Protein 4YFV (pdb70)

B-factor: mean 22.92, std 10.14, range [8.62, 84.86]

Organism: NCBI:txid126385

Structure (mmCIF, N/CA/C/O backbone):
data_4YFV
#
_entry.id   4YFV
#
_cell.length_a   132.962
_cell.length_b   132.962
_cell.length_c   159.411
_cell.angle_alpha   90.00
_cell.angle_beta   90.00
_cell.angle_gamma   120.00
#
_symmetry.space_group_name_H-M   'H 3 2'
#
loop_
_entity.id
_entity.type
_entity.pdbx_description
1 polymer VioF
2 non-polymer 1,2-ETHANEDIOL
3 non-polymer 'CHLORIDE ION'
4 water water
#
loop_
_atom_site.group_PDB
_atom_site.id
_atom_site.type_symbol
_atom_site.label_atom_id
_atom_site.label_alt_id
_atom_site.label_comp_id
_atom_site.label_asym_id
_atom_site.label_entity_id
_atom_site.label_seq_id
_atom_site.pdbx_PDB_ins_code
_atom_site.Cartn_x
_atom_site.Cartn_y
_atom_site.Cartn_z
_atom_site.occupancy
_atom_site.B_iso_or_equiv
_atom_site.auth_seq_id
_atom_site.auth_comp_id
_atom_site.auth_asym_id
_atom_site.auth_atom_id
_atom_site.pdbx_PDB_model_num
ATOM 1 N N . MET A 1 1 ? 39.766 13.014 105.641 1.00 23.72 1 MET A N 1
ATOM 2 C CA . MET A 1 1 ? 39.207 13.926 104.623 1.00 24.64 1 MET A CA 1
ATOM 3 C C . MET A 1 1 ? 39.682 15.320 105.041 1.00 23.38 1 MET A C 1
ATOM 4 O O . MET A 1 1 ? 40.193 15.494 106.151 1.00 25.95 1 MET A O 1
ATOM 9 N N . LYS A 1 2 ? 39.508 16.300 104.162 1.00 22.93 2 LYS A N 1
ATOM 10 C CA . LYS A 1 2 ? 39.964 17.646 104.421 1.00 22.02 2 LYS A CA 1
ATOM 11 C C . LYS A 1 2 ? 38.881 18.619 104.023 1.00 21.22 2 LYS A C 1
ATOM 12 O O . LYS A 1 2 ? 38.177 18.404 103.027 1.00 19.83 2 LYS A O 1
ATOM 18 N N . LYS A 1 3 ? 38.801 19.726 104.741 1.00 20.21 3 LYS A N 1
ATOM 19 C CA . LYS A 1 3 ? 37.855 20.760 104.358 1.00 20.33 3 LYS A CA 1
ATOM 20 C C . LYS A 1 3 ? 38.649 21.883 103.708 1.00 19.47 3 LYS A C 1
ATOM 21 O O . LYS A 1 3 ? 39.665 22.252 104.272 1.00 19.26 3 LYS A O 1
ATOM 27 N N . ILE A 1 4 ? 38.171 22.367 102.559 1.00 18.79 4 ILE A N 1
ATOM 28 C CA . ILE A 1 4 ? 38.829 23.394 101.721 1.00 21.43 4 ILE A CA 1
ATOM 29 C C . ILE A 1 4 ? 37.882 24.580 101.502 1.00 17.49 4 ILE A C 1
ATOM 30 O O . ILE A 1 4 ? 36.641 24.400 101.345 1.00 14.84 4 ILE A O 1
ATOM 35 N N . LEU A 1 5 ? 38.478 25.771 101.534 1.00 14.15 5 LEU A N 1
ATOM 36 C CA . LEU A 1 5 ? 37.811 27.010 101.178 1.00 14.21 5 LEU A CA 1
ATOM 37 C C . LEU A 1 5 ? 38.353 27.583 99.885 1.00 12.72 5 LEU A C 1
ATOM 38 O O . LEU A 1 5 ? 39.552 27.772 99.760 1.00 13.13 5 LEU A O 1
ATOM 43 N N . VAL A 1 6 ? 37.482 27.765 98.907 1.00 12.05 6 VAL A N 1
ATOM 44 C CA . VAL A 1 6 ? 37.818 28.435 97.678 1.00 12.32 6 VAL A CA 1
ATOM 45 C C . VAL A 1 6 ? 37.195 29.805 97.701 1.00 13.45 6 VAL A C 1
ATOM 46 O O . VAL A 1 6 ? 35.968 29.956 97.803 1.00 14.22 6 VAL A O 1
ATOM 50 N N . ILE A 1 7 ? 38.038 30.835 97.604 1.00 12.64 7 ILE A N 1
ATOM 51 C CA . ILE A 1 7 ? 37.508 32.191 97.449 1.00 12.60 7 ILE A CA 1
ATOM 52 C C . ILE A 1 7 ? 37.827 32.699 96.044 1.00 14.32 7 ILE A C 1
ATOM 53 O O . ILE A 1 7 ? 38.991 32.685 95.614 1.00 12.75 7 ILE A O 1
ATOM 58 N N . SER A 1 8 ? 36.791 33.053 95.299 1.00 13.06 8 SER A N 1
ATOM 59 C CA . SER A 1 8 ? 37.023 33.415 93.951 1.00 13.94 8 SER A CA 1
ATOM 60 C C . SER A 1 8 ? 35.913 34.330 93.471 1.00 13.41 8 SER A C 1
ATOM 61 O O . SER A 1 8 ? 34.750 34.119 93.805 1.00 13.62 8 SER A O 1
ATOM 64 N N . ASP A 1 9 ? 36.279 35.253 92.608 1.00 14.65 9 ASP A N 1
ATOM 65 C CA . ASP A 1 9 ? 35.326 36.013 91.844 1.00 15.14 9 ASP A CA 1
ATOM 66 C C . ASP A 1 9 ? 35.341 35.693 90.342 1.00 17.51 9 ASP A C 1
ATOM 67 O O . ASP A 1 9 ? 34.787 36.445 89.527 1.00 17.85 9 ASP A O 1
ATOM 72 N N . ASN A 1 10 ? 35.900 34.546 89.984 1.00 14.00 10 ASN A N 1
ATOM 73 C CA . ASN A 1 10 ? 35.911 34.191 88.589 1.00 13.05 10 ASN A CA 1
ATOM 74 C C . ASN A 1 10 ? 35.084 32.926 88.378 1.00 13.53 10 ASN A C 1
ATOM 75 O O . ASN A 1 10 ? 35.433 31.815 88.846 1.00 11.22 10 ASN A O 1
ATOM 80 N N . TYR A 1 11 ? 34.005 33.135 87.629 1.00 12.28 11 TYR A N 1
ATOM 81 C CA . TYR A 1 11 ? 33.084 32.043 87.289 1.00 14.56 11 TYR A CA 1
ATOM 82 C C . TYR A 1 11 ? 33.767 30.854 86.661 1.00 14.32 11 TYR A C 1
ATOM 83 O O . TYR A 1 11 ? 33.514 29.717 87.101 1.00 14.13 11 TYR A O 1
ATOM 92 N N . GLN A 1 12 ? 34.613 31.100 85.658 1.00 13.58 12 GLN A N 1
ATOM 93 C CA . GLN A 1 12 ? 35.193 30.031 84.894 1.00 13.78 12 GLN A CA 1
ATOM 94 C C . GLN A 1 12 ? 36.050 29.159 85.786 1.00 13.11 12 GLN A C 1
ATOM 95 O O . GLN A 1 12 ? 35.906 27.959 85.707 1.00 12.55 12 GLN A O 1
ATOM 101 N N . LEU A 1 13 ? 36.863 29.754 86.658 1.00 12.53 13 LEU A N 1
ATOM 102 C CA . LEU A 1 13 ? 37.678 28.945 87.562 1.00 11.60 13 LEU A CA 1
ATOM 103 C C . LEU A 1 13 ? 36.873 28.177 88.614 1.00 12.62 13 LEU A C 1
ATOM 104 O O . LEU A 1 13 ? 37.136 26.993 88.824 1.00 13.83 13 LEU A O 1
ATOM 109 N N . VAL A 1 14 ? 35.884 28.805 89.226 1.00 13.24 14 VAL A N 1
ATOM 110 C CA . VAL A 1 14 ? 35.041 28.164 90.241 1.00 13.01 14 VAL A CA 1
ATOM 111 C C . VAL A 1 14 ? 34.255 27.039 89.569 1.00 13.49 14 VAL A C 1
ATOM 112 O O . VAL A 1 14 ? 34.182 25.952 90.124 1.00 13.57 14 VAL A O 1
ATOM 116 N N . SER A 1 15 ? 33.677 27.305 88.401 1.00 13.35 15 SER A N 1
ATOM 117 C CA . SER A 1 15 ? 32.882 26.273 87.692 1.00 14.54 15 SER A CA 1
ATOM 118 C C . SER A 1 15 ? 33.772 25.105 87.299 1.00 14.29 15 SER A C 1
ATOM 119 O O . SER A 1 15 ? 33.342 23.957 87.382 1.00 15.00 15 SER A O 1
ATOM 122 N N . TYR A 1 16 ? 35.037 25.365 86.960 1.00 12.21 16 TYR A N 1
ATOM 123 C CA . TYR A 1 16 ? 35.977 24.329 86.656 1.00 13.17 16 TYR A CA 1
ATOM 124 C C . TYR A 1 16 ? 36.289 23.451 87.831 1.00 12.01 16 TYR A C 1
ATOM 125 O O . TYR A 1 16 ? 36.270 22.212 87.762 1.00 13.04 16 TYR A O 1
ATOM 134 N N . ILE A 1 17 ? 36.574 24.065 88.957 1.00 11.20 17 ILE A N 1
ATOM 135 C CA . ILE A 1 17 ? 36.843 23.313 90.163 1.00 11.89 17 ILE A CA 1
ATOM 136 C C . ILE A 1 17 ? 35.645 22.449 90.604 1.00 12.97 17 ILE A C 1
ATOM 137 O O . ILE A 1 17 ? 35.813 21.258 90.893 1.00 12.24 17 ILE A O 1
ATOM 142 N N . LYS A 1 18 ? 34.452 22.996 90.448 1.00 12.34 18 LYS A N 1
ATOM 143 C CA . LYS A 1 18 ? 33.212 22.277 90.797 1.00 15.05 18 LYS A CA 1
ATOM 144 C C . LYS A 1 18 ? 33.081 21.069 89.911 1.00 14.18 18 LYS A C 1
ATOM 145 O O . LYS A 1 18 ? 32.729 19.996 90.375 1.00 16.36 18 LYS A O 1
ATOM 151 N N . ASN A 1 19 ? 33.382 21.238 88.635 1.00 14.40 19 ASN A N 1
ATOM 152 C CA . ASN A 1 19 ? 33.275 20.175 87.655 1.00 14.55 19 ASN A CA 1
ATOM 153 C C . ASN A 1 19 ? 34.282 19.073 87.796 1.00 14.42 19 ASN A C 1
ATOM 154 O O . ASN A 1 19 ? 33.948 17.900 87.573 1.00 17.44 19 ASN A O 1
ATOM 159 N N . LEU A 1 20 ? 35.503 19.405 88.197 1.00 14.94 20 LEU A N 1
ATOM 160 C CA . LEU A 1 20 ? 36.457 18.367 88.566 1.00 15.80 20 LEU A CA 1
ATOM 161 C C . LEU A 1 20 ? 36.043 17.584 89.793 1.00 17.18 20 LEU A C 1
ATOM 162 O O . LEU A 1 20 ? 36.172 16.359 89.838 1.00 19.35 20 LEU A O 1
ATOM 167 N N . TYR A 1 21 ? 35.559 18.289 90.809 1.00 16.98 21 TYR A N 1
ATOM 168 C CA . TYR A 1 21 ? 35.030 17.597 91.986 1.00 19.03 21 TYR A CA 1
ATOM 169 C C . TYR A 1 21 ? 33.932 16.608 91.599 1.00 18.51 21 TYR A C 1
ATOM 170 O O . TYR A 1 21 ? 33.844 15.488 92.116 1.00 19.30 21 TYR A O 1
ATOM 179 N N . LEU A 1 22 ? 33.000 17.080 90.783 1.00 19.99 22 LEU A N 1
ATOM 180 C CA . LEU A 1 22 ? 31.901 16.231 90.354 1.00 21.59 22 LEU A CA 1
ATOM 181 C C . LEU A 1 22 ? 32.335 15.048 89.500 1.00 20.83 22 LEU A C 1
ATOM 182 O O . LEU A 1 22 ? 31.596 14.075 89.381 1.00 23.91 22 LEU A O 1
ATOM 187 N N . SER A 1 23 ? 33.508 15.108 88.893 1.00 18.99 23 SER A N 1
ATOM 188 C CA . SER A 1 23 ? 33.882 14.142 87.859 1.00 21.42 23 SER A CA 1
ATOM 189 C C . SER A 1 23 ? 35.075 13.301 88.286 1.00 24.65 23 SER A C 1
ATOM 190 O O . SER A 1 23 ? 35.545 12.468 87.526 1.00 24.52 23 SER A O 1
ATOM 193 N N . ASN A 1 24 ? 35.620 13.529 89.476 1.00 20.81 24 ASN A N 1
ATOM 194 C CA . ASN A 1 24 ? 36.805 12.806 89.900 1.00 21.62 24 ASN A CA 1
ATOM 195 C C . ASN A 1 24 ? 36.541 12.258 91.286 1.00 22.62 24 ASN A C 1
ATOM 196 O O . ASN A 1 24 ? 36.472 13.002 92.248 1.00 21.65 24 ASN A O 1
ATOM 201 N N . GLU A 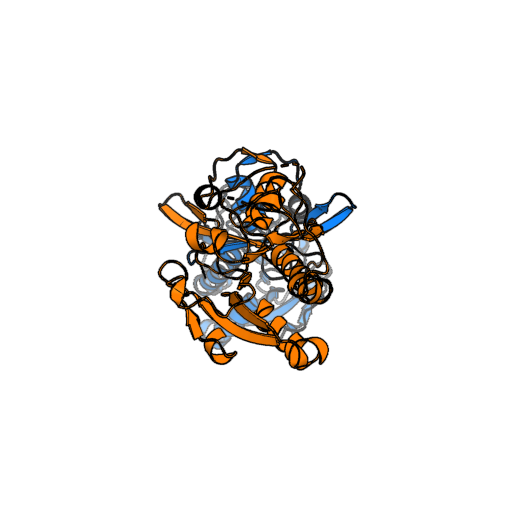1 25 ? 36.354 10.949 91.395 1.00 22.27 25 GLU A N 1
ATOM 202 C CA . GLU A 1 25 ? 36.117 10.345 92.702 1.00 30.31 25 GLU A CA 1
ATOM 203 C C . GLU A 1 25 ? 37.193 10.646 93.741 1.00 29.99 25 GLU A C 1
ATOM 204 O O . GLU A 1 25 ? 36.884 10.780 94.925 1.00 26.16 25 GLU A O 1
ATOM 210 N N . GLU A 1 26 ? 38.444 10.760 93.308 1.00 28.59 26 GLU A N 1
ATOM 211 C CA . GLU A 1 26 ? 39.518 11.158 94.198 1.00 31.97 26 GLU A CA 1
ATOM 212 C C . GLU A 1 26 ? 39.295 12.476 94.930 1.00 28.55 26 GLU A C 1
ATOM 213 O O . GLU A 1 26 ? 39.726 12.669 96.055 1.00 29.56 26 GLU A O 1
ATOM 219 N N . TRP A 1 27 ? 38.611 13.413 94.278 1.00 26.27 27 TRP A N 1
ATOM 220 C CA . TRP A 1 27 ? 38.265 14.681 94.913 1.00 21.11 27 TRP A CA 1
ATOM 221 C C . TRP A 1 27 ? 37.121 14.502 95.934 1.00 22.40 27 TRP A C 1
ATOM 222 O O . TRP A 1 27 ? 37.200 14.972 97.090 1.00 21.62 27 TRP A O 1
ATOM 233 N N . SER A 1 28 ? 36.031 13.890 95.471 1.00 20.70 28 SER A N 1
ATOM 234 C CA . SER A 1 28 ? 34.821 13.754 96.267 1.00 23.86 28 SER A CA 1
ATOM 235 C C . SER A 1 28 ? 35.014 12.818 97.474 1.00 25.11 28 SER A C 1
ATOM 236 O O . SER A 1 28 ? 34.399 13.009 98.526 1.00 26.76 28 SER A O 1
ATOM 239 N N . LYS A 1 29 ? 35.951 11.890 97.362 1.00 22.96 29 LYS A N 1
ATOM 240 C CA . LYS A 1 29 ? 36.198 11.030 98.487 1.00 27.72 29 LYS A CA 1
ATOM 241 C C . LYS A 1 29 ? 37.095 11.679 99.572 1.00 30.47 29 LYS A C 1
ATOM 242 O O . LYS A 1 29 ? 36.987 11.371 100.756 1.00 24.79 29 LYS A O 1
ATOM 248 N N . GLU A 1 30 ? 37.973 12.596 99.171 1.00 24.41 30 GLU A N 1
ATOM 249 C CA . GLU A 1 30 ? 38.895 13.249 100.098 1.00 24.38 30 GLU A CA 1
ATOM 250 C C . GLU A 1 30 ? 38.450 14.629 100.641 1.00 21.95 30 GLU A C 1
ATOM 251 O O . GLU A 1 30 ? 38.932 15.064 101.698 1.00 21.56 30 GLU A O 1
ATOM 257 N N . LEU A 1 31 ? 37.573 15.345 99.948 1.00 19.16 31 LEU A N 1
ATOM 258 C CA . LEU A 1 31 ? 37.412 16.773 100.201 1.00 19.38 31 LEU A CA 1
ATOM 259 C C . LEU A 1 31 ? 35.992 17.236 100.466 1.00 20.38 31 LEU A C 1
ATOM 260 O O . LEU A 1 31 ? 35.087 16.832 99.730 1.00 18.94 31 LEU A O 1
ATOM 265 N N . PHE A 1 32 ? 35.815 18.148 101.432 1.00 18.88 32 PHE A N 1
ATOM 266 C CA . PHE A 1 32 ? 34.613 18.984 101.497 1.00 19.00 32 PHE A CA 1
ATOM 267 C C . PHE A 1 32 ? 35.097 20.363 101.087 1.00 21.55 32 PHE A C 1
ATOM 268 O O . PHE A 1 32 ? 36.115 20.828 101.618 1.00 20.25 32 PHE A O 1
ATOM 276 N N . ILE A 1 33 ? 34.376 21.007 100.167 1.00 21.57 33 ILE A N 1
ATOM 277 C CA . ILE A 1 33 ? 34.830 22.237 99.544 1.00 20.39 33 ILE A CA 1
ATOM 278 C C . ILE A 1 33 ? 33.745 23.270 99.736 1.00 19.35 33 ILE A C 1
ATOM 279 O O . ILE A 1 33 ? 32.594 23.015 99.323 1.00 18.73 33 ILE A O 1
ATOM 284 N N . ASP A 1 34 ? 34.063 24.387 100.400 1.00 14.96 34 ASP A N 1
ATOM 285 C CA . ASP A 1 34 ? 33.206 25.546 100.499 1.00 16.66 34 ASP A CA 1
ATOM 286 C C . ASP A 1 34 ? 33.731 26.537 99.463 1.00 16.72 34 ASP A C 1
ATOM 287 O O . ASP A 1 34 ? 34.936 26.624 99.226 1.00 16.25 34 ASP A O 1
ATOM 292 N N . TYR A 1 35 ? 32.818 27.219 98.815 1.00 15.75 35 TYR A N 1
ATOM 293 C CA . TYR A 1 35 ? 33.094 28.248 97.815 1.00 15.31 35 TYR A CA 1
ATOM 294 C C . TYR A 1 35 ? 32.458 29.577 98.178 1.00 16.67 35 TYR A C 1
ATOM 295 O O . TYR A 1 35 ? 31.259 29.646 98.484 1.00 20.89 35 TYR A O 1
ATOM 304 N N . SER A 1 36 ? 33.234 30.662 98.156 1.00 14.37 36 SER A N 1
ATOM 305 C CA . SER A 1 36 ? 32.754 31.990 98.452 1.00 14.42 36 SER A CA 1
ATOM 306 C C . SER A 1 36 ? 33.253 33.013 97.435 1.00 13.45 36 SER A C 1
ATOM 307 O O . SER A 1 36 ? 34.394 32.920 96.996 1.00 14.25 36 SER A O 1
ATOM 310 N N . TYR A 1 37 ? 32.439 33.999 97.122 1.00 12.98 37 TYR A N 1
ATOM 311 C CA . TYR A 1 37 ? 32.885 35.189 96.412 1.00 14.84 37 TYR A CA 1
ATOM 312 C C . TYR A 1 37 ? 33.139 36.345 97.363 1.00 16.46 37 TYR A C 1
ATOM 313 O O . TYR A 1 37 ? 32.768 36.313 98.535 1.00 18.88 37 TYR A O 1
ATOM 322 N N . SER A 1 38 ? 33.792 37.377 96.863 1.00 18.29 38 SER A N 1
ATOM 323 C CA . SER A 1 38 ? 34.134 38.554 97.664 1.00 20.73 38 SER A CA 1
ATOM 324 C C . SER A 1 38 ? 32.975 39.504 97.933 1.00 22.11 38 SER A C 1
ATOM 325 O O . SER A 1 38 ? 32.185 39.784 97.049 1.00 18.79 38 SER A O 1
ATOM 328 N N . SER A 1 39 ? 32.892 40.036 99.146 1.00 25.85 39 SER A N 1
ATOM 329 C CA . SER A 1 39 ? 31.787 40.955 99.483 1.00 28.28 39 SER A CA 1
ATOM 330 C C . SER A 1 39 ? 31.753 42.208 98.618 1.00 32.37 39 SER A C 1
ATOM 331 O O . SER A 1 39 ? 30.694 42.778 98.384 1.00 39.89 39 SER A O 1
ATOM 334 N N . ILE A 1 40 ? 32.925 42.608 98.155 1.00 34.73 40 ILE A N 1
ATOM 335 C CA . ILE A 1 40 ? 33.222 43.721 97.258 1.00 34.25 40 ILE A CA 1
ATOM 336 C C . ILE A 1 40 ? 32.769 43.530 95.802 1.00 34.62 40 ILE A C 1
ATOM 337 O O . ILE A 1 40 ? 32.892 44.441 94.976 1.00 30.06 40 ILE A O 1
ATOM 342 N N . ASN A 1 41 ? 32.338 42.321 95.464 1.00 27.29 41 ASN A N 1
ATOM 343 C CA . ASN A 1 41 ? 31.962 41.995 94.104 1.00 27.03 41 ASN A CA 1
ATOM 344 C C . ASN A 1 41 ? 30.620 42.652 93.816 1.00 27.00 41 ASN A C 1
ATOM 345 O O . ASN A 1 41 ? 29.604 42.343 94.442 1.00 26.72 41 ASN A O 1
ATOM 350 N N . ARG A 1 42 ? 30.649 43.571 92.859 1.00 29.90 42 ARG A N 1
ATOM 351 C CA . ARG A 1 42 ? 29.484 44.432 92.581 1.00 37.12 42 ARG A CA 1
ATOM 352 C C . ARG A 1 42 ? 28.411 43.715 91.781 1.00 36.42 42 ARG A C 1
ATOM 353 O O . ARG A 1 42 ? 27.261 44.165 91.753 1.00 41.38 42 ARG A O 1
ATOM 361 N N . ASN A 1 43 ? 28.789 42.571 91.213 1.00 34.71 43 ASN A N 1
ATOM 362 C CA . ASN A 1 43 ? 27.919 41.779 90.369 1.00 36.33 43 ASN A CA 1
ATOM 363 C C . ASN A 1 43 ? 28.108 40.266 90.541 1.00 29.57 43 ASN A C 1
ATOM 364 O O . ASN A 1 43 ? 28.502 39.575 89.625 1.00 25.84 43 ASN A O 1
ATOM 369 N N . PRO A 1 44 ? 27.798 39.724 91.724 1.00 29.41 44 PRO A N 1
ATOM 370 C CA . PRO A 1 44 ? 28.042 38.322 92.023 1.00 23.19 44 PRO A CA 1
ATOM 371 C C . PRO A 1 44 ? 26.970 37.395 91.492 1.00 21.27 44 PRO A C 1
ATOM 372 O O . PRO A 1 44 ? 26.988 36.191 91.790 1.00 18.43 44 PRO A O 1
ATOM 376 N N . GLN A 1 45 ? 26.005 37.923 90.747 1.00 20.14 45 GLN A N 1
ATOM 377 C CA . GLN A 1 45 ? 24.821 37.126 90.466 1.00 24.51 45 GLN A CA 1
ATOM 378 C C . GLN A 1 45 ? 25.082 35.755 89.843 1.00 22.42 45 GLN A C 1
ATOM 379 O O . GLN A 1 45 ? 24.400 34.787 90.210 1.00 21.14 45 GLN A O 1
ATOM 385 N N . SER A 1 46 ? 25.990 35.671 88.874 1.00 19.19 46 SER A N 1
ATOM 386 C CA A SER A 1 46 ? 26.334 34.396 88.243 0.50 21.10 46 SER A CA 1
ATOM 387 C CA B SER A 1 46 ? 26.271 34.374 88.265 0.50 20.44 46 SER A CA 1
ATOM 388 C C . SER A 1 46 ? 27.020 33.450 89.205 1.00 18.65 46 SER A C 1
ATOM 389 O O . SER A 1 46 ? 26.903 32.234 89.119 1.00 20.01 46 SER A O 1
ATOM 394 N N . LEU A 1 47 ? 27.760 34.018 90.134 1.00 21.43 47 LEU A N 1
ATOM 395 C CA . LEU A 1 47 ? 28.426 33.239 91.169 1.00 18.09 47 LEU A CA 1
ATOM 396 C C . LEU A 1 47 ? 27.399 32.672 92.158 1.00 18.68 47 LEU A C 1
ATOM 397 O O . LEU A 1 47 ? 27.516 31.553 92.644 1.00 18.56 47 LEU A O 1
ATOM 402 N N . ILE A 1 48 ? 26.360 33.443 92.437 1.00 17.26 48 ILE A N 1
ATOM 403 C CA . ILE A 1 48 ? 25.324 32.997 93.355 1.00 19.35 48 ILE A CA 1
ATOM 404 C C . ILE A 1 48 ? 24.625 31.795 92.711 1.00 23.24 48 ILE A C 1
ATOM 405 O O . ILE A 1 48 ? 24.276 30.756 93.324 1.00 23.55 48 ILE A O 1
ATOM 410 N N . GLU A 1 49 ? 24.440 31.950 91.403 1.00 23.62 49 GLU A N 1
ATOM 411 C CA . GLU A 1 49 ? 23.749 30.947 90.605 1.00 23.27 49 GLU A CA 1
ATOM 412 C C . GLU A 1 49 ? 24.524 29.634 90.692 1.00 24.11 49 GLU A C 1
ATOM 413 O O . GLU A 1 49 ? 23.957 28.527 90.779 1.00 21.85 49 GLU A O 1
ATOM 419 N N . LEU A 1 50 ? 25.846 29.798 90.667 1.00 24.29 50 LEU A N 1
ATOM 420 C CA . LEU A 1 50 ? 26.809 28.699 90.727 1.00 30.73 50 LEU A CA 1
ATOM 421 C C . LEU A 1 50 ? 26.859 27.920 92.012 1.00 28.73 50 LEU A C 1
ATOM 422 O O . LEU A 1 50 ? 27.324 26.786 91.992 1.00 39.06 50 LEU A O 1
ATOM 427 N N . GLY A 1 51 ? 26.419 28.503 93.121 1.00 29.36 51 GLY A N 1
ATOM 428 C CA . GLY A 1 51 ? 26.466 27.844 94.419 1.00 26.36 51 GLY A CA 1
ATOM 429 C C . GLY A 1 51 ? 27.694 28.368 95.168 1.00 30.92 51 GLY A C 1
ATOM 430 O O . GLY A 1 51 ? 28.775 27.755 95.126 1.00 34.57 51 GLY A O 1
ATOM 431 N N . MET A 1 52 ? 27.535 29.531 95.801 1.00 25.44 52 MET A N 1
ATOM 432 C CA . MET A 1 52 ? 28.622 30.259 96.480 1.00 23.15 52 MET A CA 1
ATOM 433 C C . MET A 1 52 ? 28.005 31.242 97.486 1.00 22.71 52 MET A C 1
ATOM 434 O O . MET A 1 52 ? 26.965 31.823 97.227 1.00 23.75 52 MET A O 1
ATOM 439 N N . THR A 1 53 ? 28.681 31.468 98.608 1.00 20.59 53 THR A N 1
ATOM 440 C CA . THR A 1 53 ? 28.285 32.435 99.626 1.00 20.71 53 THR A CA 1
ATOM 441 C C . THR A 1 53 ? 29.271 33.585 99.622 1.00 24.77 53 THR A C 1
ATOM 442 O O . THR A 1 53 ? 30.423 33.399 99.191 1.00 23.89 53 THR A O 1
ATOM 446 N N . GLU A 1 54 ? 28.830 34.761 100.052 1.00 20.18 54 GLU A N 1
ATOM 447 C CA . GLU A 1 54 ? 29.695 35.916 100.235 1.00 24.94 54 GLU A CA 1
ATOM 448 C C . GLU A 1 54 ? 30.694 35.746 101.401 1.00 19.44 54 GLU A C 1
ATOM 449 O O . GLU A 1 54 ? 30.426 35.071 102.363 1.00 22.48 54 GLU A O 1
ATOM 455 N N . ILE A 1 55 ? 31.900 36.246 101.236 1.00 19.61 55 ILE A N 1
ATOM 456 C CA . ILE A 1 55 ? 32.916 36.256 102.290 1.00 19.24 55 ILE A CA 1
ATOM 457 C C . ILE A 1 55 ? 33.607 37.600 102.206 1.00 18.69 55 ILE A C 1
ATOM 458 O O . ILE A 1 55 ? 33.792 38.128 101.089 1.00 16.89 55 ILE A O 1
ATOM 463 N N . ASP A 1 56 ? 33.953 38.156 103.374 1.00 18.77 56 ASP A N 1
ATOM 464 C CA . ASP A 1 56 ? 34.802 39.338 103.440 1.00 19.76 56 ASP A CA 1
ATOM 465 C C . ASP A 1 56 ? 36.134 38.966 104.098 1.00 19.84 56 ASP A C 1
ATOM 466 O O . ASP A 1 56 ? 36.273 38.954 105.325 1.00 17.59 56 ASP A O 1
ATOM 471 N N . ILE A 1 57 ? 37.127 38.636 103.277 1.00 19.69 57 ILE A N 1
ATOM 472 C CA . ILE A 1 57 ? 38.328 38.017 103.800 1.00 19.02 57 ILE A CA 1
ATOM 473 C C . ILE A 1 57 ? 39.164 39.075 104.518 1.00 18.82 57 ILE A C 1
ATOM 474 O O . ILE A 1 57 ? 40.089 38.731 105.248 1.00 18.89 57 ILE A O 1
ATOM 479 N N . LYS A 1 58 ? 38.897 40.346 104.210 1.00 20.22 58 LYS A N 1
ATOM 480 C CA . LYS A 1 58 ? 39.566 41.460 104.844 1.00 23.01 58 LYS A CA 1
ATOM 481 C C . LYS A 1 58 ? 39.111 41.558 106.298 1.00 23.38 58 LYS A C 1
ATOM 482 O O . LYS A 1 58 ? 39.888 41.962 107.175 1.00 24.99 58 LYS A O 1
ATOM 488 N N . ASN A 1 59 ? 37.874 41.176 106.604 1.00 23.27 59 ASN A N 1
ATOM 489 C CA . ASN A 1 59 ? 37.450 41.277 108.009 1.00 22.88 59 ASN A CA 1
ATOM 490 C C . ASN A 1 59 ? 37.061 39.978 108.641 1.00 21.61 59 ASN A C 1
ATOM 491 O O . ASN A 1 59 ? 36.727 39.944 109.818 1.00 23.35 59 ASN A O 1
ATOM 496 N N . LYS A 1 60 ? 37.165 38.895 107.875 1.00 20.50 60 LYS A N 1
ATOM 497 C CA . LYS A 1 60 ? 36.948 37.594 108.396 1.00 20.54 60 LYS A CA 1
ATOM 498 C C . LYS A 1 60 ? 37.865 37.306 109.585 1.00 21.72 60 LYS A C 1
ATOM 499 O O . LYS A 1 60 ? 39.087 37.422 109.553 1.00 21.20 60 LYS A O 1
ATOM 505 N N . ASN A 1 61 ? 37.277 36.836 110.663 1.00 22.69 61 ASN A N 1
ATOM 506 C CA . ASN A 1 61 ? 38.106 36.475 111.788 1.00 24.94 61 ASN A CA 1
ATOM 507 C C . ASN A 1 61 ? 38.749 35.112 111.640 1.00 23.19 61 ASN A C 1
ATOM 508 O O . ASN A 1 61 ? 38.097 34.148 111.253 1.00 21.76 61 ASN A O 1
ATOM 513 N N . LEU A 1 62 ? 39.997 35.028 112.062 1.00 21.80 62 LEU A N 1
ATOM 514 C CA . LEU A 1 62 ? 40.782 33.834 111.909 1.00 21.96 62 LEU A CA 1
ATOM 515 C C . LEU A 1 62 ? 40.162 32.630 112.605 1.00 27.50 62 LEU A C 1
ATOM 516 O O . LEU A 1 62 ? 40.416 31.474 112.227 1.00 22.72 62 LEU A O 1
ATOM 521 N N . ASN A 1 63 ? 39.343 32.913 113.619 1.00 33.79 63 ASN A N 1
ATOM 522 C CA . ASN A 1 63 ? 38.796 31.828 114.411 1.00 36.05 63 ASN A CA 1
ATOM 523 C C . ASN A 1 63 ? 37.662 31.142 113.669 1.00 33.46 63 ASN A C 1
ATOM 524 O O . ASN A 1 63 ? 37.447 29.927 113.742 1.00 39.40 63 ASN A O 1
ATOM 529 N N . GLU A 1 64 ? 37.013 31.886 112.798 1.00 27.66 64 GLU A N 1
ATOM 530 C CA . GLU A 1 64 ? 36.035 31.217 111.964 1.00 25.98 64 GLU A CA 1
ATOM 531 C C . GLU A 1 64 ? 36.636 30.314 110.853 1.00 25.07 64 GLU A C 1
ATOM 532 O O . GLU A 1 64 ? 35.890 29.739 110.079 1.00 26.09 64 GLU A O 1
ATOM 538 N N . LEU A 1 65 ? 37.958 30.194 110.757 1.00 21.39 65 LEU A N 1
ATOM 539 C CA . LEU A 1 65 ? 38.586 29.495 109.614 1.00 22.30 65 LEU A CA 1
ATOM 540 C C . LEU A 1 65 ? 39.388 28.279 110.054 1.00 21.69 65 LEU A C 1
ATOM 541 O O . LEU A 1 65 ? 40.101 27.664 109.240 1.00 21.44 65 LEU A O 1
ATOM 546 N N . ASN A 1 66 ? 39.240 27.888 111.317 1.00 19.59 66 ASN A N 1
ATOM 547 C CA . ASN A 1 66 ? 40.057 26.781 111.823 1.00 23.00 66 ASN A CA 1
ATOM 548 C C . ASN A 1 66 ? 39.839 25.447 111.146 1.00 20.55 66 ASN A C 1
ATOM 549 O O . ASN A 1 66 ? 40.795 24.706 111.095 1.00 23.94 66 ASN A O 1
ATOM 554 N N . ASP A 1 67 ? 38.650 25.142 110.612 1.00 21.30 67 ASP A N 1
ATOM 555 C CA . ASP A 1 67 ? 38.333 23.858 109.995 1.00 22.61 67 ASP A CA 1
ATOM 556 C C . ASP A 1 67 ? 39.083 23.622 108.690 1.00 22.43 67 ASP A C 1
ATOM 557 O O . ASP A 1 67 ? 39.393 22.480 108.331 1.00 19.74 67 ASP A O 1
ATOM 562 N N . TYR A 1 68 ? 39.426 24.717 108.011 1.00 19.30 68 TYR A N 1
ATOM 563 C CA . TYR A 1 68 ? 40.056 24.607 106.700 1.00 18.75 68 TYR A CA 1
ATOM 564 C C . TYR A 1 68 ? 41.522 24.190 106.782 1.00 20.22 68 TYR A C 1
ATOM 565 O O . TYR A 1 68 ? 42.371 24.839 107.418 1.00 19.73 68 TYR A O 1
ATOM 574 N N . HIS A 1 69 ? 41.820 23.090 106.099 1.00 18.78 69 HIS A N 1
ATOM 575 C CA . HIS A 1 69 ? 43.174 22.701 105.847 1.00 19.15 69 HIS A CA 1
ATOM 576 C C . HIS A 1 69 ? 43.935 23.756 105.056 1.00 19.03 69 HIS A C 1
ATOM 577 O O . HIS A 1 69 ? 45.136 24.003 105.270 1.00 18.25 69 HIS A O 1
ATOM 584 N N . LEU A 1 70 ? 43.285 24.303 104.040 1.00 18.01 70 LEU A N 1
ATOM 585 C CA . LEU A 1 70 ? 43.902 25.378 103.264 1.00 15.42 70 LEU A CA 1
ATOM 586 C C . LEU A 1 70 ? 42.800 26.209 102.575 1.00 15.95 70 LEU A C 1
ATOM 587 O O . LEU A 1 70 ? 41.647 25.819 102.514 1.00 14.32 70 LEU A O 1
ATOM 592 N N . ILE A 1 71 ? 43.178 27.378 102.108 1.00 14.65 71 ILE A N 1
ATOM 593 C CA . ILE A 1 71 ? 42.304 28.290 101.419 1.00 13.39 71 ILE A CA 1
ATOM 594 C C . ILE A 1 71 ? 42.959 28.494 100.051 1.00 12.68 71 ILE A C 1
ATOM 595 O O . ILE A 1 71 ? 44.169 28.711 99.943 1.00 11.42 71 ILE A O 1
ATOM 600 N N . ILE A 1 72 ? 42.118 28.426 99.034 1.00 12.49 72 ILE A N 1
ATOM 601 C CA . ILE A 1 72 ? 42.506 28.723 97.654 1.00 14.25 72 ILE A CA 1
ATOM 602 C C . ILE A 1 72 ? 41.892 30.044 97.223 1.00 12.95 72 ILE A C 1
ATOM 603 O O . ILE A 1 72 ? 40.701 30.250 97.336 1.00 13.33 72 ILE A O 1
ATOM 608 N N . SER A 1 73 ? 42.710 30.915 96.652 1.00 13.04 73 SER A N 1
ATOM 609 C CA . SER A 1 73 ? 42.342 32.188 96.084 1.00 14.23 73 SER A CA 1
ATOM 610 C C . SER A 1 73 ? 42.382 32.002 94.590 1.00 16.72 73 SER A C 1
ATOM 611 O O . SER A 1 73 ? 43.416 31.610 94.021 1.00 17.75 73 SER A O 1
ATOM 614 N N . ALA A 1 74 ? 41.286 32.321 93.917 1.00 15.59 74 ALA A N 1
ATOM 615 C CA . ALA A 1 74 ? 41.283 32.191 92.467 1.00 17.34 74 ALA A CA 1
ATOM 616 C C . ALA A 1 74 ? 40.715 33.477 91.915 1.00 16.99 74 ALA A C 1
ATOM 617 O O . ALA A 1 74 ? 39.512 33.513 91.716 1.00 22.94 74 ALA A O 1
ATOM 619 N N . HIS A 1 75 ? 41.540 34.508 91.737 1.00 18.73 75 HIS A N 1
ATOM 620 C CA . HIS A 1 75 ? 41.112 35.790 91.168 1.00 19.95 75 HIS A CA 1
ATOM 621 C C . HIS A 1 75 ? 40.061 36.383 92.119 1.00 26.81 75 HIS A C 1
ATOM 622 O O . HIS A 1 75 ? 38.912 36.685 91.761 1.00 21.43 75 HIS A O 1
ATOM 629 N N . CYS A 1 76 ? 40.463 36.412 93.390 1.00 26.07 76 CYS A N 1
ATOM 630 C CA . CYS A 1 76 ? 39.642 36.997 94.441 1.00 27.17 76 CYS A CA 1
ATOM 631 C C . CYS A 1 76 ? 39.908 38.489 94.283 1.00 27.45 76 CYS A C 1
ATOM 632 O O . CYS A 1 76 ? 41.061 38.934 94.221 1.00 32.98 76 CYS A O 1
ATOM 635 N N . LYS A 1 77 ? 38.862 39.293 94.192 1.00 28.09 77 LYS A N 1
ATOM 636 C CA . LYS A 1 77 ? 39.015 40.745 93.997 1.00 29.62 77 LYS A CA 1
ATOM 637 C C . LYS A 1 77 ? 39.568 41.494 95.217 1.00 31.10 77 LYS A C 1
ATOM 638 O O . LYS A 1 77 ? 40.096 42.578 95.052 1.00 27.93 77 LYS A O 1
ATOM 644 N N . GLN A 1 78 ? 39.311 40.986 96.415 1.00 29.05 78 GLN A N 1
ATOM 645 C CA . GLN A 1 78 ? 39.919 41.464 97.672 1.00 28.43 78 GLN A CA 1
ATOM 646 C C . GLN A 1 78 ? 41.280 40.838 97.855 1.00 29.55 78 GLN A C 1
ATOM 647 O O . GLN A 1 78 ? 41.479 39.655 97.571 1.00 28.31 78 GLN A O 1
ATOM 653 N N . ILE A 1 79 ? 42.200 41.645 98.365 1.00 30.28 79 ILE A N 1
ATOM 654 C CA . ILE A 1 79 ? 43.518 41.184 98.767 1.00 30.18 79 ILE A CA 1
ATOM 655 C C . ILE A 1 79 ? 43.387 40.521 100.148 1.00 28.67 79 ILE A C 1
ATOM 656 O O . ILE A 1 79 ? 42.753 41.061 101.057 1.00 25.03 79 ILE A O 1
ATOM 661 N N . PHE A 1 80 ? 44.026 39.365 100.307 1.00 25.66 80 PHE A N 1
ATOM 662 C CA . PHE A 1 80 ? 44.083 38.695 101.599 1.00 19.41 80 PHE A CA 1
ATOM 663 C C . PHE A 1 80 ? 44.965 39.482 102.546 1.00 21.08 80 PHE A C 1
ATOM 664 O O . PHE A 1 80 ? 46.137 39.735 102.224 1.00 22.19 80 PHE A O 1
ATOM 672 N N . PRO A 1 81 ? 44.483 39.795 103.751 1.00 17.48 81 PRO A N 1
ATOM 673 C CA . PRO A 1 81 ? 45.376 40.434 104.720 1.00 20.16 81 PRO A CA 1
ATOM 674 C C . PRO A 1 81 ? 46.571 39.558 105.095 1.00 17.96 81 PRO A C 1
ATOM 675 O O . PRO A 1 81 ? 46.473 38.339 105.098 1.00 18.57 81 PRO A O 1
ATOM 679 N N . ALA A 1 82 ? 47.696 40.148 105.437 1.00 18.40 82 ALA A N 1
ATOM 680 C CA . ALA A 1 82 ? 48.851 39.373 105.936 1.00 20.48 82 ALA A CA 1
ATOM 681 C C . ALA A 1 82 ? 48.540 38.346 107.028 1.00 18.49 82 ALA A C 1
ATOM 682 O O . ALA A 1 82 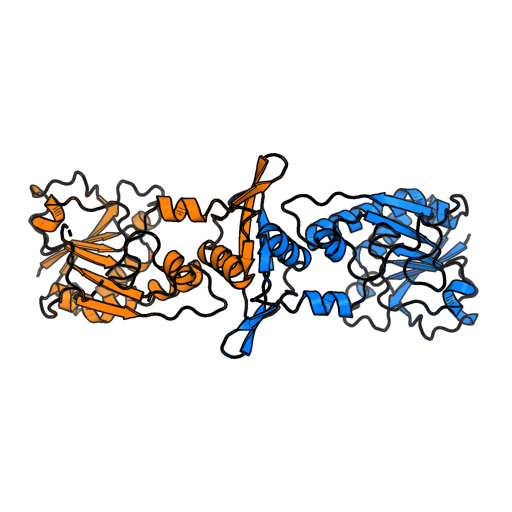? 49.153 37.274 107.086 1.00 17.42 82 ALA A O 1
ATOM 684 N N . HIS A 1 83 ? 47.643 38.665 107.953 1.00 17.17 83 HIS A N 1
ATOM 685 C CA . HIS A 1 83 ? 47.423 37.747 109.073 1.00 19.07 83 HIS A CA 1
ATOM 686 C C . HIS A 1 83 ? 46.783 36.458 108.615 1.00 16.70 83 HIS A C 1
ATOM 687 O O . HIS A 1 83 ? 46.959 35.434 109.261 1.00 15.93 83 HIS A O 1
ATOM 694 N N . ILE A 1 84 ? 45.990 36.538 107.556 1.00 15.86 84 ILE A N 1
ATOM 695 C CA . ILE A 1 84 ? 45.329 35.372 107.011 1.00 16.04 84 ILE A CA 1
ATOM 696 C C . ILE A 1 84 ? 46.405 34.494 106.347 1.00 13.96 84 ILE A C 1
ATOM 697 O O . ILE A 1 84 ? 46.420 33.297 106.574 1.00 18.79 84 ILE A O 1
ATOM 702 N N . VAL A 1 85 ? 47.264 35.068 105.509 1.00 15.22 85 VAL A N 1
ATOM 703 C CA . VAL A 1 85 ? 48.209 34.262 104.747 1.00 17.16 85 VAL A CA 1
ATOM 704 C C . VAL A 1 85 ? 49.315 33.691 105.637 1.00 18.22 85 VAL A C 1
ATOM 705 O O . VAL A 1 85 ? 49.849 32.623 105.366 1.00 14.98 85 VAL A O 1
ATOM 709 N N . ASN A 1 86 ? 49.643 34.420 106.692 1.00 19.83 86 ASN A N 1
ATOM 710 C CA . ASN A 1 86 ? 50.673 33.990 107.599 1.00 24.77 86 ASN A CA 1
ATOM 711 C C . ASN A 1 86 ? 50.172 32.972 108.611 1.00 23.96 86 ASN A C 1
ATOM 712 O O . ASN A 1 86 ? 50.981 32.290 109.200 1.00 20.03 86 ASN A O 1
ATOM 717 N N . ASN A 1 87 ? 48.868 32.839 108.785 1.00 21.92 87 ASN A N 1
ATOM 718 C CA . ASN A 1 87 ? 48.337 31.868 109.726 1.00 25.69 87 ASN A CA 1
ATOM 719 C C . ASN A 1 87 ? 47.478 30.740 109.155 1.00 24.46 87 ASN A C 1
ATOM 720 O O . ASN A 1 87 ? 47.078 29.827 109.844 1.00 23.82 87 ASN A O 1
ATOM 725 N N . LYS A 1 88 ? 47.207 30.788 107.863 1.00 21.92 88 LYS A N 1
ATOM 726 C CA . LYS A 1 88 ? 46.507 29.724 107.163 1.00 19.80 88 LYS A CA 1
ATOM 727 C C . LYS A 1 88 ? 47.322 29.476 105.888 1.00 15.65 88 LYS A C 1
ATOM 728 O O . LYS A 1 88 ? 47.819 30.412 105.274 1.00 13.48 88 LYS A O 1
ATOM 734 N N . LEU A 1 89 ? 47.461 28.220 105.520 1.00 13.22 89 LEU A N 1
ATOM 735 C CA . LEU A 1 89 ? 47.980 27.885 104.171 1.00 13.97 89 LEU A CA 1
ATOM 736 C C . LEU A 1 89 ? 46.986 28.338 103.085 1.00 13.27 89 LEU A C 1
ATOM 737 O O . LEU A 1 89 ? 45.843 27.827 102.950 1.00 13.93 89 LEU A O 1
ATOM 742 N N . CYS A 1 90 ? 47.433 29.338 102.338 1.00 13.17 90 CYS A N 1
ATOM 743 C CA . CYS A 1 90 ? 46.700 29.963 101.263 1.00 13.46 90 CYS A CA 1
ATOM 744 C C . CYS A 1 90 ? 47.486 29.824 99.983 1.00 14.54 90 CYS A C 1
ATOM 745 O O . CYS A 1 90 ? 48.686 30.097 99.942 1.00 14.01 90 CYS A O 1
ATOM 748 N N . ILE A 1 91 ? 46.743 29.431 98.958 1.00 13.41 91 ILE A N 1
ATOM 749 C CA . ILE A 1 91 ? 47.276 29.073 97.675 1.00 14.24 91 ILE A CA 1
ATOM 750 C C . ILE A 1 91 ? 46.552 29.935 96.649 1.00 13.38 91 ILE A C 1
ATOM 751 O O . ILE A 1 91 ? 45.316 30.006 96.639 1.00 13.06 91 ILE A O 1
ATOM 756 N N . ASN A 1 92 ? 47.342 30.631 95.832 1.00 11.49 92 ASN A N 1
ATOM 757 C CA . ASN A 1 92 ? 46.833 31.516 94.796 1.00 12.45 92 ASN A CA 1
ATOM 758 C C . ASN A 1 92 ? 46.964 30.983 93.385 1.00 11.61 92 ASN A C 1
ATOM 759 O O . ASN A 1 92 ? 48.009 30.488 92.982 1.00 12.72 92 ASN A O 1
ATOM 764 N N . ILE A 1 93 ? 45.854 31.065 92.664 1.00 10.40 93 ILE A N 1
ATOM 765 C CA . ILE A 1 93 ? 45.833 30.684 91.258 1.00 11.16 93 ILE A CA 1
ATOM 766 C C . ILE A 1 93 ? 45.892 31.979 90.504 1.00 10.66 93 ILE A C 1
ATOM 767 O O . ILE A 1 93 ? 44.913 32.725 90.492 1.00 11.33 93 ILE A O 1
ATOM 772 N N . HIS A 1 94 ? 47.065 32.259 89.925 1.00 10.61 94 HIS A N 1
ATOM 773 C CA . HIS A 1 94 ? 47.414 33.565 89.400 1.00 10.17 94 HIS A CA 1
ATOM 774 C C . HIS A 1 94 ? 47.553 33.578 87.886 1.00 10.59 94 HIS A C 1
ATOM 775 O O . HIS A 1 94 ? 48.356 32.830 87.322 1.00 10.65 94 HIS A O 1
ATOM 782 N N . PRO A 1 95 ? 46.903 34.524 87.208 1.00 10.60 95 PRO A N 1
ATOM 783 C CA . PRO A 1 95 ? 46.973 34.605 85.778 1.00 11.56 95 PRO A CA 1
ATOM 784 C C . PRO A 1 95 ? 48.138 35.464 85.271 1.00 11.97 95 PRO A C 1
ATOM 785 O O . PRO A 1 95 ? 47.944 36.371 84.454 1.00 12.09 95 PRO A O 1
ATOM 789 N N . GLY A 1 96 ? 49.342 35.119 85.708 1.00 11.44 96 GLY A N 1
ATOM 790 C CA . GLY A 1 96 ? 50.612 35.705 85.301 1.00 10.48 96 GLY A CA 1
ATOM 791 C C . GLY A 1 96 ? 51.677 34.603 85.528 1.00 10.31 96 GLY A C 1
ATOM 792 O O . GLY A 1 96 ? 51.435 33.604 86.218 1.00 10.35 96 GLY A O 1
ATOM 793 N N . LEU A 1 97 ? 52.802 34.731 84.869 1.00 10.39 97 LEU A N 1
ATOM 794 C CA . LEU A 1 97 ? 54.021 33.963 85.125 1.00 10.20 97 LEU A CA 1
ATOM 795 C C . LEU A 1 97 ? 54.892 34.646 86.151 1.00 9.29 97 LEU A C 1
ATOM 796 O O . LEU A 1 97 ? 55.715 35.489 85.828 1.00 10.75 97 LEU A O 1
ATOM 801 N N . ASN A 1 98 ? 54.750 34.287 87.422 1.00 11.71 98 ASN A N 1
ATOM 802 C CA . ASN A 1 98 ? 55.507 34.904 88.483 1.00 10.53 98 ASN A CA 1
ATOM 803 C C . ASN A 1 98 ? 56.955 34.549 88.255 1.00 12.31 98 ASN A C 1
ATOM 804 O O . ASN A 1 98 ? 57.268 33.448 87.794 1.00 10.79 98 ASN A O 1
ATOM 809 N N . PRO A 1 99 ? 57.850 35.483 88.573 1.00 11.40 99 PRO A N 1
ATOM 810 C CA . PRO A 1 99 ? 57.687 36.804 89.212 1.00 10.67 99 PRO A CA 1
ATOM 811 C C . PRO A 1 99 ? 57.495 38.002 88.299 1.00 9.56 99 PRO A C 1
ATOM 812 O O . PRO A 1 99 ? 57.730 39.151 88.719 1.00 11.01 99 PRO A O 1
ATOM 816 N N . TYR A 1 100 ? 57.199 37.741 87.038 1.00 9.74 100 TYR A N 1
ATOM 817 C CA . TYR A 1 100 ? 57.097 38.741 85.989 1.00 10.99 100 TYR A CA 1
ATOM 818 C C . TYR A 1 100 ? 55.705 39.364 85.939 1.00 11.08 100 TYR A C 1
ATOM 819 O O . TYR A 1 100 ? 54.693 38.666 85.947 1.00 10.02 100 TYR A O 1
ATOM 828 N N . ASN A 1 101 ? 55.633 40.684 85.962 1.00 12.50 101 ASN A N 1
ATOM 829 C CA . ASN A 1 101 ? 54.327 41.356 85.957 1.00 11.11 101 ASN A CA 1
ATOM 830 C C . ASN A 1 101 ? 53.359 40.835 86.980 1.00 11.17 101 ASN A C 1
ATOM 831 O O . ASN A 1 101 ? 52.216 40.515 86.733 1.00 12.97 101 ASN A O 1
ATOM 836 N N . ARG A 1 102 ? 53.854 40.663 88.195 1.00 12.28 102 ARG A N 1
ATOM 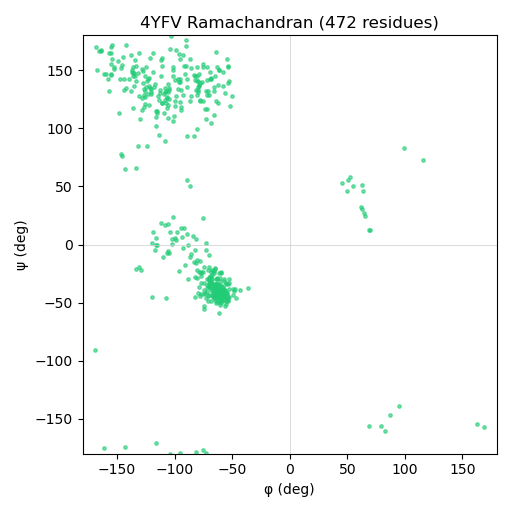837 C CA . ARG A 1 102 ? 53.026 40.428 89.352 1.00 12.77 102 ARG A CA 1
ATOM 838 C C . ARG A 1 102 ? 51.987 41.550 89.476 1.00 12.21 102 ARG A C 1
ATOM 839 O O . ARG A 1 102 ? 52.143 42.614 88.879 1.00 12.93 102 ARG A O 1
ATOM 847 N N . GLY A 1 103 ? 50.918 41.282 90.210 1.00 14.08 103 GLY A N 1
ATOM 848 C CA . GLY A 1 103 ? 49.871 42.284 90.380 1.00 15.42 103 GLY A CA 1
ATOM 849 C C . GLY A 1 103 ? 48.847 42.228 89.258 1.00 15.25 103 GLY A C 1
ATOM 850 O O . GLY A 1 103 ? 48.512 41.188 88.763 1.00 15.41 103 GLY A O 1
ATOM 851 N N . TRP A 1 104 ? 48.316 43.375 88.916 1.00 16.41 104 TRP A N 1
ATOM 852 C CA . TRP A 1 104 ? 47.142 43.517 88.088 1.00 20.42 104 TRP A CA 1
ATOM 853 C C . TRP A 1 104 ? 47.422 43.342 86.570 1.00 14.58 104 TRP A C 1
ATOM 854 O O . TRP A 1 104 ? 48.383 43.879 86.009 1.00 12.00 104 TRP A O 1
ATOM 865 N N . PHE A 1 105 ? 46.524 42.603 85.962 1.00 12.30 105 PHE A N 1
ATOM 866 C CA . PHE A 1 105 ? 46.443 42.436 84.497 1.00 13.99 105 PHE A CA 1
ATOM 867 C C . PHE A 1 105 ? 47.800 42.042 83.862 1.00 11.75 105 PHE A C 1
ATOM 868 O O . PHE A 1 105 ? 48.242 42.669 82.910 1.00 12.26 105 PHE A O 1
ATOM 876 N N . PRO A 1 106 ? 48.418 40.953 84.328 1.00 11.25 106 PRO A N 1
ATOM 877 C CA . PRO A 1 106 ? 49.728 40.601 83.844 1.00 10.91 106 PRO A CA 1
ATOM 878 C C . PRO A 1 106 ? 49.856 40.625 82.317 1.00 10.73 106 PRO A C 1
ATOM 879 O O . PRO A 1 106 ? 50.848 41.143 81.838 1.00 9.44 106 PRO A O 1
ATOM 883 N N . GLN A 1 107 ? 48.834 40.155 81.579 1.00 11.16 107 GLN A N 1
ATOM 884 C CA . GLN A 1 107 ? 48.972 40.072 80.136 1.00 11.64 107 GLN A CA 1
ATOM 885 C C . GLN A 1 107 ? 49.023 41.471 79.492 1.00 11.51 107 GLN A C 1
ATOM 886 O O . GLN A 1 107 ? 49.691 41.683 78.479 1.00 10.45 107 GLN A O 1
ATOM 892 N N . VAL A 1 108 ? 48.323 42.452 80.054 1.00 10.87 108 VAL A N 1
ATOM 893 C CA . VAL A 1 108 ? 48.474 43.819 79.520 1.00 11.53 108 VAL A CA 1
ATOM 894 C C . VAL A 1 108 ? 49.937 44.239 79.529 1.00 12.26 108 VAL A C 1
ATOM 895 O O . VAL A 1 108 ? 50.488 44.739 78.518 1.00 11.42 108 VAL A O 1
ATOM 899 N N . PHE A 1 109 ? 50.539 44.069 80.711 1.00 10.82 109 PHE A N 1
ATOM 900 C CA . PHE A 1 109 ? 51.889 44.549 80.892 1.00 11.95 109 PHE A CA 1
ATOM 901 C C . PHE A 1 109 ? 52.870 43.761 80.047 1.00 11.61 109 PHE A C 1
ATOM 902 O O . PHE A 1 109 ? 53.840 44.323 79.506 1.00 13.00 109 PHE A O 1
ATOM 910 N N . SER A 1 110 ? 52.592 42.476 79.890 1.00 10.94 110 SER A N 1
ATOM 911 C CA . SER A 1 110 ? 53.493 41.642 79.087 1.00 9.50 110 SER A CA 1
ATOM 912 C C . SER A 1 110 ? 53.427 42.004 77.624 1.00 10.29 110 SER A C 1
ATOM 913 O O . SER A 1 110 ? 54.423 42.034 76.931 1.00 9.18 110 SER A O 1
ATOM 916 N N . ILE A 1 111 ? 52.259 42.392 77.115 1.00 11.31 111 ILE A N 1
ATOM 917 C CA . ILE A 1 111 ? 52.194 42.839 75.716 1.00 11.22 111 ILE A CA 1
ATOM 918 C C . ILE A 1 111 ? 53.092 44.080 75.546 1.00 11.88 111 ILE A C 1
ATOM 919 O O . ILE A 1 111 ? 53.652 44.289 74.490 1.00 12.21 111 ILE A O 1
ATOM 924 N N . LEU A 1 112 ? 53.153 44.932 76.558 1.00 14.74 112 LEU A N 1
ATOM 925 C CA . LEU A 1 112 ? 53.924 46.191 76.480 1.00 16.18 112 LEU A CA 1
ATOM 926 C C . LEU A 1 112 ? 55.410 45.996 76.755 1.00 15.73 112 LEU A C 1
ATOM 927 O O . LEU A 1 112 ? 56.225 46.443 75.985 1.00 18.14 112 LEU A O 1
ATOM 932 N N . ASN A 1 113 ? 55.773 45.240 77.776 1.00 15.21 113 ASN A N 1
ATOM 933 C CA . ASN A 1 113 ? 57.164 45.173 78.203 1.00 14.67 113 ASN A CA 1
ATOM 934 C C . ASN A 1 113 ? 57.854 43.863 77.807 1.00 13.99 113 ASN A C 1
ATOM 935 O O . ASN A 1 113 ? 59.020 43.709 78.101 1.00 14.29 113 ASN A O 1
ATOM 940 N N . LYS A 1 114 ? 57.110 42.932 77.241 1.00 14.10 114 LYS A N 1
ATOM 941 C CA . LYS A 1 114 ? 57.663 41.703 76.644 1.00 14.78 114 LYS A CA 1
ATOM 942 C C . LYS A 1 114 ? 58.220 40.735 77.687 1.00 14.85 114 LYS A C 1
ATOM 943 O O . LYS A 1 114 ? 58.864 39.773 77.335 1.00 14.26 114 LYS A O 1
ATOM 949 N N . LYS A 1 115 ? 57.947 40.928 78.976 1.00 15.21 115 LYS A N 1
ATOM 950 C CA . LYS A 1 115 ? 58.261 39.916 79.981 1.00 14.42 115 LYS A CA 1
ATOM 951 C C . LYS A 1 115 ? 57.324 38.712 79.890 1.00 12.39 115 LYS A C 1
ATOM 952 O O . LYS A 1 115 ? 56.231 38.825 79.372 1.00 12.41 115 LYS A O 1
ATOM 958 N N . PRO A 1 116 ? 57.772 37.527 80.306 1.00 13.56 116 PRO A N 1
ATOM 959 C CA . PRO A 1 116 ? 56.957 36.318 80.127 1.00 13.91 116 PRO A CA 1
ATOM 960 C C . PRO A 1 116 ? 55.558 36.463 80.708 1.00 12.83 116 PRO A C 1
ATOM 961 O O . PRO A 1 116 ? 55.368 37.187 81.692 1.00 12.20 116 PRO A O 1
ATOM 965 N N . ILE A 1 117 ? 54.631 35.707 80.138 1.00 12.88 117 ILE A N 1
ATOM 966 C CA . ILE A 1 117 ? 53.220 35.702 80.522 1.00 10.42 117 ILE A CA 1
ATOM 967 C C . ILE A 1 117 ? 52.854 34.234 80.611 1.00 11.93 117 ILE A C 1
ATOM 968 O O . ILE A 1 117 ? 53.547 33.376 80.036 1.00 9.69 117 ILE A O 1
ATOM 973 N N . GLY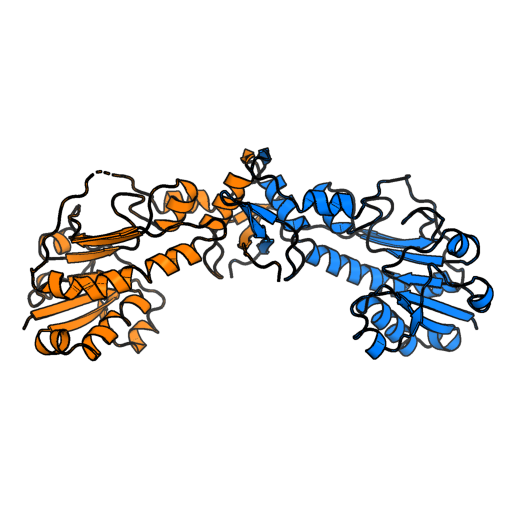 A 1 118 ? 51.846 33.924 81.425 1.00 11.86 118 GLY A N 1
ATOM 974 C CA . GLY A 1 118 ? 51.520 32.517 81.709 1.00 10.48 118 GLY A CA 1
ATOM 975 C C . GLY A 1 118 ? 50.668 32.459 82.930 1.00 9.95 118 GLY A C 1
ATOM 976 O O . GLY A 1 118 ? 49.949 33.438 83.211 1.00 9.12 118 GLY A O 1
ATOM 977 N N . ALA A 1 119 ? 50.711 31.318 83.613 1.00 9.29 119 ALA A N 1
ATOM 978 C CA . ALA A 1 119 ? 49.920 31.091 84.807 1.00 9.87 119 ALA A CA 1
ATOM 979 C C . ALA A 1 119 ? 50.767 30.416 85.857 1.00 9.88 119 ALA A C 1
ATOM 980 O O . ALA A 1 119 ? 51.669 29.643 85.520 1.00 9.94 119 ALA A O 1
ATOM 982 N N . THR A 1 120 ? 50.439 30.691 87.120 1.00 9.34 120 THR A N 1
ATOM 983 C CA . THR A 1 120 ? 51.168 30.259 88.268 1.00 9.36 120 THR A CA 1
ATOM 984 C C . THR A 1 120 ? 50.265 29.865 89.454 1.00 9.79 120 THR A C 1
ATOM 985 O O . THR A 1 120 ? 49.307 30.518 89.767 1.00 10.48 120 THR A O 1
ATOM 989 N N . ILE A 1 121 ? 50.552 28.744 90.096 1.00 10.04 121 ILE A N 1
ATOM 990 C CA . ILE A 1 121 ? 49.912 28.412 91.347 1.00 11.80 121 ILE A CA 1
ATOM 991 C C . ILE A 1 121 ? 51.047 28.462 92.347 1.00 11.86 121 ILE A C 1
ATOM 992 O O . ILE A 1 121 ? 52.079 27.773 92.189 1.00 12.98 121 ILE A O 1
ATOM 997 N N . HIS A 1 122 ? 50.830 29.278 93.372 1.00 11.27 122 HIS A N 1
ATOM 998 C CA . HIS A 1 122 ? 51.887 29.624 94.332 1.00 10.88 122 HIS A CA 1
ATOM 999 C C . HIS A 1 122 ? 51.268 29.800 95.726 1.00 11.37 122 HIS A C 1
ATOM 1000 O O . HIS A 1 122 ? 50.068 30.072 95.874 1.00 11.62 122 HIS A O 1
ATOM 1007 N N . LYS A 1 123 ? 52.110 29.593 96.725 1.00 11.09 123 LYS A N 1
ATOM 1008 C CA . LYS A 1 123 ? 51.795 29.860 98.117 1.00 13.26 123 LYS A CA 1
ATOM 1009 C C . LYS A 1 123 ? 51.672 31.375 98.288 1.00 12.28 123 LYS A C 1
ATOM 1010 O O . LYS A 1 123 ? 52.428 32.137 97.720 1.00 12.24 123 LYS A O 1
ATOM 1016 N N . MET A 1 124 ? 50.759 31.837 99.112 1.00 12.59 124 MET A N 1
ATOM 1017 C CA . MET A 1 124 ? 50.663 33.304 99.295 1.00 13.23 124 MET A CA 1
ATOM 1018 C C . MET A 1 124 ? 51.492 33.679 100.504 1.00 13.91 124 MET A C 1
ATOM 1019 O O . MET A 1 124 ? 51.382 33.028 101.554 1.00 14.08 124 MET A O 1
ATOM 1024 N N . ASP A 1 125 ? 52.309 34.707 100.359 1.00 15.80 125 ASP A N 1
ATOM 1025 C CA . ASP A 1 125 ? 53.017 35.216 101.537 1.00 16.90 125 ASP A CA 1
ATOM 1026 C C . ASP A 1 125 ? 52.456 36.628 101.678 1.00 19.86 125 ASP A C 1
ATOM 1027 O O . ASP A 1 125 ? 51.488 37.009 101.023 1.00 22.87 125 ASP A O 1
ATOM 1032 N N . SER A 1 126 ? 53.019 37.437 102.551 1.00 26.06 126 SER A N 1
ATOM 1033 C CA . SER A 1 126 ? 52.421 38.759 102.775 1.00 26.89 126 SER A CA 1
ATOM 1034 C C . SER A 1 126 ? 52.655 39.740 101.612 1.00 26.52 126 SER A C 1
ATOM 1035 O O . SER A 1 126 ? 52.087 40.837 101.600 1.00 28.80 126 SER A O 1
ATOM 1038 N N . GLU A 1 127 ? 53.423 39.359 100.599 1.00 21.50 127 GLU A N 1
ATOM 1039 C CA . GLU A 1 127 ? 53.589 40.254 99.450 1.00 27.68 127 GLU A CA 1
ATOM 1040 C C . GLU A 1 127 ? 52.680 39.759 98.310 1.00 23.87 127 GLU A C 1
ATOM 1041 O O . GLU A 1 127 ? 52.380 38.590 98.227 1.00 21.76 127 GLU A O 1
ATOM 1047 N N . VAL A 1 128 ? 52.194 40.655 97.456 1.00 23.57 128 VAL A N 1
ATOM 1048 C CA . VAL A 1 128 ? 51.391 40.244 96.314 1.00 21.84 128 VAL A CA 1
ATOM 1049 C C . VAL A 1 128 ? 52.094 39.337 95.284 1.00 18.11 128 VAL A C 1
ATOM 1050 O O . VAL A 1 128 ? 53.095 39.723 94.702 1.00 16.46 128 VAL A O 1
ATOM 1054 N N . ASP A 1 129 ? 51.558 38.145 95.043 1.00 13.76 129 ASP A N 1
ATOM 1055 C CA . ASP A 1 129 ? 52.015 37.296 93.939 1.00 14.61 129 ASP A CA 1
ATOM 1056 C C . ASP A 1 129 ? 53.513 37.064 94.050 1.00 14.18 129 ASP A C 1
ATOM 1057 O O . ASP A 1 129 ? 54.260 37.243 93.090 1.00 12.27 129 ASP A O 1
ATOM 1062 N N . HIS A 1 130 ? 53.878 36.664 95.257 1.00 15.47 130 HIS A N 1
ATOM 1063 C CA . HIS A 1 130 ? 55.267 36.612 95.640 1.00 16.05 130 HIS A CA 1
ATOM 1064 C C . HIS A 1 130 ? 55.736 35.299 96.296 1.00 16.36 130 HIS A C 1
ATOM 1065 O O . HIS A 1 130 ? 56.940 35.040 96.254 1.00 14.46 130 HIS A O 1
ATOM 1072 N N . GLY A 1 131 ? 54.857 34.459 96.831 1.00 13.72 131 GLY A N 1
ATOM 1073 C CA . GLY A 1 131 ? 55.285 33.231 97.516 1.00 15.11 131 GLY A CA 1
ATOM 1074 C C . GLY A 1 131 ? 55.812 32.098 96.609 1.00 16.33 131 GLY A C 1
ATOM 1075 O O . GLY A 1 131 ? 55.863 32.201 95.370 1.00 16.35 131 GLY A O 1
ATOM 1076 N N . GLU A 1 132 ? 56.176 31.010 97.262 1.00 13.46 132 GLU A N 1
ATOM 1077 C CA . GLU A 1 132 ? 56.797 29.851 96.626 1.00 15.02 132 GLU A CA 1
ATOM 1078 C C . GLU A 1 132 ? 55.874 29.208 95.598 1.00 13.46 132 GLU A C 1
ATOM 1079 O O . GLU A 1 132 ? 54.695 29.090 95.853 1.00 12.79 132 GLU A O 1
ATOM 1085 N N . ILE A 1 133 ? 56.416 28.827 94.447 1.00 12.63 133 ILE A N 1
ATOM 1086 C CA . ILE A 1 133 ? 55.646 28.421 93.257 1.00 14.34 133 ILE A CA 1
ATOM 1087 C C . ILE A 1 133 ? 55.503 26.884 93.228 1.00 14.43 133 ILE A C 1
ATOM 1088 O O . ILE A 1 133 ? 56.479 26.176 93.307 1.00 12.97 133 ILE A O 1
ATOM 1093 N N . TYR A 1 134 ? 54.277 26.368 93.198 1.00 14.38 134 TYR A N 1
ATOM 1094 C CA . TYR A 1 134 ? 54.084 24.907 93.012 1.00 13.20 134 TYR A CA 1
ATOM 1095 C C . TYR A 1 134 ? 54.290 24.470 91.540 1.00 13.90 134 TYR A C 1
ATOM 1096 O O . TYR A 1 134 ? 54.920 23.424 91.192 1.00 11.96 134 TYR A O 1
ATOM 1105 N N . CYS A 1 135 ? 53.739 25.287 90.640 1.00 11.52 135 CYS A N 1
ATOM 1106 C CA . CYS A 1 135 ? 53.724 24.950 89.228 1.00 12.52 135 CYS A CA 1
ATOM 1107 C C . CYS A 1 135 ? 53.333 26.156 88.408 1.00 14.47 135 CYS A C 1
ATOM 1108 O O . CYS A 1 135 ? 52.639 27.055 88.898 1.00 14.47 135 CYS A O 1
ATOM 1111 N N . GLN A 1 136 ? 53.823 26.238 87.179 1.00 13.29 136 GLN A N 1
ATOM 1112 C CA . GLN A 1 136 ? 53.463 27.402 86.356 1.00 11.30 136 GLN A CA 1
ATOM 1113 C C . GLN A 1 136 ? 53.864 26.993 84.955 1.00 14.82 136 GLN A C 1
ATOM 1114 O O . GLN A 1 136 ? 54.652 26.045 84.772 1.00 10.02 136 GLN A O 1
ATOM 1120 N N . GLU A 1 137 ? 53.382 27.774 83.995 1.00 15.49 137 GLU A N 1
ATOM 1121 C CA . GLU A 1 137 ? 53.614 27.472 82.606 1.00 15.96 137 GLU A CA 1
ATOM 1122 C C . GLU A 1 137 ? 53.449 28.784 81.826 1.00 16.86 137 GLU A C 1
ATOM 1123 O O . GLU A 1 137 ? 52.638 29.628 82.189 1.00 12.21 137 GLU A O 1
ATOM 1129 N N . GLU A 1 138 ? 54.307 28.934 80.820 1.00 15.88 138 GLU A N 1
ATOM 1130 C CA . GLU A 1 138 ? 54.307 30.062 79.926 1.00 17.59 138 GLU A CA 1
ATOM 1131 C C . GLU A 1 138 ? 53.288 29.938 78.809 1.00 19.94 138 GLU A C 1
ATOM 1132 O O . GLU A 1 138 ? 53.051 28.815 78.370 1.00 15.83 138 GLU A O 1
ATOM 1138 N N . VAL A 1 139 ? 52.674 31.042 78.375 1.00 15.08 139 VAL A N 1
ATOM 1139 C CA . VAL A 1 139 ? 51.972 31.029 77.091 1.00 16.73 139 VAL A CA 1
ATOM 1140 C C . VAL A 1 139 ? 52.653 32.069 76.179 1.00 16.26 139 VAL A C 1
ATOM 1141 O O . VAL A 1 139 ? 53.378 32.953 76.648 1.00 15.34 139 VAL A O 1
ATOM 1145 N N . SER A 1 140 ? 52.384 32.020 74.878 1.00 19.30 140 SER A N 1
ATOM 1146 C CA . SER A 1 140 ? 52.992 32.922 73.909 1.00 18.46 140 SER A CA 1
ATOM 1147 C C . SER A 1 140 ? 52.037 34.092 73.677 1.00 15.37 140 SER A C 1
ATOM 1148 O O . SER A 1 140 ? 50.848 33.982 73.905 1.00 17.19 140 SER A O 1
ATOM 1151 N N . ILE A 1 141 ? 52.574 35.200 73.177 1.00 16.23 141 ILE A N 1
ATOM 1152 C CA . ILE A 1 141 ? 51.789 36.331 72.642 1.00 14.26 141 ILE A CA 1
ATOM 1153 C C . ILE A 1 141 ? 52.104 36.433 71.137 1.00 14.56 141 ILE A C 1
ATOM 1154 O O . ILE A 1 141 ? 53.247 36.764 70.786 1.00 12.94 141 ILE A O 1
ATOM 1159 N N . LEU A 1 142 ? 51.101 36.197 70.309 1.00 13.30 142 LEU A N 1
ATOM 1160 C CA . LEU A 1 142 ? 51.219 36.231 68.851 1.00 16.22 142 LEU A CA 1
ATOM 1161 C C . LEU A 1 142 ? 50.846 37.634 68.390 1.00 15.17 142 LEU A C 1
ATOM 1162 O O . LEU A 1 142 ? 50.218 38.428 69.116 1.00 13.20 142 LEU A O 1
ATOM 1167 N N . SER A 1 143 ? 51.253 37.901 67.162 1.00 14.48 143 SER A N 1
ATOM 1168 C CA . SER A 1 143 ? 51.219 39.265 66.636 1.00 16.22 143 SER A CA 1
ATOM 1169 C C . SER A 1 143 ? 49.818 39.868 66.480 1.00 16.12 143 SER A C 1
ATOM 1170 O O . SER A 1 143 ? 49.710 41.076 66.424 1.00 17.11 143 SER A O 1
ATOM 1173 N N . HIS A 1 144 ? 48.770 39.060 66.408 1.00 17.11 144 HIS A N 1
ATOM 1174 C CA . HIS A 1 144 ? 47.394 39.497 66.172 1.00 16.47 144 HIS A CA 1
ATOM 1175 C C . HIS A 1 144 ? 46.530 39.516 67.448 1.00 15.55 144 HIS A C 1
ATOM 1176 O O . HIS A 1 144 ? 45.320 39.843 67.423 1.00 18.16 144 HIS A O 1
ATOM 1183 N N . GLU A 1 145 ? 47.158 39.243 68.587 1.00 14.63 145 GLU A N 1
ATOM 1184 C CA . GLU A 1 145 ? 46.467 39.006 69.849 1.00 13.81 145 GLU A CA 1
ATOM 1185 C C . GLU A 1 145 ? 46.361 40.251 70.710 1.00 13.33 145 GLU A C 1
ATOM 1186 O O . GLU A 1 145 ? 47.318 41.055 70.823 1.00 12.81 145 GLU A O 1
ATOM 1192 N N . THR A 1 146 ? 45.195 40.390 71.325 1.00 12.91 146 THR A N 1
ATOM 1193 C CA . THR A 1 146 ? 44.921 41.460 72.295 1.00 12.34 146 THR A CA 1
ATOM 1194 C C . THR A 1 146 ? 44.976 40.888 73.705 1.00 10.76 146 THR A C 1
ATOM 1195 O O . THR A 1 146 ? 45.147 39.681 73.894 1.00 10.93 146 THR A O 1
ATOM 1199 N N . SER A 1 147 ? 44.750 41.755 74.682 1.00 11.34 147 SER A N 1
ATOM 1200 C CA . SER A 1 147 ? 44.671 41.420 76.085 1.00 10.18 147 SER A CA 1
ATOM 1201 C C . SER A 1 147 ? 43.683 40.311 76.318 1.00 10.84 147 SER A C 1
ATOM 1202 O O . SER A 1 147 ? 44.028 39.334 76.957 1.00 9.24 147 SER A O 1
ATOM 1205 N N . ILE A 1 148 ? 42.514 40.386 75.701 1.00 11.76 148 ILE A N 1
ATOM 1206 C CA . ILE A 1 148 ? 41.535 39.358 75.928 1.00 12.62 148 ILE A CA 1
ATOM 1207 C C . ILE A 1 148 ? 41.984 38.035 75.319 1.00 12.38 148 ILE A C 1
ATOM 1208 O O . ILE A 1 148 ? 41.772 37.004 75.937 1.00 11.86 148 ILE A O 1
ATOM 1213 N N . ASP A 1 149 ? 42.609 37.998 74.152 1.00 11.96 149 ASP A N 1
ATOM 1214 C CA . ASP A 1 149 ? 43.109 36.720 73.630 1.00 13.31 149 ASP A CA 1
ATOM 1215 C C . ASP A 1 149 ? 44.111 36.021 74.595 1.00 13.57 149 ASP A C 1
ATOM 1216 O O . ASP A 1 149 ? 44.144 34.792 74.779 1.00 12.15 149 ASP A O 1
ATOM 1221 N N . ILE A 1 150 ? 45.015 36.794 75.164 1.00 12.71 150 ILE A N 1
ATOM 1222 C CA . ILE A 1 150 ? 46.105 36.230 75.976 1.00 12.17 150 ILE A CA 1
ATOM 1223 C C . ILE A 1 150 ? 45.506 35.792 77.324 1.00 11.98 150 ILE A C 1
ATOM 1224 O O . ILE A 1 150 ? 45.810 34.699 77.789 1.00 14.17 150 ILE A O 1
ATOM 1229 N N . TYR A 1 151 ? 44.582 36.588 77.840 1.00 11.80 151 TYR A N 1
ATOM 1230 C CA . TYR A 1 151 ? 43.794 36.297 79.065 1.00 12.18 151 TYR A CA 1
ATOM 1231 C C . TYR A 1 151 ? 43.064 34.952 78.932 1.00 12.71 151 TYR A C 1
ATOM 1232 O O . TYR A 1 151 ? 43.203 34.092 79.775 1.00 12.21 151 TYR A O 1
ATOM 1241 N N . ASN A 1 152 ? 42.308 34.763 77.866 1.00 12.94 152 ASN A N 1
ATOM 1242 C CA . ASN A 1 152 ? 41.689 33.464 77.596 1.00 15.18 152 ASN A CA 1
ATOM 1243 C C . ASN A 1 152 ? 42.693 32.306 77.519 1.00 12.97 152 ASN A C 1
ATOM 1244 O O . ASN A 1 152 ? 42.415 31.201 77.961 1.00 14.54 152 ASN A O 1
ATOM 1249 N N . LYS A 1 153 ? 43.852 32.495 76.900 1.00 14.43 153 LYS A N 1
ATOM 1250 C CA . LYS A 1 153 ? 44.858 31.433 76.894 1.00 12.68 153 LYS A CA 1
ATOM 1251 C C . LYS A 1 153 ? 45.344 31.175 78.341 1.00 12.56 153 LYS A C 1
ATOM 1252 O O . LYS A 1 153 ? 45.560 30.033 78.742 1.00 13.94 153 LYS A O 1
ATOM 1258 N N . VAL A 1 154 ? 45.490 32.234 79.128 1.00 12.68 154 VAL A N 1
ATOM 1259 C CA . VAL A 1 154 ? 45.937 32.134 80.517 1.00 11.52 154 VAL A CA 1
ATOM 1260 C C . VAL A 1 154 ? 44.902 31.371 81.322 1.00 11.77 154 VAL A C 1
ATOM 1261 O O . VAL A 1 154 ? 45.243 30.464 82.110 1.00 12.69 154 VAL A O 1
ATOM 1265 N N . ILE A 1 155 ? 43.623 31.675 81.114 1.00 11.13 155 ILE A N 1
ATOM 1266 C CA . ILE A 1 155 ? 42.588 31.003 81.871 1.00 12.04 155 ILE A CA 1
ATOM 1267 C C . ILE A 1 155 ? 42.621 29.507 81.534 1.00 12.20 155 ILE A C 1
ATOM 1268 O O . ILE A 1 155 ? 42.454 28.663 82.437 1.00 13.16 155 ILE A O 1
ATOM 1273 N N . GLU A 1 156 ? 42.758 29.189 80.249 1.00 12.18 156 GLU A N 1
ATOM 1274 C CA . GLU A 1 156 ? 42.839 27.793 79.786 1.00 15.05 156 GLU A CA 1
ATOM 1275 C C . GLU A 1 156 ? 44.004 27.061 80.505 1.00 14.77 156 GLU A C 1
ATOM 1276 O O . GLU A 1 156 ? 43.941 25.906 80.929 1.00 14.22 156 GLU A O 1
ATOM 1282 N N . LEU A 1 157 ? 45.116 27.757 80.643 1.00 12.76 157 LEU A N 1
ATOM 1283 C CA . LEU A 1 157 ? 46.265 27.183 81.275 1.00 13.40 157 LEU A CA 1
ATOM 1284 C C . LEU A 1 157 ? 46.103 27.019 82.808 1.00 12.03 157 LEU A C 1
ATOM 1285 O O . LEU A 1 157 ? 46.551 26.018 83.419 1.00 10.89 157 LEU A O 1
ATOM 1290 N N . GLU A 1 158 ? 45.404 27.964 83.428 1.00 11.00 158 GLU A N 1
ATOM 1291 C CA . GLU A 1 158 ? 45.069 27.807 84.859 1.00 10.90 158 GLU A CA 1
ATOM 1292 C C . GLU A 1 158 ? 44.237 26.544 85.097 1.00 12.84 158 GLU A C 1
ATOM 1293 O O . GLU A 1 158 ? 44.429 25.770 86.056 1.00 11.82 158 GLU A O 1
ATOM 1299 N N . LYS A 1 159 ? 43.239 26.361 84.236 1.00 12.67 159 LYS A N 1
ATOM 1300 C CA . LYS A 1 159 ? 42.482 25.104 84.269 1.00 13.35 159 LYS A CA 1
ATOM 1301 C C . LYS A 1 159 ? 43.344 23.819 84.172 1.00 11.87 159 LYS A C 1
ATOM 1302 O O . LYS A 1 159 ? 43.242 22.874 84.980 1.00 11.59 159 LYS A O 1
ATOM 1308 N N . LYS A 1 160 ? 44.294 23.831 83.250 1.00 13.02 160 LYS A N 1
ATOM 1309 C CA . LYS A 1 160 ? 45.166 22.682 83.110 1.00 13.66 160 LYS A CA 1
ATOM 1310 C C . LYS A 1 160 ? 46.068 22.517 84.324 1.00 13.25 160 LYS A C 1
ATOM 1311 O O . LYS A 1 160 ? 46.361 21.403 84.785 1.00 12.91 160 LYS A O 1
ATOM 1317 N N . LEU A 1 161 ? 46.543 23.614 84.903 1.00 12.21 161 LEU A N 1
ATOM 1318 C CA . LEU A 1 161 ? 47.358 23.502 86.108 1.00 12.21 161 LEU A CA 1
ATOM 1319 C C . LEU A 1 161 ? 46.576 22.978 87.302 1.00 11.86 161 LEU A C 1
ATOM 1320 O O . LEU A 1 161 ? 47.037 22.103 88.036 1.00 13.94 161 LEU A O 1
ATOM 1325 N N . ILE A 1 162 ? 45.356 23.449 87.486 1.00 12.62 162 ILE A N 1
ATOM 1326 C CA . ILE A 1 162 ? 44.523 22.947 88.554 1.00 13.70 162 ILE A CA 1
ATOM 1327 C C . ILE A 1 162 ? 44.295 21.444 88.289 1.00 12.76 162 ILE A C 1
ATOM 1328 O O . ILE A 1 162 ? 44.427 20.599 89.180 1.00 13.90 162 ILE A O 1
ATOM 1333 N N . LYS A 1 163 ? 43.909 21.127 87.068 1.00 13.00 163 LYS A N 1
ATOM 1334 C CA . LYS A 1 163 ? 43.547 19.752 86.729 1.00 15.30 163 LYS A CA 1
ATOM 1335 C C . LYS A 1 163 ? 44.689 18.790 86.996 1.00 16.57 163 LYS A C 1
ATOM 1336 O O . LYS A 1 163 ? 44.511 17.687 87.515 1.00 12.21 163 LYS A O 1
ATOM 1342 N N . ASN A 1 164 ? 45.872 19.208 86.596 1.00 15.95 164 ASN A N 1
ATOM 1343 C CA . ASN A 1 164 ? 47.088 18.404 86.860 1.00 15.96 164 ASN A CA 1
ATOM 1344 C C . ASN A 1 164 ? 47.801 18.501 88.196 1.00 18.65 164 ASN A C 1
ATOM 1345 O O . ASN A 1 164 ? 48.642 17.633 88.481 1.00 20.61 164 ASN A O 1
ATOM 1350 N N . ASN A 1 165 ? 47.517 19.514 89.008 1.00 14.77 165 ASN A N 1
ATOM 1351 C CA . ASN A 1 165 ? 48.303 19.715 90.217 1.00 16.16 165 ASN A CA 1
ATOM 1352 C C . ASN A 1 165 ? 47.550 19.986 91.499 1.00 16.44 165 ASN A C 1
ATOM 1353 O O . ASN A 1 165 ? 48.111 19.827 92.570 1.00 15.36 165 ASN A O 1
ATOM 1358 N N . LEU A 1 166 ? 46.303 20.447 91.421 1.00 16.91 166 LEU A N 1
ATOM 1359 C CA . LEU A 1 166 ? 45.720 21.057 92.606 1.00 16.75 166 LEU A CA 1
ATOM 1360 C C . LEU A 1 166 ? 45.483 20.022 93.688 1.00 18.30 166 LEU A C 1
ATOM 1361 O O . LEU A 1 166 ? 45.722 20.348 94.823 1.00 16.36 166 LEU A O 1
ATOM 1366 N N . LEU A 1 167 ? 45.073 18.804 93.338 1.00 16.89 167 LEU A N 1
ATOM 1367 C CA . LEU A 1 167 ? 44.896 17.781 94.349 1.00 20.45 167 LEU A CA 1
ATOM 1368 C C . LEU A 1 167 ? 46.253 17.466 94.965 1.00 21.10 167 LEU A C 1
ATOM 1369 O O . LEU A 1 167 ? 46.396 17.375 96.207 1.00 18.09 167 LEU A O 1
ATOM 1374 N N . LYS A 1 168 ? 47.291 17.387 94.129 1.00 17.26 168 LYS A N 1
ATOM 1375 C CA . LYS A 1 168 ? 48.590 17.100 94.699 1.00 17.78 168 LYS A CA 1
ATOM 1376 C C . LYS A 1 168 ? 49.074 18.124 95.674 1.00 15.36 168 LYS A C 1
ATOM 1377 O O . LYS A 1 168 ? 49.707 17.832 96.689 1.00 15.02 168 LYS A O 1
ATOM 1383 N N . ILE A 1 169 ? 48.810 19.374 95.347 1.00 18.34 169 ILE A N 1
ATOM 1384 C CA . ILE A 1 169 ? 49.119 20.477 96.243 1.00 12.86 169 ILE A CA 1
ATOM 1385 C C . ILE A 1 169 ? 48.355 20.283 97.521 1.00 15.33 169 ILE A C 1
ATOM 1386 O O . ILE A 1 169 ? 48.965 20.286 98.594 1.00 17.09 169 ILE A O 1
ATOM 1391 N N . ILE A 1 170 ? 47.041 20.066 97.452 1.00 15.55 170 ILE A N 1
ATOM 1392 C CA . ILE A 1 170 ? 46.211 19.902 98.650 1.00 17.98 170 ILE A CA 1
ATOM 1393 C C . ILE A 1 170 ? 46.738 18.731 99.485 1.00 22.15 170 ILE A C 1
ATOM 1394 O O . ILE A 1 170 ? 46.812 18.832 100.721 1.00 19.26 170 ILE A O 1
ATOM 1399 N N . ASN A 1 171 ? 47.204 17.687 98.796 1.00 19.40 171 ASN A N 1
ATOM 1400 C CA . ASN A 1 171 ? 47.607 16.452 99.462 1.00 21.69 171 ASN A CA 1
ATOM 1401 C C . ASN A 1 171 ? 49.085 16.498 99.874 1.00 24.12 171 ASN A C 1
ATOM 1402 O O . ASN A 1 171 ? 49.671 15.487 100.221 1.00 21.22 171 ASN A O 1
ATOM 1407 N N . ASN A 1 172 ? 49.736 17.658 99.753 1.00 26.63 172 ASN A N 1
ATOM 1408 C CA . ASN A 1 172 ? 51.146 17.842 100.153 1.00 24.75 172 ASN A CA 1
ATOM 1409 C C . ASN A 1 172 ? 52.089 16.959 99.359 1.00 29.10 172 ASN A C 1
ATOM 1410 O O . ASN A 1 172 ? 53.121 16.562 99.898 1.00 29.26 172 ASN A O 1
ATOM 1415 N N . GLU A 1 173 ? 51.748 16.697 98.098 1.00 22.30 173 GLU A N 1
ATOM 1416 C CA . GLU A 1 173 ? 52.573 15.894 97.223 1.00 25.96 173 GLU A CA 1
ATOM 1417 C C . GLU A 1 173 ? 53.395 16.694 96.223 1.00 22.69 173 GLU A C 1
ATOM 1418 O O . GLU A 1 173 ? 54.143 16.116 95.438 1.00 25.34 173 GLU A O 1
ATOM 1424 N N . LEU A 1 174 ? 53.296 18.011 96.240 1.00 18.52 174 LEU A N 1
ATOM 1425 C CA . LEU A 1 174 ? 54.038 18.862 95.308 1.00 17.01 174 LEU A CA 1
ATOM 1426 C C . LEU A 1 174 ? 54.571 19.979 96.182 1.00 20.51 174 LEU A C 1
ATOM 1427 O O . LEU A 1 174 ? 53.771 20.611 96.892 1.00 19.69 174 LEU A O 1
ATOM 1432 N N . GLN A 1 175 ? 55.901 20.082 96.264 1.00 20.04 175 GLN A N 1
ATOM 1433 C CA . GLN A 1 175 ? 56.574 21.121 97.053 1.00 19.35 175 GLN A CA 1
ATOM 1434 C C . GLN A 1 175 ? 56.991 22.338 96.203 1.00 18.57 175 GLN A C 1
ATOM 1435 O O . GLN A 1 175 ? 57.510 22.169 95.088 1.00 18.30 175 GLN A O 1
ATOM 1441 N N . PRO A 1 176 ? 56.825 23.550 96.734 1.00 14.83 176 PRO A N 1
ATOM 1442 C CA . PRO A 1 176 ? 57.039 24.702 95.839 1.00 15.28 176 PRO A CA 1
ATOM 1443 C C . PRO A 1 176 ? 58.465 25.149 95.882 1.00 17.87 176 PRO A C 1
ATOM 1444 O O . PRO A 1 176 ? 59.219 24.665 96.726 1.00 18.59 176 PRO A O 1
ATOM 1448 N N . LYS A 1 177 ? 58.833 26.051 94.976 1.00 18.03 177 LYS A N 1
ATOM 1449 C CA . LYS A 1 177 ? 60.201 26.569 94.843 1.00 17.04 177 LYS A CA 1
ATOM 1450 C C . LYS A 1 177 ? 60.177 28.085 94.870 1.00 16.96 177 LYS A C 1
ATOM 1451 O O . LYS A 1 177 ? 59.185 28.698 94.464 1.00 13.07 177 LYS A O 1
ATOM 1457 N N . LEU A 1 178 ? 61.232 28.701 95.382 1.00 13.80 178 LEU A N 1
ATOM 1458 C CA . LEU A 1 178 ? 61.283 30.166 95.361 1.00 13.75 178 LEU A CA 1
ATOM 1459 C C . LEU A 1 178 ? 61.170 30.721 93.970 1.00 13.66 178 LEU A C 1
ATOM 1460 O O . LEU A 1 178 ? 61.644 30.077 93.041 1.00 11.94 178 LEU A O 1
ATOM 1465 N N . PRO A 1 179 ? 60.567 31.923 93.827 1.00 12.77 179 PRO A N 1
ATOM 1466 C CA . PRO A 1 179 ? 60.599 32.568 92.537 1.00 12.95 179 PRO A CA 1
ATOM 1467 C C . PRO A 1 179 ? 62.067 32.876 92.188 1.00 11.95 179 PRO A C 1
ATOM 1468 O O . PRO A 1 179 ? 62.907 33.009 93.082 1.00 10.13 179 PRO A O 1
ATOM 1472 N N . SER A 1 180 ? 62.357 32.926 90.902 1.00 10.82 180 SER A N 1
ATOM 1473 C CA . SER A 1 180 ? 63.722 33.202 90.439 1.00 12.55 180 SER A CA 1
ATOM 1474 C C . SER A 1 180 ? 64.307 34.596 90.747 1.00 12.97 180 SER A C 1
ATOM 1475 O O . SER A 1 180 ? 65.543 34.808 90.747 1.00 13.14 180 SER A O 1
ATOM 1478 N N . GLN A 1 181 ? 63.417 35.564 90.924 1.00 13.10 181 GLN A N 1
ATOM 1479 C CA . GLN A 1 181 ? 63.792 36.927 91.316 1.00 13.54 181 GLN A CA 1
ATOM 1480 C C . GLN A 1 181 ? 62.606 37.619 92.022 1.00 14.64 181 GLN A C 1
ATOM 1481 O O . GLN A 1 181 ? 61.469 37.109 92.064 1.00 11.69 181 GLN A O 1
ATOM 1487 N N . GLU A 1 182 ? 62.883 38.777 92.605 1.00 11.93 182 GLU A N 1
ATOM 1488 C CA . GLU A 1 182 ? 61.840 39.600 93.205 1.00 13.41 182 GLU A CA 1
ATOM 1489 C C . GLU A 1 182 ? 60.765 39.948 92.156 1.00 13.75 182 GLU A C 1
ATOM 1490 O O . GLU A 1 182 ? 59.568 39.874 92.455 1.00 16.96 182 GLU A O 1
ATOM 1496 N N . GLY A 1 183 ? 61.214 40.221 90.925 1.00 14.35 183 GLY A N 1
ATOM 1497 C CA . GLY A 1 183 ? 60.342 40.576 89.819 1.00 13.99 183 GLY A CA 1
ATOM 1498 C C . GLY A 1 183 ? 59.705 41.936 90.016 1.00 14.58 183 GLY A C 1
ATOM 1499 O O . GLY A 1 183 ? 60.199 42.736 90.790 1.00 16.69 183 GLY A O 1
ATOM 1500 N N . ASN A 1 184 ? 58.555 42.183 89.386 1.00 14.77 184 ASN A N 1
ATOM 1501 C CA . ASN A 1 184 ? 58.004 43.541 89.241 1.00 13.02 184 ASN A CA 1
ATOM 1502 C C . ASN A 1 184 ? 56.479 43.429 89.359 1.00 13.64 184 ASN A C 1
ATOM 1503 O O . ASN A 1 184 ? 55.866 42.406 88.951 1.00 12.28 184 ASN A O 1
ATOM 1508 N N . TYR A 1 185 ? 55.889 44.427 90.009 1.00 13.00 185 TYR A N 1
ATOM 1509 C CA . TYR A 1 185 ? 54.473 44.429 90.347 1.00 15.66 185 TYR A CA 1
ATOM 1510 C C . TYR A 1 185 ? 53.846 45.614 89.607 1.00 14.93 185 TYR A C 1
ATOM 1511 O O . TYR A 1 185 ? 54.413 46.726 89.655 1.00 12.34 185 TYR A O 1
ATOM 1520 N N . ASN A 1 186 ? 52.661 45.415 89.024 1.00 13.87 186 ASN A N 1
ATOM 1521 C CA . ASN A 1 186 ? 51.934 46.561 88.435 1.00 13.85 186 ASN A CA 1
ATOM 1522 C C . ASN A 1 186 ? 50.677 46.867 89.203 1.00 13.66 186 ASN A C 1
ATOM 1523 O O . ASN A 1 186 ? 49.943 45.970 89.594 1.00 14.28 186 ASN A O 1
ATOM 1528 N N . SER A 1 187 ? 50.457 48.139 89.504 1.00 19.48 187 SER A N 1
ATOM 1529 C CA . SER A 1 187 ? 49.213 48.473 90.208 1.00 22.50 187 SER A CA 1
ATOM 1530 C C . SER A 1 187 ? 48.032 48.805 89.294 1.00 23.44 187 SER A C 1
ATOM 1531 O O . SER A 1 187 ? 48.156 48.967 88.080 1.00 19.48 187 SER A O 1
ATOM 1534 N N . ILE A 1 188 ? 46.885 49.019 89.925 1.00 22.17 188 ILE A N 1
ATOM 1535 C CA . ILE A 1 188 ? 45.744 49.530 89.170 1.00 26.15 188 ILE A CA 1
ATOM 1536 C C . ILE A 1 188 ? 46.017 50.931 88.652 1.00 24.45 188 ILE A C 1
ATOM 1537 O O . ILE A 1 188 ? 45.592 51.290 87.551 1.00 23.57 188 ILE A O 1
ATOM 1542 N N . GLN A 1 189 ? 46.744 51.735 89.419 1.00 27.27 189 GLN A N 1
ATOM 1543 C CA . GLN A 1 189 ? 47.109 53.077 88.965 1.00 29.37 189 GLN A CA 1
ATOM 1544 C C . GLN A 1 189 ? 48.054 53.075 87.765 1.00 28.10 189 GLN A C 1
ATOM 1545 O O . GLN A 1 189 ? 47.944 53.901 86.842 1.00 20.47 189 GLN A O 1
ATOM 1551 N N . ASP A 1 190 ? 48.987 52.118 87.742 1.00 22.95 190 ASP A N 1
ATOM 1552 C CA . ASP A 1 190 ? 49.823 51.930 86.547 1.00 19.32 190 ASP A CA 1
ATOM 1553 C C . ASP A 1 190 ? 48.950 51.664 85.301 1.00 16.68 190 ASP A C 1
ATOM 1554 O O . ASP A 1 190 ? 49.284 52.119 84.200 1.00 19.42 190 ASP A O 1
ATOM 1559 N N . PHE A 1 191 ? 47.883 50.879 85.458 1.00 18.41 191 PHE A N 1
ATOM 1560 C CA . PHE A 1 191 ? 47.028 50.478 84.338 1.00 17.28 191 PHE A CA 1
ATOM 1561 C C . PHE A 1 191 ? 46.254 51.730 83.906 1.00 18.13 191 PHE A C 1
ATOM 1562 O O . PHE A 1 191 ? 46.168 52.093 82.719 1.00 14.99 191 PHE A O 1
ATOM 1570 N N . ASN A 1 192 ? 45.749 52.454 84.898 1.00 17.30 192 ASN A N 1
ATOM 1571 C CA . ASN A 1 192 ? 44.973 53.663 84.540 1.00 20.72 192 ASN A CA 1
ATOM 1572 C C . ASN A 1 192 ? 45.795 54.756 83.900 1.00 18.77 192 ASN A C 1
ATOM 1573 O O . ASN A 1 192 ? 45.322 55.369 82.970 1.00 20.80 192 ASN A O 1
ATOM 1578 N N . LYS A 1 193 ? 47.061 54.933 84.273 1.00 21.76 193 LYS A N 1
ATOM 1579 C CA . LYS A 1 193 ? 47.949 55.773 83.482 1.00 20.83 193 LYS A CA 1
ATOM 1580 C C . LYS A 1 193 ? 48.094 55.357 82.030 1.00 21.11 193 LYS A C 1
ATOM 1581 O O . LYS A 1 193 ? 48.240 56.220 81.163 1.00 18.37 193 LYS A O 1
ATOM 1587 N N . LEU A 1 194 ? 48.139 54.042 81.774 1.00 17.92 194 LEU A N 1
ATOM 1588 C CA . LEU A 1 194 ? 48.311 53.575 80.428 1.00 16.86 194 LEU A CA 1
ATOM 1589 C C . LEU A 1 194 ? 47.090 53.940 79.591 1.00 15.79 194 LEU A C 1
ATOM 1590 O O . LEU A 1 194 ? 47.228 54.204 78.425 1.00 17.14 194 LEU A O 1
ATOM 1595 N N . CYS A 1 195 ? 45.913 53.889 80.202 1.00 15.73 195 CYS A N 1
ATOM 1596 C CA . CYS A 1 195 ? 44.639 54.077 79.573 1.00 14.93 195 CYS A CA 1
ATOM 1597 C C . CYS A 1 195 ? 44.536 55.499 79.057 1.00 14.94 195 CYS A C 1
ATOM 1598 O O . CYS A 1 195 ? 43.925 55.764 78.043 1.00 16.27 195 CYS A O 1
ATOM 1601 N N . LYS A 1 196 ? 45.137 56.431 79.757 1.00 15.67 196 LYS A N 1
ATOM 1602 C CA . LYS A 1 196 ? 45.089 57.827 79.341 1.00 16.41 196 LYS A CA 1
ATOM 1603 C C . LYS A 1 196 ? 46.116 58.028 78.252 1.00 15.91 196 LYS A C 1
ATOM 1604 O O . LYS A 1 196 ? 47.304 58.223 78.526 1.00 16.43 196 LYS A O 1
ATOM 1610 N N . LEU A 1 197 ? 45.656 58.015 77.009 1.00 15.04 197 LEU A N 1
ATOM 1611 C CA . LEU A 1 197 ? 46.548 58.089 75.850 1.00 16.16 197 LEU A CA 1
ATOM 1612 C C . LEU A 1 197 ? 47.123 59.475 75.716 1.00 16.25 197 LEU A C 1
ATOM 1613 O O . LEU A 1 197 ? 46.457 60.457 75.963 1.00 16.39 197 LEU A O 1
ATOM 1618 N N . ASN A 1 198 ? 48.380 59.559 75.342 1.00 16.48 198 ASN A N 1
ATOM 1619 C CA . ASN A 1 198 ? 48.914 60.853 74.991 1.00 20.17 198 ASN A CA 1
ATOM 1620 C C . ASN A 1 198 ? 49.059 60.912 73.458 1.00 18.42 198 ASN A C 1
ATOM 1621 O O . ASN A 1 198 ? 49.916 60.238 72.870 1.00 16.13 198 ASN A O 1
ATOM 1626 N N . LEU A 1 199 ? 48.206 61.699 72.837 1.00 17.68 199 LEU A N 1
ATOM 1627 C CA . LEU A 1 199 ? 48.197 61.816 71.389 1.00 18.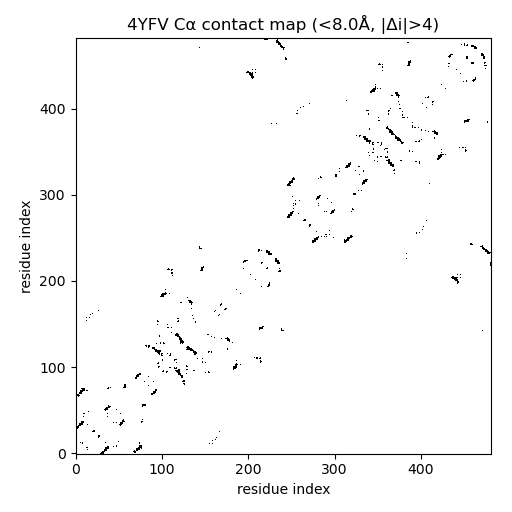75 199 LEU A CA 1
ATOM 1628 C C . LEU A 1 199 ? 49.526 62.356 70.806 1.00 20.05 199 LEU A C 1
ATOM 1629 O O . LEU A 1 199 ? 49.804 62.116 69.632 1.00 15.83 199 LEU A O 1
ATOM 1634 N N . GLU A 1 200 ? 50.296 63.098 71.598 1.00 17.32 200 GLU A N 1
ATOM 1635 C CA . GLU A 1 200 ? 51.600 63.625 71.150 1.00 21.66 200 GLU A CA 1
ATOM 1636 C C . GLU A 1 200 ? 52.723 62.620 71.424 1.00 22.22 200 GLU A C 1
ATOM 1637 O O . GLU A 1 200 ? 53.905 62.872 71.184 1.00 26.36 200 GLU A O 1
ATOM 1643 N N . ASP A 1 201 ? 52.412 61.480 72.002 1.00 19.13 201 ASP A N 1
ATOM 1644 C CA . ASP A 1 201 ? 53.480 60.538 72.266 1.00 20.42 201 ASP A CA 1
ATOM 1645 C C . ASP A 1 201 ? 54.146 60.219 70.928 1.00 20.82 201 ASP A C 1
ATOM 1646 O O . ASP A 1 201 ? 53.454 60.022 69.948 1.00 22.61 201 ASP A O 1
ATOM 1651 N N . ASN A 1 202 ? 55.475 60.178 70.913 1.00 19.80 202 ASN A N 1
ATOM 1652 C CA . ASN A 1 202 ? 56.279 59.890 69.750 1.00 20.58 202 ASN A CA 1
ATOM 1653 C C . ASN A 1 202 ? 56.854 58.481 69.918 1.00 20.05 202 ASN A C 1
ATOM 1654 O O . ASN A 1 202 ? 57.451 58.150 70.942 1.00 20.32 202 ASN A O 1
ATOM 1659 N N . GLY A 1 203 ? 56.629 57.649 68.911 1.00 18.53 203 GLY A N 1
ATOM 1660 C CA . GLY A 1 203 ? 56.884 56.229 68.979 1.00 16.01 203 GLY A CA 1
ATOM 1661 C C . GLY A 1 203 ? 56.810 55.565 67.613 1.00 14.55 203 GLY A C 1
ATOM 1662 O O . GLY A 1 203 ? 56.294 56.120 66.639 1.00 14.46 203 GLY A O 1
ATOM 1663 N N . SER A 1 204 ? 57.239 54.321 67.571 1.00 13.41 204 SER A N 1
ATOM 1664 C CA . SER A 1 204 ? 56.983 53.500 66.393 1.00 14.20 204 SER A CA 1
ATOM 1665 C C . SER A 1 204 ? 55.549 53.012 66.315 1.00 16.25 204 SER A C 1
ATOM 1666 O O . SER A 1 204 ? 54.850 52.844 67.300 1.00 15.18 204 SER A O 1
ATOM 1669 N N . LEU A 1 205 ? 55.086 52.768 65.106 1.00 15.65 205 LEU A N 1
ATOM 1670 C CA . LEU A 1 205 ? 53.741 52.261 64.937 1.00 15.87 205 LEU A CA 1
ATOM 1671 C C . LEU A 1 205 ? 53.580 50.960 65.709 1.00 15.54 205 LEU A C 1
ATOM 1672 O O . LEU A 1 205 ? 52.538 50.713 66.306 1.00 16.71 205 LEU A O 1
ATOM 1677 N N . ARG A 1 206 ? 54.656 50.182 65.825 1.00 14.91 206 ARG A N 1
ATOM 1678 C CA . ARG A 1 206 ? 54.632 48.954 66.617 1.00 15.29 206 ARG A CA 1
ATOM 1679 C C . ARG A 1 206 ? 54.280 49.216 68.083 1.00 14.64 206 ARG A C 1
ATOM 1680 O O . ARG A 1 206 ? 53.411 48.552 68.628 1.00 12.74 206 ARG A O 1
ATOM 1688 N N . GLU A 1 207 ? 54.940 50.202 68.688 1.00 13.29 207 GLU A N 1
ATOM 1689 C CA . GLU A 1 207 ? 54.699 50.605 70.085 1.00 14.18 207 GLU A CA 1
ATOM 1690 C C . GLU A 1 207 ? 53.256 51.040 70.262 1.00 11.94 207 GLU A C 1
ATOM 1691 O O . GLU A 1 207 ? 52.630 50.675 71.278 1.00 11.92 207 GLU A O 1
ATOM 1697 N N . HIS A 1 208 ? 52.763 51.779 69.277 1.00 12.01 208 HIS A N 1
ATOM 1698 C CA . HIS A 1 208 ? 51.394 52.323 69.364 1.00 11.12 208 HIS A CA 1
ATOM 1699 C C . HIS A 1 208 ? 50.359 51.206 69.242 1.00 11.82 208 HIS A C 1
ATOM 1700 O O . HIS A 1 208 ? 49.343 51.168 69.938 1.00 11.85 208 HIS A O 1
ATOM 1707 N N . ILE A 1 209 ? 50.608 50.306 68.291 1.00 12.67 209 ILE A N 1
ATOM 1708 C CA . ILE A 1 209 ? 49.753 49.133 68.155 1.00 12.92 209 ILE A CA 1
ATOM 1709 C C . ILE A 1 209 ? 49.791 48.234 69.352 1.00 13.01 209 ILE A C 1
ATOM 1710 O O . ILE A 1 209 ? 48.751 47.700 69.761 1.00 12.69 209 ILE A O 1
ATOM 1715 N N . ASP A 1 210 ? 50.987 48.001 69.885 1.00 12.85 210 ASP A N 1
ATOM 1716 C CA . ASP A 1 210 ? 51.089 47.236 71.129 1.00 12.47 210 ASP A CA 1
ATOM 1717 C C . ASP A 1 210 ? 50.328 47.869 72.273 1.00 10.53 210 ASP A C 1
ATOM 1718 O O . ASP A 1 210 ? 49.608 47.175 73.007 1.00 11.79 210 ASP A O 1
ATOM 1723 N N . LEU A 1 211 ? 50.380 49.189 72.395 1.00 10.93 211 LEU A N 1
ATOM 1724 C CA . LEU A 1 211 ? 49.683 49.854 73.470 1.00 10.20 211 LEU A CA 1
ATOM 1725 C C . LEU A 1 211 ? 48.188 49.649 73.253 1.00 10.21 211 LEU A C 1
ATOM 1726 O O . LEU A 1 211 ? 47.515 49.286 74.201 1.00 10.39 211 LEU A O 1
ATOM 1731 N N . LEU A 1 212 ? 47.715 49.736 72.016 1.00 10.22 212 LEU A N 1
ATOM 1732 C CA . LEU A 1 212 ? 46.274 49.651 71.786 1.00 10.93 212 LEU A CA 1
ATOM 1733 C C . LEU A 1 212 ? 45.816 48.214 71.979 1.00 10.41 212 LEU A C 1
ATOM 1734 O O . LEU A 1 212 ? 44.767 48.010 72.574 1.00 10.69 212 LEU A O 1
ATOM 1739 N N . ARG A 1 213 ? 46.581 47.242 71.496 1.00 11.08 213 ARG A N 1
ATOM 1740 C CA . ARG A 1 213 ? 46.176 45.885 71.723 1.00 11.34 213 ARG A CA 1
ATOM 1741 C C . ARG A 1 213 ? 46.256 45.418 73.197 1.00 11.64 213 ARG A C 1
ATOM 1742 O O . ARG A 1 213 ? 45.365 44.678 73.622 1.00 10.49 213 ARG A O 1
ATOM 1750 N N . ALA A 1 214 ? 47.192 45.948 73.991 1.00 9.66 214 ALA A N 1
ATOM 1751 C CA . ALA A 1 214 ? 47.284 45.676 75.429 1.00 10.57 214 ALA A CA 1
ATOM 1752 C C . ALA A 1 214 ? 46.045 46.177 76.144 1.00 11.88 214 ALA A C 1
ATOM 1753 O O . ALA A 1 214 ? 45.640 45.581 77.132 1.00 12.26 214 ALA A O 1
ATOM 1755 N N . LEU A 1 215 ? 45.486 47.283 75.644 1.00 11.03 215 LEU A N 1
ATOM 1756 C CA . LEU A 1 215 ? 44.330 47.929 76.231 1.00 12.48 215 LEU A CA 1
ATOM 1757 C C . LEU A 1 215 ? 42.982 47.485 75.668 1.00 12.29 215 LEU A C 1
ATOM 1758 O O . LEU A 1 215 ? 41.933 47.994 76.079 1.00 12.45 215 LEU A O 1
ATOM 1763 N N . THR A 1 216 ? 43.007 46.604 74.673 1.00 14.07 216 THR A N 1
ATOM 1764 C CA . THR A 1 216 ? 41.781 46.100 74.081 1.00 13.76 216 THR A CA 1
ATOM 1765 C C . THR A 1 216 ? 41.383 44.771 74.758 1.00 14.15 216 THR A C 1
ATOM 1766 O O . THR A 1 216 ? 42.073 43.756 74.646 1.00 11.09 216 THR A O 1
ATOM 1770 N N . HIS A 1 217 ? 40.244 44.781 75.444 1.00 15.07 217 HIS A N 1
ATOM 1771 C CA . HIS A 1 217 ? 39.750 43.594 76.139 1.00 16.31 217 HIS A CA 1
ATOM 1772 C C . HIS A 1 217 ? 38.230 43.489 76.135 1.00 17.07 217 HIS A C 1
ATOM 1773 O O . HIS A 1 217 ? 37.586 43.813 77.130 1.00 18.63 217 HIS A O 1
ATOM 1780 N N . GLY A 1 218 ? 37.659 43.103 75.006 1.00 22.10 218 GLY A N 1
ATOM 1781 C CA . GLY A 1 218 ? 36.227 42.895 74.877 1.00 25.16 218 GLY A CA 1
ATOM 1782 C C . GLY A 1 218 ? 35.485 44.188 74.629 1.00 31.23 218 GLY A C 1
ATOM 1783 O O . GLY A 1 218 ? 36.079 45.163 74.158 1.00 27.95 218 GLY A O 1
ATOM 1784 N N . ASP A 1 219 ? 34.180 44.197 74.895 1.00 35.11 219 ASP A N 1
ATOM 1785 C CA . ASP A 1 219 ? 33.399 45.386 74.501 1.00 41.51 219 ASP A CA 1
ATOM 1786 C C . ASP A 1 219 ? 33.638 46.568 75.442 1.00 37.54 219 ASP A C 1
ATOM 1787 O O . ASP A 1 219 ? 33.422 47.690 74.968 1.00 33.68 219 ASP A O 1
ATOM 1792 N N . PHE A 1 220 ? 34.062 46.340 76.698 1.00 32.44 220 PHE A N 1
ATOM 1793 C CA . PHE A 1 220 ? 34.438 47.454 77.578 1.00 31.58 220 PHE A CA 1
ATOM 1794 C C . PHE A 1 220 ? 35.771 48.155 77.244 1.00 29.39 220 PHE A C 1
ATOM 1795 O O . PHE A 1 220 ? 36.832 47.630 77.504 1.00 23.40 220 PHE A O 1
ATOM 1803 N N . LYS A 1 221 ? 35.753 49.368 76.716 1.00 28.76 221 LYS A N 1
ATOM 1804 C CA A LYS A 1 221 ? 36.975 50.022 76.249 0.50 27.40 221 LYS A CA 1
ATOM 1805 C CA B LYS A 1 221 ? 36.972 50.018 76.235 0.50 27.98 221 LYS A CA 1
ATOM 1806 C C . LYS A 1 221 ? 37.688 50.734 77.392 1.00 25.82 221 LYS A C 1
ATOM 1807 O O . LYS A 1 221 ? 37.017 51.332 78.244 1.00 25.02 221 LYS A O 1
ATOM 1818 N N . ASN A 1 222 ? 39.018 50.658 77.388 1.00 21.20 222 ASN A N 1
ATOM 1819 C CA . ASN A 1 222 ? 39.932 51.164 78.420 1.00 19.37 222 ASN A CA 1
ATOM 1820 C C . ASN A 1 222 ? 40.708 52.427 77.992 1.00 16.70 222 ASN A C 1
ATOM 1821 O O . ASN A 1 222 ? 40.746 53.451 78.715 1.00 14.87 222 ASN A O 1
ATOM 1826 N N . ALA A 1 223 ? 41.256 52.385 76.775 1.00 15.55 223 ALA A N 1
ATOM 1827 C CA . ALA A 1 223 ? 42.098 53.451 76.264 1.00 12.96 223 ALA A CA 1
ATOM 1828 C C . ALA A 1 223 ? 41.221 54.597 75.788 1.00 13.02 223 ALA A C 1
ATOM 1829 O O . ALA A 1 223 ? 40.172 54.415 75.179 1.00 15.35 223 ALA A O 1
ATOM 1831 N N . TYR A 1 224 ? 41.658 55.790 76.133 1.00 12.17 224 TYR A N 1
ATOM 1832 C CA . TYR A 1 224 ? 40.949 56.983 75.700 1.00 13.93 224 TYR A CA 1
ATOM 1833 C C . TYR A 1 224 ? 41.879 58.167 75.520 1.00 13.71 224 TYR A C 1
ATOM 1834 O O . TYR A 1 224 ? 42.959 58.292 76.115 1.00 12.08 224 TYR A O 1
ATOM 1843 N N . PHE A 1 225 ? 41.392 59.100 74.706 1.00 14.38 225 PHE A N 1
ATOM 1844 C CA . PHE A 1 225 ? 42.031 60.391 74.591 1.00 12.92 225 PHE A CA 1
ATOM 1845 C C . PHE A 1 225 ? 40.957 61.453 74.731 1.00 13.20 225 PHE A C 1
ATOM 1846 O O . PHE A 1 225 ? 39.753 61.208 74.634 1.00 14.47 225 PHE A O 1
ATOM 1854 N N . TYR A 1 226 ? 41.419 62.665 74.966 1.00 16.66 226 TYR A N 1
ATOM 1855 C CA . TYR A 1 226 ? 40.539 63.814 74.826 1.00 15.34 226 TYR A CA 1
ATOM 1856 C C . TYR A 1 226 ? 40.840 64.616 73.573 1.00 14.67 226 TYR A C 1
ATOM 1857 O O . TYR A 1 226 ? 41.994 64.882 73.285 1.00 16.62 226 TYR A O 1
ATOM 1866 N N . ASP A 1 227 ? 39.825 65.069 72.867 1.00 13.34 227 ASP A N 1
ATOM 1867 C CA . ASP A 1 227 ? 40.003 65.682 71.572 1.00 18.55 227 ASP A CA 1
ATOM 1868 C C . ASP A 1 227 ? 40.059 67.209 71.785 1.00 19.49 227 ASP A C 1
ATOM 1869 O O . ASP A 1 227 ? 40.051 67.632 72.946 1.00 18.47 227 ASP A O 1
ATOM 1874 N N . GLU A 1 228 ? 40.205 67.972 70.706 1.00 24.48 228 GLU A N 1
ATOM 1875 C CA . GLU A 1 228 ? 40.107 69.450 70.681 1.00 29.32 228 GLU A CA 1
ATOM 1876 C C . GLU A 1 228 ? 39.085 70.125 71.576 1.00 29.61 228 GLU A C 1
ATOM 1877 O O . GLU A 1 228 ? 39.286 71.247 72.023 1.00 29.51 228 GLU A O 1
ATOM 1883 N N . ASN A 1 229 ? 37.920 69.513 71.727 1.00 24.44 229 ASN A N 1
ATOM 1884 C CA . ASN A 1 229 ? 36.844 70.113 72.481 1.00 24.10 229 ASN A CA 1
ATOM 1885 C C . ASN A 1 229 ? 36.678 69.432 73.811 1.00 23.42 229 ASN A C 1
ATOM 1886 O O . ASN A 1 229 ? 35.609 69.522 74.385 1.00 23.44 229 ASN A O 1
ATOM 1891 N N . ASN A 1 230 ? 37.698 68.698 74.242 1.00 20.67 230 ASN A N 1
ATOM 1892 C CA . ASN A 1 230 ? 37.681 67.956 75.504 1.00 21.57 230 ASN A CA 1
ATOM 1893 C C . ASN A 1 230 ? 36.632 66.850 75.607 1.00 20.71 230 ASN A C 1
ATOM 1894 O O . ASN A 1 230 ? 36.251 66.379 76.667 1.00 22.95 230 ASN A O 1
ATOM 1899 N N . THR A 1 231 ? 36.319 66.265 74.463 1.00 20.01 231 THR A N 1
ATOM 1900 C CA . THR A 1 231 ? 35.415 65.150 74.449 1.00 18.25 231 THR A CA 1
ATOM 1901 C C . THR A 1 231 ? 36.277 63.912 74.613 1.00 16.49 231 THR A C 1
ATOM 1902 O O . THR A 1 231 ? 37.388 63.820 74.034 1.00 13.77 231 THR A O 1
ATOM 1906 N N . LYS A 1 232 ? 35.744 62.961 75.362 1.00 14.61 232 LYS A N 1
ATOM 1907 C CA . LYS A 1 232 ? 36.496 61.734 75.661 1.00 14.85 232 LYS A CA 1
ATOM 1908 C C . LYS A 1 232 ? 36.145 60.698 74.623 1.00 14.07 232 LYS A C 1
ATOM 1909 O O . LYS A 1 232 ? 34.979 60.355 74.463 1.00 16.53 232 LYS A O 1
ATOM 1915 N N . VAL A 1 233 ? 37.158 60.109 74.018 1.00 12.99 233 VAL A N 1
ATOM 1916 C CA . VAL A 1 233 ? 36.995 59.164 72.929 1.00 11.25 233 VAL A CA 1
ATOM 1917 C C . VAL A 1 233 ? 37.753 57.913 73.316 1.00 12.91 233 VAL A C 1
ATOM 1918 O O . VAL A 1 233 ? 38.953 57.967 73.553 1.00 11.56 233 VAL A O 1
ATOM 1922 N N . PHE A 1 234 ? 37.019 56.820 73.428 1.00 10.65 234 PHE A N 1
ATOM 1923 C CA . PHE A 1 234 ? 37.614 55.530 73.669 1.00 12.24 234 PHE A CA 1
ATOM 1924 C C . PHE A 1 234 ? 38.032 54.858 72.386 1.00 11.60 234 PHE A C 1
ATOM 1925 O O . PHE A 1 234 ? 37.412 55.063 71.341 1.00 11.13 234 PHE A O 1
ATOM 1933 N N . VAL A 1 235 ? 39.064 54.018 72.537 1.00 11.47 235 VAL A N 1
ATOM 1934 C CA . VAL A 1 235 ? 39.797 53.471 71.429 1.00 12.47 235 VAL A CA 1
ATOM 1935 C C . VAL A 1 235 ? 40.048 52.015 71.725 1.00 13.19 235 VAL A C 1
ATOM 1936 O O . VAL A 1 235 ? 40.426 51.670 72.864 1.00 16.11 235 VAL A O 1
ATOM 1940 N N . LYS A 1 236 ? 39.762 51.206 70.708 1.00 12.82 236 LYS A N 1
ATOM 1941 C CA . LYS A 1 236 ? 40.188 49.813 70.698 1.00 14.81 236 LYS A CA 1
ATOM 1942 C C . LYS A 1 236 ? 40.690 49.452 69.305 1.00 14.83 236 LYS A C 1
ATOM 1943 O O . LYS A 1 236 ? 40.305 50.086 68.319 1.00 15.60 236 LYS A O 1
ATOM 1949 N N . ILE A 1 237 ? 41.424 48.364 69.220 1.00 12.69 237 ILE A N 1
ATOM 1950 C CA . ILE A 1 237 ? 41.958 47.886 67.959 1.00 11.38 237 ILE A CA 1
ATOM 1951 C C . ILE A 1 237 ? 41.532 46.449 67.714 1.00 11.54 237 ILE A C 1
ATOM 1952 O O . ILE A 1 237 ? 41.303 45.670 68.649 1.00 12.45 237 ILE A O 1
ATOM 1957 N N . GLU A 1 238 ? 41.451 46.095 66.442 1.00 12.94 238 GLU A N 1
ATOM 1958 C CA . GLU A 1 238 ? 41.157 44.721 66.033 1.00 16.90 238 GLU A CA 1
ATOM 1959 C C . GLU A 1 238 ? 42.257 44.286 65.075 1.00 16.40 238 GLU A C 1
ATOM 1960 O O . GLU A 1 238 ? 42.608 45.035 64.160 1.00 15.13 238 GLU A O 1
ATOM 1966 N N . LEU A 1 239 ? 42.850 43.135 65.351 1.00 15.76 239 LEU A N 1
ATOM 1967 C CA . LEU A 1 239 ? 43.896 42.558 64.526 1.00 15.77 239 LEU A CA 1
ATOM 1968 C C . LEU A 1 239 ? 43.410 41.167 64.093 1.00 15.38 239 LEU A C 1
ATOM 1969 O O . LEU A 1 239 ? 42.835 40.455 64.906 1.00 14.65 239 LEU A O 1
ATOM 1974 N N . SER A 1 240 ? 43.598 40.812 62.820 1.00 14.04 240 SER A N 1
ATOM 1975 C CA . SER A 1 240 ? 43.182 39.496 62.389 1.00 16.73 240 SER A CA 1
ATOM 1976 C C . SER A 1 240 ? 43.945 38.929 61.218 1.00 18.52 240 SER A C 1
ATOM 1977 O O . SER A 1 240 ? 44.529 39.616 60.374 1.00 14.26 240 SER A O 1
ATOM 1980 N N . LEU A 1 241 ? 43.998 37.600 61.227 1.00 16.95 241 LEU A N 1
ATOM 1981 C CA . LEU A 1 241 ? 44.725 36.888 60.196 1.00 17.64 241 LEU A CA 1
ATOM 1982 C C . LEU A 1 241 ? 43.903 36.752 58.911 1.00 20.90 241 LEU A C 1
ATOM 1983 O O . LEU A 1 241 ? 44.449 36.360 57.877 1.00 20.26 241 LEU A O 1
ATOM 1988 N N . SER A 1 242 ? 42.604 37.038 59.002 1.00 23.07 242 SER A N 1
ATOM 1989 C CA . SER A 1 242 ? 41.706 37.157 57.846 1.00 30.69 242 SER A CA 1
ATOM 1990 C C . SER A 1 242 ? 41.208 38.586 57.616 1.00 34.75 242 SER A C 1
ATOM 1991 O O . SER A 1 242 ? 40.906 39.304 58.582 1.00 33.39 242 SER A O 1
ATOM 1994 N N . GLN A 1 243 ? 41.043 38.962 56.344 1.00 36.94 243 GLN A N 1
ATOM 1995 C CA . GLN A 1 243 ? 40.472 40.260 55.923 1.00 39.46 243 GLN A CA 1
ATOM 1996 C C . GLN A 1 243 ? 39.075 40.564 56.444 1.00 40.70 243 GLN A C 1
ATOM 1997 O O . GLN A 1 243 ? 38.773 41.711 56.820 1.00 31.06 243 GLN A O 1
ATOM 2003 N N . GLU A 1 244 ? 38.225 39.542 56.380 1.00 37.46 244 GLU A N 1
ATOM 2004 C CA . GLU A 1 244 ? 36.803 39.691 56.712 1.00 46.84 244 GLU A CA 1
ATOM 2005 C C . GLU A 1 244 ? 36.282 38.479 57.489 1.00 47.04 244 GLU A C 1
ATOM 2006 O O . GLU A 1 244 ? 36.880 38.084 58.494 1.00 53.56 244 GLU A O 1
ATOM 2008 N N . MET B 1 1 ? 9.099 66.627 27.505 1.00 33.42 1 MET B N 1
ATOM 2009 C CA . MET B 1 1 ? 9.601 65.410 28.210 1.00 34.20 1 MET B CA 1
ATOM 2010 C C . MET B 1 1 ? 11.028 65.116 27.736 1.00 32.76 1 MET B C 1
ATOM 2011 O O . MET B 1 1 ? 11.357 65.264 26.559 1.00 31.04 1 MET B O 1
ATOM 2016 N N . LYS B 1 2 ? 11.865 64.680 28.671 1.00 33.78 2 LYS B N 1
ATOM 2017 C CA . LYS B 1 2 ? 13.264 64.325 28.419 1.00 34.30 2 LYS B CA 1
ATOM 2018 C C . LYS B 1 2 ? 13.500 62.844 28.754 1.00 34.68 2 LYS B C 1
ATOM 2019 O O . LYS B 1 2 ? 12.865 62.279 29.656 1.00 33.35 2 LYS B O 1
ATOM 2025 N N . LYS B 1 3 ? 14.415 62.208 28.032 1.00 28.47 3 LYS B N 1
ATOM 2026 C CA . LYS B 1 3 ? 14.861 60.903 28.452 1.00 28.56 3 LYS B CA 1
ATOM 2027 C C . LYS B 1 3 ? 16.242 61.063 29.064 1.00 30.90 3 LYS B C 1
ATOM 2028 O O . LYS B 1 3 ? 17.072 61.794 28.533 1.00 32.00 3 LYS B O 1
ATOM 2034 N N . ILE B 1 4 ? 16.420 60.412 30.211 1.00 27.60 4 ILE B N 1
ATOM 2035 C CA . ILE B 1 4 ? 17.586 60.504 31.066 1.00 27.76 4 ILE B CA 1
ATOM 2036 C C . ILE B 1 4 ? 18.184 59.111 31.257 1.00 23.14 4 ILE B C 1
ATOM 2037 O O . ILE B 1 4 ? 17.439 58.159 31.403 1.00 24.68 4 ILE B O 1
ATOM 2042 N N . LEU B 1 5 ? 19.509 59.009 31.310 1.00 20.96 5 LEU B N 1
ATOM 2043 C CA . LEU B 1 5 ? 20.198 57.798 31.782 1.00 18.63 5 LEU B CA 1
ATOM 2044 C C . LEU B 1 5 ? 20.994 58.032 33.084 1.00 15.29 5 LEU B C 1
ATOM 2045 O O . LEU B 1 5 ? 21.880 58.863 33.139 1.00 17.88 5 LEU B O 1
ATOM 2050 N N . VAL B 1 6 ? 20.778 57.210 34.096 1.00 16.35 6 VAL B N 1
ATOM 2051 C CA . VAL B 1 6 ? 21.592 57.158 35.288 1.00 14.85 6 VAL B CA 1
ATOM 2052 C C . VAL B 1 6 ? 22.445 55.872 35.260 1.00 13.96 6 VAL B C 1
ATOM 2053 O O . VAL B 1 6 ? 21.943 54.759 35.102 1.00 14.51 6 VAL B O 1
ATOM 2057 N N . ILE B 1 7 ? 23.745 56.061 35.311 1.00 14.55 7 ILE B N 1
ATOM 2058 C CA . ILE B 1 7 ? 24.693 54.977 35.386 1.00 14.80 7 ILE B CA 1
ATOM 2059 C C . ILE B 1 7 ? 25.249 55.061 36.797 1.00 15.01 7 ILE B C 1
ATOM 2060 O O . ILE B 1 7 ? 25.912 56.033 37.169 1.00 14.89 7 ILE B O 1
ATOM 2065 N N . SER B 1 8 ? 24.925 54.041 37.579 1.00 13.85 8 SER B N 1
ATOM 2066 C CA . SER B 1 8 ? 25.370 53.929 38.980 1.00 13.05 8 SER B CA 1
ATOM 2067 C C . SER B 1 8 ? 25.592 52.492 39.452 1.00 10.81 8 SER B C 1
ATOM 2068 O O . SER B 1 8 ? 24.808 51.582 39.146 1.00 10.97 8 SER B O 1
ATOM 2071 N N . ASP B 1 9 ? 26.611 52.307 40.266 1.00 12.78 9 ASP B N 1
ATOM 2072 C CA . ASP B 1 9 ? 26.838 51.045 40.959 1.00 14.07 9 ASP B CA 1
ATOM 2073 C C . ASP B 1 9 ? 26.535 51.189 42.447 1.00 18.08 9 ASP B C 1
ATOM 2074 O O . ASP B 1 9 ? 26.999 50.363 43.232 1.00 20.69 9 ASP B O 1
ATOM 2079 N N . ASN B 1 10 ? 25.812 52.246 42.837 1.00 14.90 10 ASN B N 1
ATOM 2080 C CA . ASN B 1 10 ? 25.546 52.510 44.269 1.00 14.88 10 ASN B CA 1
ATOM 2081 C C . ASN B 1 10 ? 24.046 52.390 44.585 1.00 16.14 10 ASN B C 1
ATOM 2082 O O . ASN B 1 10 ? 23.230 53.176 44.092 1.00 15.75 10 ASN B O 1
ATOM 2087 N N . TYR B 1 11 ? 23.729 51.373 45.382 1.00 14.49 11 TYR B N 1
ATOM 2088 C CA . TYR B 1 11 ? 22.352 50.984 45.686 1.00 16.31 11 TYR B CA 1
ATOM 2089 C C . TYR B 1 11 ? 21.683 52.193 46.293 1.00 17.72 11 TYR B C 1
ATOM 2090 O O . TYR B 1 11 ? 20.592 52.557 45.876 1.00 15.04 11 TYR B O 1
ATOM 2099 N N . GLN B 1 12 ? 22.327 52.837 47.260 1.00 17.73 12 GLN B N 1
ATOM 2100 C CA . GLN B 1 12 ? 21.616 53.894 47.979 1.00 18.74 12 GLN B CA 1
ATOM 2101 C C . GLN B 1 12 ? 21.211 55.058 47.070 1.00 16.29 12 GLN B C 1
ATOM 2102 O O . GLN B 1 12 ? 20.104 55.575 47.161 1.00 15.21 12 GLN B O 1
ATOM 2108 N N . LEU B 1 13 ? 22.123 55.531 46.235 1.00 14.41 13 LEU B N 1
ATOM 2109 C CA . LEU B 1 13 ? 21.854 56.701 45.442 1.00 14.93 13 LEU B CA 1
ATOM 2110 C C . LEU B 1 13 ? 20.822 56.333 44.339 1.00 16.60 13 LEU B C 1
ATOM 2111 O O . LEU B 1 13 ? 19.873 57.066 44.058 1.00 16.10 13 LEU B O 1
ATOM 2116 N N . VAL B 1 14 ? 20.922 55.139 43.779 1.00 17.05 14 VAL B N 1
ATOM 2117 C CA . VAL B 1 14 ? 19.922 54.723 42.795 1.00 16.98 14 VAL B CA 1
ATOM 2118 C C . VAL B 1 14 ? 18.552 54.573 43.396 1.00 15.49 14 VAL B C 1
ATOM 2119 O O . VAL B 1 14 ? 17.594 55.061 42.805 1.00 16.59 14 VAL B O 1
ATOM 2123 N N . SER B 1 15 ? 18.471 53.933 44.564 1.00 13.48 15 SER B N 1
ATOM 2124 C CA A SER B 1 15 ? 17.186 53.827 45.250 0.50 13.11 15 SER B CA 1
ATOM 2125 C CA B SER B 1 15 ? 17.190 53.829 45.244 0.50 13.84 15 SER B CA 1
ATOM 2126 C C . SER B 1 15 ? 16.590 55.190 45.518 1.00 14.73 15 SER B C 1
ATOM 2127 O O . SER B 1 15 ? 15.349 55.378 45.452 1.00 13.98 15 SER B O 1
ATOM 2132 N N . TYR B 1 16 ? 17.473 56.109 45.886 1.00 13.07 16 TYR B N 1
ATOM 2133 C CA . TYR B 1 16 ? 17.010 57.436 46.266 1.00 16.03 16 TYR B CA 1
ATOM 2134 C C . TYR B 1 16 ? 16.429 58.177 45.086 1.00 16.66 16 TYR B C 1
ATOM 2135 O O . TYR B 1 16 ? 15.339 58.729 45.154 1.00 13.05 16 TYR B O 1
ATOM 2144 N N . ILE B 1 17 ? 17.130 58.106 43.961 1.00 13.58 17 ILE B N 1
ATOM 2145 C CA . ILE B 1 17 ? 16.585 58.751 42.775 1.00 16.36 17 ILE B CA 1
ATOM 2146 C C . ILE B 1 17 ? 15.254 58.162 42.348 1.00 14.21 17 ILE B C 1
ATOM 2147 O O . ILE B 1 17 ? 14.291 58.861 42.032 1.00 17.17 17 ILE B O 1
ATOM 2152 N N . LYS B 1 18 ? 15.161 56.848 42.411 1.00 14.02 18 LYS B N 1
ATOM 2153 C CA . LYS B 1 18 ? 13.983 56.121 42.067 1.00 14.65 18 LYS B CA 1
ATOM 2154 C C . LYS B 1 18 ? 12.858 56.510 42.997 1.00 16.50 18 LYS B C 1
ATOM 2155 O O . LYS B 1 18 ? 11.741 56.697 42.522 1.00 17.64 18 LYS B O 1
ATOM 2161 N N . ASN B 1 19 ? 13.141 56.664 44.279 1.00 16.84 19 ASN B N 1
ATOM 2162 C CA . ASN B 1 19 ? 12.105 57.081 45.231 1.00 18.31 19 ASN B CA 1
ATOM 2163 C C . ASN B 1 19 ? 11.668 58.529 45.060 1.00 21.14 19 ASN B C 1
ATOM 2164 O O . ASN B 1 19 ? 10.472 58.799 45.276 1.00 19.48 19 ASN B O 1
ATOM 2169 N N . LEU B 1 20 ? 12.582 59.414 44.651 1.00 17.95 20 LEU B N 1
ATOM 2170 C CA . LEU B 1 20 ? 12.177 60.760 44.269 1.00 23.38 20 LEU B CA 1
ATOM 2171 C C . LEU B 1 20 ? 11.275 60.844 43.066 1.00 23.40 20 LEU B C 1
ATOM 2172 O O . LEU B 1 20 ? 10.237 61.550 43.112 1.00 20.51 20 LEU B O 1
ATOM 2177 N N . TYR B 1 21 ? 11.638 60.102 42.012 1.00 21.05 21 TYR B N 1
ATOM 2178 C CA . TYR B 1 21 ? 10.777 59.972 40.851 1.00 22.04 21 TYR B CA 1
ATOM 2179 C C . TYR B 1 21 ? 9.356 59.483 41.228 1.00 23.09 21 TYR B C 1
ATOM 2180 O O . TYR B 1 21 ? 8.336 60.045 40.798 1.00 23.04 21 TYR B O 1
ATOM 2189 N N . LEU B 1 22 ? 9.287 58.466 42.066 1.00 19.73 22 LEU B N 1
ATOM 2190 C CA . LEU B 1 22 ? 8.002 57.929 42.471 1.00 25.08 22 LEU B CA 1
ATOM 2191 C C . LEU B 1 22 ? 7.187 58.848 43.392 1.00 24.16 22 LEU B C 1
ATOM 2192 O O . LEU B 1 22 ? 5.989 58.676 43.569 1.00 23.86 22 LEU B O 1
ATOM 2197 N N . SER B 1 23 ? 7.824 59.805 44.032 1.00 23.69 23 SER B N 1
ATOM 2198 C CA . SER B 1 23 ? 7.091 60.540 45.062 1.00 27.37 23 SER B CA 1
ATOM 2199 C C . SER B 1 23 ? 6.958 61.995 44.621 1.00 30.56 23 SER B C 1
ATOM 2200 O O . SER B 1 23 ? 6.391 62.841 45.329 1.00 26.05 23 SER B O 1
ATOM 2203 N N . ASN B 1 24 ? 7.507 62.292 43.447 1.00 29.76 24 ASN B N 1
ATOM 2204 C CA . ASN B 1 24 ? 7.452 63.657 42.975 1.00 35.09 24 ASN B CA 1
ATOM 2205 C C . ASN B 1 24 ? 6.885 63.704 41.555 1.00 41.42 24 ASN B C 1
ATOM 2206 O O . ASN B 1 24 ? 7.451 63.146 40.593 1.00 33.44 24 ASN B O 1
ATOM 2211 N N . GLU B 1 25 ? 5.725 64.345 41.458 1.00 39.82 25 GLU B N 1
ATOM 2212 C CA . GLU B 1 25 ? 4.969 64.336 40.218 1.00 36.46 25 GLU B CA 1
ATOM 2213 C C . GLU B 1 25 ? 5.715 65.127 39.151 1.00 34.55 25 GLU B C 1
ATOM 2214 O O . GLU B 1 25 ? 5.612 64.829 37.969 1.00 41.73 25 GLU B O 1
ATOM 2220 N N . GLU B 1 26 ? 6.431 66.159 39.577 1.00 32.31 26 GLU B N 1
ATOM 2221 C CA . GLU B 1 26 ? 7.309 66.923 38.708 1.00 37.93 26 GLU B CA 1
ATOM 2222 C C . GLU B 1 26 ? 8.349 66.108 37.921 1.00 38.67 26 GLU B C 1
ATOM 2223 O O . GLU B 1 26 ? 8.711 66.462 36.802 1.00 37.11 26 GLU B O 1
ATOM 2229 N N . TRP B 1 27 ? 8.841 65.033 38.531 1.00 35.00 27 TRP B N 1
ATOM 2230 C CA . TRP B 1 27 ? 9.777 64.094 37.900 1.00 32.71 27 TRP B CA 1
ATOM 2231 C C . TRP B 1 27 ? 9.002 63.236 36.902 1.00 29.96 27 TRP B C 1
ATOM 2232 O O . TRP B 1 27 ? 9.322 63.224 35.723 1.00 28.04 27 TRP B O 1
ATOM 2243 N N . SER B 1 28 ? 7.948 62.586 37.386 1.00 26.97 28 SER B N 1
ATOM 2244 C CA . SER B 1 28 ? 7.155 61.610 36.643 1.00 29.48 28 SER B CA 1
ATOM 2245 C C . SER B 1 28 ? 6.491 62.193 35.389 1.00 30.71 28 SER B C 1
ATOM 2246 O O . SER B 1 28 ? 6.330 61.482 34.407 1.00 28.12 28 SER B O 1
ATOM 2249 N N . LYS B 1 29 ? 6.139 63.469 35.419 1.00 32.16 29 LYS B N 1
ATOM 2250 C CA . LYS B 1 29 ? 5.551 64.125 34.249 1.00 42.97 29 LYS B CA 1
ATOM 2251 C C . LYS B 1 29 ? 6.592 64.510 33.204 1.00 38.30 29 LYS B C 1
ATOM 2252 O O . LYS B 1 29 ? 6.321 64.465 31.998 1.00 35.47 29 LYS B O 1
ATOM 2258 N N . GLU B 1 30 ? 7.765 64.922 33.670 1.00 32.99 30 GLU B N 1
ATOM 2259 C CA . GLU B 1 30 ? 8.779 65.394 32.767 1.00 32.72 30 GLU B CA 1
ATOM 2260 C C . GLU B 1 30 ? 9.704 64.265 32.230 1.00 31.84 30 GLU B C 1
ATOM 2261 O O . GLU B 1 30 ? 10.212 64.403 31.110 1.00 29.37 30 GLU B O 1
ATOM 2267 N N . LEU B 1 31 ? 9.940 63.180 32.983 1.00 28.44 31 LEU B N 1
ATOM 2268 C CA . LEU B 1 31 ? 11.075 62.302 32.675 1.00 27.89 31 LEU B CA 1
ATOM 2269 C C . LEU B 1 31 ? 10.739 60.841 32.476 1.00 28.25 31 LEU B C 1
ATOM 2270 O O . LEU B 1 31 ? 9.886 60.303 33.176 1.00 29.07 31 LEU B O 1
ATOM 2275 N N . PHE B 1 32 ? 11.488 60.230 31.549 1.00 26.45 32 PHE B N 1
ATOM 2276 C CA . PHE B 1 32 ? 11.679 58.782 31.407 1.00 26.42 32 PHE B CA 1
ATOM 2277 C C . PHE B 1 32 ? 13.130 58.539 31.846 1.00 25.90 32 PHE B C 1
ATOM 2278 O O . PHE B 1 32 ? 14.033 59.252 31.414 1.00 30.96 32 PHE B O 1
ATOM 2286 N N . ILE B 1 33 ? 13.375 57.596 32.745 1.00 24.98 33 ILE B N 1
ATOM 2287 C CA . ILE B 1 33 ? 14.716 57.472 33.305 1.00 22.05 33 ILE B CA 1
ATOM 2288 C C . ILE B 1 33 ? 15.020 56.023 33.105 1.00 23.83 33 ILE B C 1
ATOM 2289 O O . ILE B 1 33 ? 14.230 55.188 33.544 1.00 24.55 33 ILE B O 1
ATOM 2294 N N . ASP B 1 34 ? 16.156 55.746 32.457 1.00 22.49 34 ASP B N 1
ATOM 2295 C CA . ASP B 1 34 ? 16.682 54.413 32.388 1.00 21.01 34 ASP B CA 1
ATOM 2296 C C . ASP B 1 34 ? 17.799 54.364 33.414 1.00 19.95 34 ASP B C 1
ATOM 2297 O O . ASP B 1 34 ? 18.450 55.354 33.634 1.00 20.00 34 ASP B O 1
ATOM 2302 N N . TYR B 1 35 ? 17.985 53.221 34.068 1.00 19.56 35 TYR B N 1
ATOM 2303 C CA . TYR B 1 35 ? 19.022 53.059 35.062 1.00 18.82 35 TYR B CA 1
ATOM 2304 C C . TYR B 1 35 ? 19.827 51.833 34.655 1.00 18.31 35 TYR B C 1
ATOM 2305 O O . TYR B 1 35 ? 19.222 50.827 34.341 1.00 19.47 35 TYR B O 1
ATOM 2314 N N . SER B 1 36 ? 21.157 51.936 34.677 1.00 15.71 36 SER B N 1
ATOM 2315 C CA . SER B 1 36 ? 22.084 50.848 34.425 1.00 16.73 36 SER B CA 1
ATOM 2316 C C . SER B 1 36 ? 23.224 50.859 35.410 1.00 16.54 36 SER B C 1
ATOM 2317 O O . SER B 1 36 ? 23.677 51.908 35.839 1.00 19.02 36 SER B O 1
ATOM 2320 N N . TYR B 1 37 ? 23.725 49.677 35.715 1.00 17.37 37 TYR B N 1
ATOM 2321 C CA . TYR B 1 37 ? 24.908 49.455 36.526 1.00 18.29 37 TYR B CA 1
ATOM 2322 C C . TYR B 1 37 ? 26.013 49.071 35.543 1.00 19.42 37 TYR B C 1
ATOM 2323 O O . TYR B 1 37 ? 25.728 48.771 34.393 1.00 19.14 37 TYR B O 1
ATOM 2332 N N . SER B 1 38 ? 27.244 49.057 36.020 1.00 21.18 38 SER B N 1
ATOM 2333 C CA . SER B 1 38 ? 28.412 48.840 35.169 1.00 22.17 38 SER B CA 1
ATOM 2334 C C . SER B 1 38 ? 28.668 47.378 34.924 1.00 22.03 38 SER B C 1
ATOM 2335 O O . SER B 1 38 ? 28.526 46.557 35.843 1.00 16.78 38 SER B O 1
ATOM 2338 N N . SER B 1 39 ? 29.169 47.086 33.724 1.00 23.55 39 SER B N 1
ATOM 2339 C CA . SER B 1 39 ? 29.447 45.692 33.326 1.00 24.67 39 SER B CA 1
ATOM 2340 C C . SER B 1 39 ? 30.597 45.160 34.188 1.00 24.99 39 SER B C 1
ATOM 2341 O O . SER B 1 39 ? 30.710 43.980 34.428 1.00 25.45 39 SER B O 1
ATOM 2344 N N . ILE B 1 40 ? 31.403 46.035 34.760 1.00 28.37 40 ILE B N 1
ATOM 2345 C CA . ILE B 1 40 ? 32.468 45.609 35.649 1.00 31.31 40 ILE B CA 1
ATOM 2346 C C . ILE B 1 40 ? 32.018 45.344 37.092 1.00 31.94 40 ILE B C 1
ATOM 2347 O O . ILE B 1 40 ? 32.796 44.901 37.920 1.00 31.48 40 ILE B O 1
ATOM 2352 N N . ASN B 1 41 ? 30.763 45.612 37.424 1.00 27.07 41 ASN B N 1
ATOM 2353 C CA . ASN B 1 41 ? 30.294 45.352 38.775 1.00 23.96 41 ASN B CA 1
ATOM 2354 C C . ASN B 1 41 ? 30.372 43.844 39.018 1.00 27.86 41 ASN B C 1
ATOM 2355 O O . ASN B 1 41 ? 29.815 43.054 38.244 1.00 27.16 41 ASN B O 1
ATOM 2360 N N . ARG B 1 42 ? 31.093 43.436 40.058 1.00 27.40 42 ARG B N 1
ATOM 2361 C CA . ARG B 1 42 ? 31.185 41.998 40.371 1.00 38.74 42 ARG B CA 1
ATOM 2362 C C . ARG B 1 42 ? 29.955 41.456 41.105 1.00 37.87 42 ARG B C 1
ATOM 2363 O O . ARG B 1 42 ? 29.676 40.257 41.036 1.00 28.96 42 ARG B O 1
ATOM 2371 N N . ASN B 1 43 ? 29.225 42.337 41.786 1.00 34.50 43 ASN B N 1
ATOM 2372 C CA . ASN B 1 43 ? 28.099 41.933 42.601 1.00 36.89 43 ASN B CA 1
ATOM 2373 C C . ASN B 1 43 ? 26.882 42.818 42.349 1.00 26.82 43 ASN B C 1
ATOM 2374 O O . ASN B 1 43 ? 26.507 43.509 43.231 1.00 25.46 43 ASN B O 1
ATOM 2379 N N . PRO B 1 44 ? 26.261 42.807 41.165 1.00 24.58 44 PRO B N 1
ATOM 2380 C CA . PRO B 1 44 ? 25.123 43.647 40.838 1.00 22.09 44 PRO B CA 1
ATOM 2381 C C . PRO B 1 44 ? 23.745 43.125 41.272 1.00 21.77 44 P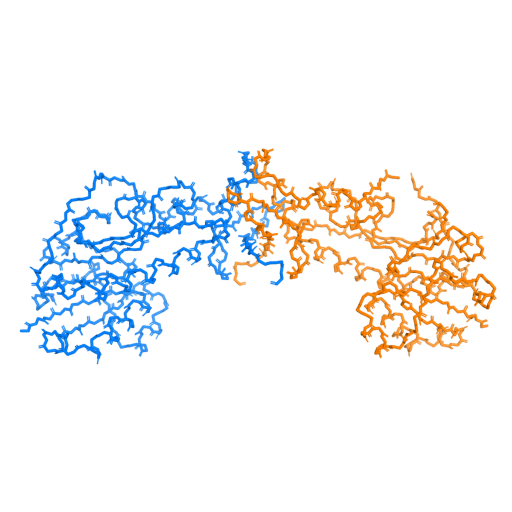RO B C 1
ATOM 2382 O O . PRO B 1 44 ? 22.710 43.698 40.936 1.00 21.55 44 PRO B O 1
ATOM 2386 N N . GLN B 1 45 ? 23.696 42.046 42.025 1.00 24.75 45 GLN B N 1
ATOM 2387 C CA A GLN B 1 45 ? 22.435 41.348 42.238 0.50 26.89 45 GLN B CA 1
ATOM 2388 C CA B GLN B 1 45 ? 22.432 41.338 42.245 0.50 27.11 45 GLN B CA 1
ATOM 2389 C C . GLN B 1 45 ? 21.423 42.311 42.828 1.00 23.30 45 GLN B C 1
ATOM 2390 O O . GLN B 1 45 ? 20.242 42.271 42.476 1.00 25.55 45 GLN B O 1
ATOM 2401 N N . SER B 1 46 ? 21.869 43.172 43.744 1.00 24.39 46 SER B N 1
ATOM 2402 C CA . SER B 1 46 ? 20.889 44.025 44.435 1.00 21.72 46 SER B CA 1
ATOM 2403 C C . SER B 1 46 ? 20.414 45.185 43.560 1.00 18.27 46 SER B C 1
ATOM 2404 O O . SER B 1 46 ? 19.279 45.689 43.636 1.00 17.37 46 SER B O 1
ATOM 2407 N N . LEU B 1 47 ? 21.244 45.555 42.592 1.00 18.09 47 LEU B N 1
ATOM 2408 C CA . LEU B 1 47 ? 20.855 46.538 41.584 1.00 16.76 47 LEU B CA 1
ATOM 2409 C C . LEU B 1 47 ? 19.890 45.900 40.581 1.00 18.63 47 LEU B C 1
ATOM 2410 O O . LEU B 1 47 ? 18.918 46.503 40.073 1.00 17.84 47 LEU B O 1
ATOM 2415 N N . ILE B 1 48 ? 20.086 44.616 40.329 1.00 20.40 48 ILE B N 1
ATOM 2416 C CA . ILE B 1 48 ? 19.167 43.945 39.426 1.00 23.89 48 ILE B CA 1
ATOM 2417 C C . ILE B 1 48 ? 17.800 43.918 40.097 1.00 26.80 48 ILE B C 1
ATOM 2418 O O . ILE B 1 48 ? 16.768 44.280 39.529 1.00 25.79 48 ILE B O 1
ATOM 2423 N N . GLU B 1 49 ? 17.826 43.546 41.361 1.00 25.55 49 GLU B N 1
ATOM 2424 C CA . GLU B 1 49 ? 16.610 43.495 42.144 1.00 25.96 49 GLU B CA 1
ATOM 2425 C C . GLU B 1 49 ? 15.871 44.834 42.131 1.00 25.57 49 GLU B C 1
ATOM 2426 O O . GLU B 1 49 ? 14.643 44.952 42.067 1.00 17.63 49 GLU B O 1
ATOM 2432 N N . LEU B 1 50 ? 16.681 45.884 42.221 1.00 26.88 50 LEU B N 1
ATOM 2433 C CA . LEU B 1 50 ? 16.177 47.221 42.344 1.00 27.92 50 LEU B CA 1
ATOM 2434 C C . LEU B 1 50 ? 15.527 47.680 41.058 1.00 27.82 50 LEU B C 1
ATOM 2435 O O . LEU B 1 50 ? 14.577 48.441 41.112 1.00 29.64 50 LEU B O 1
ATOM 2440 N N . GLY B 1 51 ? 15.957 47.172 39.912 1.00 28.16 51 GLY B N 1
ATOM 2441 C CA . GLY B 1 51 ? 15.346 47.545 38.628 1.00 25.75 51 GLY B CA 1
ATOM 2442 C C . GLY B 1 51 ? 16.328 48.280 37.713 1.00 28.01 51 GLY B C 1
ATOM 2443 O O . GLY B 1 51 ? 16.205 49.502 37.544 1.00 27.55 51 GLY B O 1
ATOM 2444 N N . MET B 1 52 ? 17.290 47.549 37.149 1.00 24.40 52 MET B N 1
ATOM 2445 C CA . MET B 1 52 ? 18.440 48.154 36.449 1.00 26.10 52 MET B CA 1
ATOM 2446 C C . MET B 1 52 ? 19.008 47.183 35.418 1.00 25.24 52 MET B C 1
ATOM 2447 O O . MET B 1 52 ? 19.005 45.982 35.666 1.00 21.88 52 MET B O 1
ATOM 2452 N N . THR B 1 53 ? 19.520 47.704 34.300 1.00 26.21 53 THR B N 1
ATOM 2453 C CA . THR B 1 53 ? 20.130 46.871 33.237 1.00 27.04 53 THR B CA 1
ATOM 2454 C C . THR B 1 53 ? 21.627 47.130 33.175 1.00 24.30 53 THR B C 1
ATOM 2455 O O . THR B 1 53 ? 22.123 48.110 33.738 1.00 20.47 53 THR B O 1
ATOM 2459 N N . GLU B 1 54 ? 22.371 46.187 32.615 1.00 23.09 54 GLU B N 1
ATOM 2460 C CA . GLU B 1 54 ? 23.819 46.290 32.606 1.00 22.75 54 GLU B CA 1
ATOM 2461 C C . GLU B 1 54 ? 24.195 47.254 31.478 1.00 22.26 54 GLU B C 1
ATOM 2462 O O . GLU B 1 54 ? 23.529 47.264 30.457 1.00 25.81 54 GLU B O 1
ATOM 2468 N N . ILE B 1 55 ? 25.193 48.108 31.683 1.00 22.67 55 ILE B N 1
ATOM 2469 C CA . ILE B 1 55 ? 25.750 48.896 30.577 1.00 20.96 55 ILE B CA 1
ATOM 2470 C C . ILE B 1 55 ? 27.265 48.849 30.704 1.00 22.47 55 ILE B C 1
ATOM 2471 O O . ILE B 1 55 ? 27.872 48.709 31.812 1.00 19.50 55 ILE B O 1
ATOM 2476 N N . ASP B 1 56 ? 27.888 48.881 29.528 1.00 23.01 56 ASP B N 1
ATOM 2477 C CA . ASP B 1 56 ? 29.342 48.971 29.478 1.00 24.12 56 ASP B CA 1
ATOM 2478 C C . ASP B 1 56 ? 29.675 50.293 28.814 1.00 23.01 56 ASP B C 1
ATOM 2479 O O . ASP B 1 56 ? 29.565 50.433 27.576 1.00 26.25 56 ASP B O 1
ATOM 2484 N N . ILE B 1 57 ? 30.044 51.274 29.643 1.00 22.56 57 ILE B N 1
ATOM 2485 C CA . ILE B 1 57 ? 30.133 52.652 29.189 1.00 17.95 57 ILE B CA 1
ATOM 2486 C C . ILE B 1 57 ? 31.407 52.912 28.370 1.00 18.35 57 ILE B C 1
ATOM 2487 O O . ILE B 1 57 ? 31.507 53.869 27.590 1.00 19.09 57 ILE B O 1
ATOM 2492 N N . LYS B 1 58 ? 32.397 52.078 28.621 1.00 19.87 58 LYS B N 1
ATOM 2493 C CA . LYS B 1 58 ? 33.682 52.149 27.910 1.00 23.52 58 LYS B CA 1
ATOM 2494 C C . LYS B 1 58 ? 33.542 51.745 26.448 1.00 20.63 58 LYS B C 1
ATOM 2495 O O . LYS B 1 58 ? 34.190 52.329 25.572 1.00 25.32 58 LYS B O 1
ATOM 2501 N N . ASN B 1 59 ? 32.652 50.786 26.189 1.00 18.72 59 ASN B N 1
ATOM 2502 C CA . ASN B 1 59 ? 32.387 50.298 24.838 1.00 20.22 59 ASN B CA 1
ATOM 2503 C C . ASN B 1 59 ? 31.037 50.658 24.225 1.00 20.60 59 ASN B C 1
ATOM 2504 O O . ASN B 1 59 ? 30.841 50.509 23.035 1.00 23.78 59 ASN B O 1
ATOM 2509 N N . LYS B 1 60 ? 30.109 51.191 25.005 1.00 22.10 60 LYS B N 1
ATOM 2510 C CA . LYS B 1 60 ? 28.887 51.773 24.455 1.00 22.89 60 LYS B CA 1
ATOM 2511 C C . LYS B 1 60 ? 29.121 52.781 23.311 1.00 23.94 60 LYS B C 1
ATOM 2512 O O . LYS B 1 60 ? 29.922 53.738 23.384 1.00 25.71 60 LYS B O 1
ATOM 2518 N N . ASN B 1 61 ? 28.406 52.515 22.228 1.00 23.40 61 ASN B N 1
ATOM 2519 C CA . ASN B 1 61 ? 28.463 53.382 21.092 1.00 22.74 61 ASN B CA 1
ATOM 2520 C C . ASN B 1 61 ? 27.597 54.623 21.274 1.00 20.41 61 ASN B C 1
ATOM 2521 O O . ASN B 1 61 ? 26.429 54.572 21.672 1.00 20.88 61 ASN B O 1
ATOM 2526 N N . LEU B 1 62 ? 28.185 55.759 20.959 1.00 19.84 62 LEU B N 1
ATOM 2527 C CA . LEU B 1 62 ? 27.458 57.005 21.007 1.00 20.66 62 LEU B CA 1
ATOM 2528 C C . LEU B 1 62 ? 26.136 57.036 20.239 1.00 27.15 62 LEU B C 1
ATOM 2529 O O . LEU B 1 62 ? 25.206 57.769 20.544 1.00 25.39 62 LEU B O 1
ATOM 2534 N N . ASN B 1 63 ? 26.116 56.238 19.189 1.00 29.65 63 ASN B N 1
ATOM 2535 C CA . ASN B 1 63 ? 24.955 56.046 18.381 1.00 38.20 63 ASN B CA 1
ATOM 2536 C C . ASN B 1 63 ? 23.702 55.552 19.106 1.00 31.78 63 ASN B C 1
ATOM 2537 O O . ASN B 1 63 ? 22.583 55.812 18.701 1.00 42.52 63 ASN B O 1
ATOM 2542 N N . GLU B 1 64 ? 23.900 54.808 20.174 1.00 32.52 64 GLU B N 1
ATOM 2543 C CA . GLU B 1 64 ? 22.816 54.245 20.979 1.00 26.32 64 GLU B CA 1
ATOM 2544 C C . GLU B 1 64 ? 22.452 55.150 22.148 1.00 27.38 64 GLU B C 1
ATOM 2545 O O . GLU B 1 64 ? 21.638 54.781 23.013 1.00 27.75 64 GLU B O 1
ATOM 2551 N N . LEU B 1 65 ? 23.047 56.336 22.183 1.00 23.07 65 LEU B N 1
ATOM 2552 C CA . LEU B 1 65 ? 22.860 57.258 23.301 1.00 22.31 65 LEU B CA 1
ATOM 2553 C C . LEU B 1 65 ? 22.174 58.554 22.853 1.00 23.82 65 LEU B C 1
ATOM 2554 O O . LEU B 1 65 ? 22.067 59.494 23.625 1.00 21.49 65 LEU B O 1
ATOM 2559 N N . ASN B 1 66 ? 21.746 58.622 21.594 1.00 22.39 66 ASN B N 1
ATOM 2560 C CA . ASN B 1 66 ? 21.186 59.854 21.053 1.00 24.67 66 ASN B CA 1
ATOM 2561 C C . ASN B 1 66 ? 19.920 60.319 21.716 1.00 20.42 66 ASN B C 1
ATOM 2562 O O . ASN B 1 66 ? 19.745 61.501 21.770 1.00 23.01 66 ASN B O 1
ATOM 2567 N N . ASP B 1 67 ? 19.065 59.457 22.257 1.00 24.97 67 ASP B N 1
ATOM 2568 C CA . ASP B 1 67 ? 17.817 59.908 22.888 1.00 24.73 67 ASP B CA 1
ATOM 2569 C C . ASP B 1 67 ? 18.033 60.641 24.206 1.00 27.96 67 ASP B C 1
ATOM 2570 O O . ASP B 1 67 ? 17.160 61.426 24.574 1.00 22.93 67 ASP B O 1
ATOM 2575 N N . TYR B 1 68 ? 19.169 60.434 24.879 1.00 21.14 68 TYR B N 1
ATOM 2576 C CA . TYR B 1 68 ? 19.363 60.978 26.224 1.00 22.61 68 TYR B CA 1
ATOM 2577 C C . TYR B 1 68 ? 19.690 62.439 26.261 1.00 23.23 68 TYR B C 1
ATOM 2578 O O . TYR B 1 68 ? 20.660 62.875 25.646 1.00 23.89 68 TYR B O 1
ATOM 2587 N N . HIS B 1 69 ? 18.873 63.205 26.980 1.00 23.59 69 HIS B N 1
ATOM 2588 C CA . HIS B 1 69 ? 19.173 64.596 27.212 1.00 23.65 69 HIS B CA 1
ATOM 2589 C C . HIS B 1 69 ? 20.525 64.769 27.907 1.00 24.13 69 HIS B C 1
ATOM 2590 O O . HIS B 1 69 ? 21.279 65.724 27.653 1.00 23.88 69 HIS B O 1
ATOM 2597 N N . LEU B 1 70 ? 20.783 63.873 28.850 1.00 19.65 70 LEU B N 1
ATOM 2598 C CA . LEU B 1 70 ? 22.006 63.872 29.631 1.00 17.72 70 LEU B CA 1
ATOM 2599 C C . LEU B 1 70 ? 22.163 62.513 30.324 1.00 17.32 70 LEU B C 1
ATOM 2600 O O . LEU B 1 70 ? 21.275 61.673 30.395 1.00 18.67 70 LEU B O 1
ATOM 2605 N N . ILE B 1 71 ? 23.357 62.285 30.825 1.00 19.49 71 ILE B N 1
ATOM 2606 C CA . ILE B 1 71 ? 23.638 61.042 31.488 1.00 17.02 71 ILE B CA 1
ATOM 2607 C C . ILE B 1 71 ? 24.139 61.460 32.856 1.00 16.84 71 ILE B C 1
ATOM 2608 O O . ILE B 1 71 ? 24.920 62.382 32.982 1.00 17.64 71 ILE B O 1
ATOM 2613 N N . ILE B 1 72 ? 23.644 60.786 33.885 1.00 18.61 72 ILE B N 1
ATOM 2614 C CA . ILE B 1 72 ? 24.124 60.995 35.244 1.00 18.41 72 ILE B CA 1
ATOM 2615 C C . ILE B 1 72 ? 24.971 59.829 35.717 1.00 18.25 72 ILE B C 1
ATOM 2616 O O . ILE B 1 72 ? 24.538 58.682 35.592 1.00 20.78 72 ILE B O 1
ATOM 2621 N N . SER B 1 73 ? 26.180 60.130 36.175 1.00 17.30 73 SER B N 1
ATOM 2622 C CA . SER B 1 73 ? 27.060 59.192 36.855 1.00 17.21 73 SER B CA 1
ATOM 2623 C C . SER B 1 73 ? 26.970 59.403 38.370 1.00 17.95 73 SER B C 1
ATOM 2624 O O . SER B 1 73 ? 27.290 60.470 38.913 1.00 21.17 73 SER B O 1
ATOM 2627 N N . ALA B 1 74 ? 26.545 58.365 39.064 1.00 19.33 74 ALA B N 1
ATOM 2628 C CA . ALA B 1 74 ? 26.498 58.334 40.516 1.00 19.54 74 ALA B CA 1
ATOM 2629 C C . ALA B 1 74 ? 27.297 57.125 40.999 1.00 18.57 74 ALA B C 1
ATOM 2630 O O . ALA B 1 74 ? 26.721 56.070 41.196 1.00 19.68 74 ALA B O 1
ATOM 2632 N N . HIS B 1 75 ? 28.605 57.284 41.131 1.00 17.97 75 HIS B N 1
ATOM 2633 C CA . HIS B 1 75 ? 29.496 56.244 41.604 1.00 19.54 75 HIS B CA 1
ATOM 2634 C C . HIS B 1 75 ? 29.492 55.073 40.630 1.00 22.00 75 HIS B C 1
ATOM 2635 O O . HIS B 1 75 ? 29.323 53.936 41.059 1.00 17.15 75 HIS B O 1
ATOM 2642 N N . CYS B 1 76 ? 29.596 55.377 39.335 1.00 21.54 76 CYS B N 1
ATOM 2643 C CA . CYS B 1 76 ? 29.751 54.378 38.273 1.00 22.19 76 CYS B CA 1
ATOM 2644 C C . CYS B 1 76 ? 31.165 53.889 38.455 1.00 24.58 76 CYS B C 1
ATOM 2645 O O . CYS B 1 76 ? 32.093 54.693 38.572 1.00 34.49 76 CYS B O 1
ATOM 2648 N N . LYS B 1 77 ? 31.338 52.573 38.538 1.00 25.49 77 LYS B N 1
ATOM 2649 C CA . LYS B 1 77 ? 32.651 52.016 38.759 1.00 26.18 77 LYS B CA 1
ATOM 2650 C C . LYS B 1 77 ? 33.572 52.213 37.547 1.00 30.44 77 LYS B C 1
ATOM 2651 O O . LYS B 1 77 ? 34.774 52.092 37.719 1.00 30.61 77 LYS B O 1
ATOM 2657 N N . GLN B 1 78 ? 33.041 52.384 36.337 1.00 29.01 78 GLN B N 1
ATOM 2658 C CA . GLN B 1 78 ? 33.917 52.566 35.162 1.00 27.30 78 GLN B CA 1
ATOM 2659 C C . GLN B 1 78 ? 34.024 54.046 34.972 1.00 24.95 78 GLN B C 1
ATOM 2660 O O . GLN B 1 78 ? 33.043 54.783 35.087 1.00 28.41 78 GLN B O 1
ATOM 2666 N N . ILE B 1 79 ? 35.213 54.461 34.593 1.00 27.33 79 ILE B N 1
ATOM 2667 C CA . ILE B 1 79 ? 35.447 55.771 34.022 1.00 27.90 79 ILE B CA 1
ATOM 2668 C C . ILE B 1 79 ? 34.761 55.920 32.665 1.00 25.58 79 ILE B C 1
ATOM 2669 O O . ILE B 1 79 ? 34.808 55.010 31.831 1.00 23.61 79 ILE B O 1
ATOM 2674 N N . PHE B 1 80 ? 34.047 57.030 32.467 1.00 22.96 80 PHE B N 1
ATOM 2675 C CA . PHE B 1 80 ? 33.486 57.365 31.167 1.00 19.24 80 PHE B CA 1
ATOM 2676 C C . PHE B 1 80 ? 34.644 57.762 30.250 1.00 21.86 80 PHE B C 1
ATOM 2677 O O . PHE B 1 80 ? 35.479 58.605 30.592 1.00 25.22 80 PHE B O 1
ATOM 2685 N N . PRO B 1 81 ? 34.673 57.211 29.031 1.00 22.50 81 PRO B N 1
ATOM 2686 C CA . PRO B 1 81 ? 35.622 57.683 28.045 1.00 21.43 81 PRO B CA 1
ATOM 2687 C C . PRO B 1 81 ? 35.425 59.140 27.696 1.00 21.22 81 PRO B C 1
ATOM 2688 O O . PRO B 1 81 ? 34.309 59.667 27.770 1.00 17.14 81 PRO B O 1
ATOM 2692 N N . ALA B 1 82 ? 36.549 59.763 27.342 1.00 17.43 82 ALA B N 1
ATOM 2693 C CA . ALA B 1 82 ? 36.572 61.119 26.848 1.00 19.42 82 ALA B CA 1
ATOM 2694 C C . ALA B 1 82 ? 35.498 61.349 25.781 1.00 19.80 82 ALA B C 1
ATOM 2695 O O . ALA B 1 82 ? 34.765 62.338 25.807 1.00 21.42 82 ALA B O 1
ATOM 2697 N N . HIS B 1 83 ? 35.365 60.438 24.821 1.00 20.84 83 HIS B N 1
ATOM 2698 C CA . HIS B 1 83 ? 34.391 60.676 23.779 1.00 20.90 83 HIS B CA 1
ATOM 2699 C C . HIS B 1 83 ? 32.954 60.719 24.297 1.00 20.10 83 HIS B C 1
ATOM 2700 O O . HIS B 1 83 ? 32.111 61.377 23.680 1.00 22.11 83 HIS B O 1
ATOM 2707 N N . ILE B 1 84 ? 32.655 59.992 25.369 1.00 17.30 84 ILE B N 1
ATOM 2708 C CA . ILE B 1 84 ? 31.274 60.114 25.935 1.00 18.48 84 ILE B CA 1
ATOM 2709 C C . ILE B 1 84 ? 31.059 61.487 26.551 1.00 19.15 84 ILE B C 1
ATOM 2710 O O . ILE B 1 84 ? 30.054 62.159 26.241 1.00 19.05 84 ILE B O 1
ATOM 2715 N N . VAL B 1 85 ? 32.000 61.913 27.378 1.00 21.31 85 VAL B N 1
ATOM 2716 C CA . VAL B 1 85 ? 31.812 63.187 28.063 1.00 20.45 85 VAL B CA 1
ATOM 2717 C C . VAL B 1 85 ? 31.882 64.421 27.177 1.00 22.62 85 VAL B C 1
ATOM 2718 O O . VAL B 1 85 ? 31.219 65.436 27.468 1.00 24.70 85 VAL B O 1
ATOM 2722 N N . ASN B 1 86 ? 32.610 64.326 26.072 1.00 19.81 86 ASN B N 1
ATOM 2723 C CA . ASN B 1 86 ? 32.655 65.417 25.125 1.00 25.13 86 ASN B CA 1
ATOM 2724 C C . ASN B 1 86 ? 31.431 65.445 24.189 1.00 21.75 86 ASN B C 1
ATOM 2725 O O . ASN B 1 86 ? 31.130 66.476 23.602 1.00 20.26 86 ASN B O 1
ATOM 2730 N N . ASN B 1 87 ? 30.734 64.340 24.004 1.00 20.80 87 ASN B N 1
ATOM 2731 C CA . ASN B 1 87 ? 29.586 64.335 23.112 1.00 22.97 87 ASN B CA 1
ATOM 2732 C C . ASN B 1 87 ? 28.216 64.269 23.778 1.00 22.49 87 ASN B C 1
ATOM 2733 O O . ASN B 1 87 ? 27.180 64.347 23.109 1.00 23.47 87 ASN B O 1
ATOM 2738 N N . LYS B 1 88 ? 28.184 64.065 25.090 1.00 20.90 88 LYS B N 1
ATOM 2739 C CA . LYS B 1 88 ? 26.900 63.945 25.774 1.00 19.34 88 LYS B CA 1
ATOM 2740 C C . LYS B 1 88 ? 27.079 64.767 27.013 1.00 19.86 88 LYS B C 1
ATOM 2741 O O . LYS B 1 88 ? 28.194 64.894 27.490 1.00 18.84 88 LYS B O 1
ATOM 2747 N N . LEU B 1 89 ? 26.034 65.434 27.451 1.00 20.08 89 LEU B N 1
ATOM 2748 C CA . LEU B 1 89 ? 26.143 66.194 28.702 1.00 17.68 89 LEU B CA 1
ATOM 2749 C C . LEU B 1 89 ? 26.185 65.150 29.814 1.00 17.11 89 LEU B C 1
ATOM 2750 O O . LEU B 1 89 ? 25.260 64.347 29.952 1.00 18.35 89 LEU B O 1
ATOM 2755 N N . CYS B 1 90 ? 27.304 65.096 30.552 1.00 17.06 90 CYS B N 1
ATOM 2756 C CA . CYS B 1 90 ? 27.435 64.082 31.577 1.00 18.44 90 CYS B CA 1
ATOM 2757 C C . CYS B 1 90 ? 27.623 64.804 32.900 1.00 19.19 90 CYS B C 1
ATOM 2758 O O . CYS B 1 90 ? 28.386 65.742 32.969 1.00 18.54 90 CYS B O 1
ATOM 2761 N N . ILE B 1 91 ? 26.847 64.393 33.888 1.00 19.08 91 ILE B N 1
ATOM 2762 C CA . ILE B 1 91 ? 26.914 65.001 35.193 1.00 20.89 91 ILE B CA 1
ATOM 2763 C C . ILE B 1 91 ? 27.341 63.898 36.162 1.00 18.94 91 ILE B C 1
ATOM 2764 O O . ILE B 1 91 ? 26.698 62.838 36.163 1.00 20.53 91 ILE B O 1
ATOM 2769 N N . ASN B 1 92 ? 28.280 64.224 37.049 1.00 16.99 92 ASN B N 1
ATOM 2770 C CA . ASN B 1 92 ? 28.784 63.301 38.088 1.00 16.29 92 ASN B CA 1
ATOM 2771 C C . ASN B 1 92 ? 28.297 63.716 39.485 1.00 16.65 92 ASN B C 1
ATOM 2772 O O . ASN B 1 92 ? 28.397 64.884 39.852 1.00 15.38 92 ASN B O 1
ATOM 2777 N N . ILE B 1 93 ? 27.831 62.753 40.254 1.00 15.42 93 ILE B N 1
ATOM 2778 C CA . ILE B 1 93 ? 27.537 62.923 41.656 1.00 15.79 93 ILE B CA 1
ATOM 2779 C C . ILE B 1 93 ? 28.738 62.315 42.414 1.00 17.60 93 ILE B C 1
ATOM 2780 O O . ILE B 1 93 ? 28.953 61.114 42.382 1.00 13.70 93 ILE B O 1
ATOM 2785 N N . HIS B 1 94 ? 29.526 63.167 43.057 1.00 16.03 94 HIS B N 1
ATOM 2786 C CA . HIS B 1 94 ? 30.868 62.819 43.485 1.00 16.15 94 HIS B CA 1
ATOM 2787 C C . HIS B 1 94 ? 30.978 62.963 44.987 1.00 17.39 94 HIS B C 1
ATOM 2788 O O . HIS B 1 94 ? 30.649 64.015 45.531 1.00 17.47 94 HIS B O 1
ATOM 2795 N N . PRO B 1 95 ? 31.494 61.923 45.649 1.00 18.53 95 PRO B N 1
ATOM 2796 C CA . PRO B 1 95 ? 31.559 61.888 47.102 1.00 17.52 95 PRO B CA 1
ATOM 2797 C C . PRO B 1 95 ? 32.814 62.543 47.632 1.00 17.02 95 PRO B C 1
ATOM 2798 O O . PRO B 1 95 ? 33.487 61.938 48.459 1.00 18.82 95 PRO B O 1
ATOM 2802 N N . GLY B 1 96 ? 33.106 63.763 47.183 1.00 15.68 96 GLY B N 1
ATOM 2803 C CA . GLY B 1 96 ? 34.222 64.557 47.694 1.00 15.43 96 GLY B CA 1
ATOM 2804 C C . GLY B 1 96 ? 33.905 66.030 47.464 1.00 16.80 96 GLY B C 1
ATOM 2805 O O . GLY B 1 96 ? 32.956 66.337 46.716 1.00 14.89 96 GLY B O 1
ATOM 2806 N N . LEU B 1 97 ? 34.722 66.929 48.012 1.00 14.73 97 LEU B N 1
ATOM 2807 C CA . LEU B 1 97 ? 34.486 68.354 47.807 1.00 16.47 97 LEU B CA 1
ATOM 2808 C C . LEU B 1 97 ? 35.534 68.912 46.879 1.00 15.93 97 LEU B C 1
ATOM 2809 O O . LEU B 1 97 ? 36.635 69.290 47.299 1.00 14.66 97 LEU B O 1
ATOM 2814 N N . ASN B 1 98 ? 35.221 68.851 45.599 1.00 19.82 98 ASN B N 1
ATOM 2815 C CA . ASN B 1 98 ? 36.124 69.319 44.555 1.00 21.17 98 ASN B CA 1
ATOM 2816 C C . ASN B 1 98 ? 36.513 70.774 44.911 1.00 20.54 98 ASN B C 1
ATOM 2817 O O . ASN B 1 98 ? 35.665 71.511 45.412 1.00 20.42 98 ASN B O 1
ATOM 2822 N N . PRO B 1 99 ? 37.788 71.148 44.736 1.00 20.06 99 PRO B N 1
ATOM 2823 C CA . PRO B 1 99 ? 38.781 70.320 44.061 1.00 21.48 99 PRO B CA 1
ATOM 2824 C C . PRO B 1 99 ? 39.762 69.566 44.970 1.00 20.04 99 PRO B C 1
ATOM 2825 O O . PRO B 1 99 ? 40.852 69.147 44.528 1.00 18.38 99 PRO B O 1
ATOM 2829 N N . TYR B 1 100 ? 39.347 69.337 46.216 1.00 20.00 100 TYR B N 1
ATOM 2830 C CA . TYR B 1 100 ? 40.211 68.725 47.234 1.00 19.71 100 TYR B CA 1
ATOM 2831 C C . TYR B 1 100 ? 40.087 67.204 47.216 1.00 18.06 100 TYR B C 1
ATOM 2832 O O . TYR B 1 100 ? 39.002 66.633 47.132 1.00 17.70 100 TYR B O 1
ATOM 2841 N N . ASN B 1 101 ? 41.225 66.533 47.297 1.00 20.26 101 ASN B N 1
ATOM 2842 C CA . ASN B 1 101 ? 41.244 65.089 47.320 1.00 19.17 101 ASN B CA 1
ATOM 2843 C C . ASN B 1 101 ? 40.339 64.540 46.273 1.00 19.15 101 ASN B C 1
ATOM 2844 O O . ASN B 1 101 ? 39.477 63.711 46.506 1.00 20.42 101 ASN B O 1
ATOM 2849 N N . ARG B 1 102 ? 40.556 65.021 45.057 1.00 23.34 102 ARG B N 1
ATOM 2850 C CA . ARG B 1 102 ? 39.933 64.398 43.908 1.00 21.99 102 ARG B CA 1
ATOM 2851 C C . ARG B 1 102 ? 40.525 62.992 43.840 1.00 20.34 102 ARG B C 1
ATOM 2852 O O . ARG B 1 102 ? 41.559 62.658 44.462 1.00 20.09 102 ARG B O 1
ATOM 2860 N N . GLY B 1 103 ? 39.873 62.160 43.048 1.00 21.53 103 GLY B N 1
ATOM 2861 C CA . GLY B 1 103 ? 40.377 60.813 42.830 1.00 25.12 103 GLY B CA 1
ATOM 2862 C C . GLY B 1 103 ? 39.748 59.793 43.768 1.00 25.74 103 GLY B C 1
ATOM 2863 O O . GLY B 1 103 ? 38.544 59.755 44.032 1.00 26.97 103 GLY B O 1
ATOM 2864 N N . TRP B 1 104 ? 40.611 58.903 44.236 1.00 28.12 104 TRP B N 1
ATOM 2865 C CA . TRP B 1 104 ? 40.119 57.772 45.027 1.00 31.44 104 TRP B CA 1
ATOM 2866 C C . TRP B 1 104 ? 39.864 58.121 46.494 1.00 20.09 104 TRP B C 1
ATOM 2867 O O . TRP B 1 104 ? 40.707 58.745 47.097 1.00 20.81 104 TRP B O 1
ATOM 2878 N N . PHE B 1 105 ? 38.700 57.706 46.982 1.00 20.29 105 PHE B N 1
ATOM 2879 C CA . PHE B 1 105 ? 38.377 57.626 48.406 1.00 20.96 105 PHE B CA 1
ATOM 2880 C C . PHE B 1 105 ? 38.656 58.935 49.137 1.00 17.54 105 PHE B C 1
ATOM 2881 O O . PHE B 1 105 ? 39.436 58.955 50.081 1.00 18.72 105 PHE B O 1
ATOM 2889 N N . PRO B 1 106 ? 38.022 60.030 48.685 1.00 15.86 106 PRO B N 1
ATOM 2890 C CA . PRO B 1 106 ? 38.305 61.368 49.204 1.00 18.03 106 PRO B CA 1
ATOM 2891 C C . PRO B 1 106 ? 38.304 61.455 50.727 1.00 14.52 106 PRO B C 1
ATOM 2892 O O . PRO B 1 106 ? 39.123 62.119 51.300 1.00 17.33 106 PRO B O 1
ATOM 2896 N N . GLN B 1 107 ? 37.396 60.741 51.392 1.00 17.24 107 GLN B N 1
ATOM 2897 C CA . GLN B 1 107 ? 37.304 60.834 52.834 1.00 14.85 107 GLN B CA 1
ATOM 2898 C C . GLN B 1 107 ? 38.483 60.200 53.551 1.00 16.01 107 GLN B C 1
ATOM 2899 O O . GLN B 1 107 ? 38.835 60.653 54.643 1.00 13.52 107 GLN B O 1
ATOM 2905 N N . VAL B 1 108 ? 39.097 59.176 52.965 1.00 13.22 108 VAL B N 1
ATOM 2906 C CA . VAL B 1 108 ? 40.286 58.574 53.525 1.00 14.06 108 VAL B CA 1
ATOM 2907 C C . VAL B 1 108 ? 41.388 59.607 53.545 1.00 13.29 108 VAL B C 1
ATOM 2908 O O . VAL B 1 108 ? 42.094 59.800 54.556 1.00 14.56 108 VAL B O 1
ATOM 2912 N N . PHE B 1 109 ? 41.571 60.249 52.400 1.00 13.38 109 PHE B N 1
ATOM 2913 C CA . PHE B 1 109 ? 42.636 61.246 52.293 1.00 14.40 109 PHE B CA 1
ATOM 2914 C C . PHE B 1 109 ? 42.429 62.477 53.155 1.00 12.30 109 PHE B C 1
ATOM 2915 O O . PHE B 1 109 ? 43.394 62.960 53.743 1.00 13.98 109 PHE B O 1
ATOM 2923 N N . SER B 1 110 ? 41.183 62.938 53.238 1.00 15.79 110 SER B N 1
ATOM 2924 C CA . SER B 1 110 ? 40.874 64.102 54.093 1.00 16.73 110 SER B CA 1
ATOM 2925 C C . SER B 1 110 ? 41.102 63.830 55.552 1.00 14.98 110 SER B C 1
ATOM 2926 O O . SER B 1 110 ? 41.493 64.717 56.276 1.00 17.41 110 SER B O 1
ATOM 2929 N N . ILE B 1 111 ? 40.818 62.620 56.032 1.00 17.01 111 ILE B N 1
ATOM 2930 C CA . ILE B 1 111 ? 41.160 62.273 57.406 1.00 16.46 111 ILE B CA 1
ATOM 2931 C C . ILE B 1 111 ? 42.637 62.507 57.700 1.00 17.91 111 ILE B C 1
ATOM 2932 O O . ILE B 1 111 ? 42.982 63.008 58.752 1.00 16.52 111 ILE B O 1
ATOM 2937 N N . LEU B 1 112 ? 43.497 62.149 56.757 1.00 18.39 112 LEU B N 1
ATOM 2938 C CA . LEU B 1 112 ? 44.947 62.269 56.903 1.00 16.65 112 LEU B CA 1
ATOM 2939 C C . LEU B 1 112 ? 45.498 63.653 56.669 1.00 19.81 112 LEU B C 1
ATOM 2940 O O . LEU B 1 112 ? 46.334 64.100 57.444 1.00 21.34 112 LEU B O 1
ATOM 2945 N N . ASN B 1 113 ? 44.989 64.345 55.643 1.00 23.12 113 ASN B N 1
ATOM 2946 C CA . ASN B 1 113 ? 45.574 65.623 55.195 1.00 22.56 113 ASN B CA 1
ATOM 2947 C C . ASN B 1 113 ? 44.763 66.867 55.607 1.00 23.46 113 ASN B C 1
ATOM 2948 O O . ASN B 1 113 ? 45.246 67.998 55.481 1.00 19.56 113 ASN B O 1
ATOM 2953 N N . LYS B 1 114 ? 43.582 66.658 56.172 1.00 21.35 114 LYS B N 1
ATOM 2954 C CA . LYS B 1 114 ? 42.760 67.734 56.729 1.00 22.64 114 LYS B CA 1
ATOM 2955 C C . LYS B 1 114 ? 42.199 68.661 55.676 1.00 19.58 114 LYS B C 1
ATOM 2956 O O . LYS B 1 114 ? 41.624 69.687 56.001 1.00 21.16 114 LYS B O 1
ATOM 2962 N N . LYS B 1 115 ? 42.273 68.303 54.412 1.00 19.22 115 LYS B N 1
ATOM 2963 C CA . LYS B 1 115 ? 41.607 69.127 53.425 1.00 18.80 115 LYS B CA 1
ATOM 2964 C C . LYS B 1 115 ? 40.081 68.883 53.488 1.00 17.86 115 LYS B C 1
ATOM 2965 O O . LYS B 1 115 ? 39.671 67.814 53.888 1.00 16.82 115 LYS B O 1
ATOM 2971 N N . PRO B 1 116 ? 39.247 69.845 53.057 1.00 17.84 116 PRO B N 1
ATOM 2972 C CA . PRO B 1 116 ? 37.823 69.641 53.112 1.00 17.01 116 PRO B CA 1
ATOM 2973 C C . PRO B 1 116 ? 37.284 68.379 52.452 1.00 17.34 116 PRO B C 1
ATOM 2974 O O . PRO B 1 116 ? 37.789 67.898 51.399 1.00 17.00 116 PRO B O 1
ATOM 2978 N N . ILE B 1 117 ? 36.147 67.960 52.997 1.00 15.18 117 ILE B N 1
ATOM 2979 C CA . ILE B 1 117 ? 35.485 66.775 52.458 1.00 15.28 117 ILE B CA 1
ATOM 2980 C C . ILE B 1 117 ? 34.035 67.179 52.358 1.00 14.25 117 ILE B C 1
ATOM 2981 O O . ILE B 1 117 ? 33.559 68.141 53.020 1.00 16.22 117 ILE B O 1
ATOM 2986 N N . GLY B 1 118 ? 33.328 66.470 51.509 1.00 13.11 118 GLY B N 1
ATOM 2987 C CA . GLY B 1 118 ? 31.976 66.909 51.186 1.00 13.41 118 GLY B CA 1
ATOM 2988 C C . GLY B 1 118 ? 31.461 66.116 50.012 1.00 16.21 118 GLY B C 1
ATOM 2989 O O . GLY B 1 118 ? 31.965 65.026 49.752 1.00 13.71 118 GLY B O 1
ATOM 2990 N N . ALA B 1 119 ? 30.477 66.692 49.304 1.00 14.80 119 ALA B N 1
ATOM 2991 C CA . ALA B 1 119 ? 29.929 66.123 48.106 1.00 15.46 119 ALA B CA 1
ATOM 2992 C C . ALA B 1 119 ? 29.778 67.246 47.080 1.00 15.08 119 ALA B C 1
ATOM 2993 O O . ALA B 1 119 ? 29.619 68.433 47.441 1.00 15.32 119 ALA B O 1
ATOM 2995 N N . THR B 1 120 ? 29.835 66.847 45.818 1.00 15.99 120 THR B N 1
ATOM 2996 C CA . THR B 1 120 ? 29.866 67.783 44.696 1.00 17.50 120 THR B CA 1
ATOM 2997 C C . THR B 1 120 ? 29.061 67.170 43.549 1.00 19.44 120 THR B C 1
ATOM 2998 O O . THR B 1 120 ? 29.211 65.988 43.236 1.00 19.14 120 THR B O 1
ATOM 3002 N N . ILE B 1 121 ? 28.169 67.948 42.914 1.00 19.78 121 ILE B N 1
ATOM 3003 C CA . ILE B 1 121 ? 27.578 67.518 41.637 1.00 18.19 121 ILE B CA 1
ATOM 3004 C C . ILE B 1 121 ? 28.237 68.442 40.600 1.00 20.70 121 ILE B C 1
ATOM 3005 O O . ILE B 1 121 ? 28.176 69.669 40.743 1.00 21.13 121 ILE B O 1
ATOM 3010 N N . HIS B 1 122 ? 28.880 67.877 39.578 1.00 21.10 122 HIS B N 1
ATOM 3011 C CA . HIS B 1 122 ? 29.640 68.661 38.609 1.00 20.26 122 HIS B CA 1
ATOM 3012 C C . HIS B 1 122 ? 29.549 68.057 37.208 1.00 22.89 122 HIS B C 1
ATOM 3013 O O . HIS B 1 122 ? 29.118 66.916 37.023 1.00 17.62 122 HIS B O 1
ATOM 3020 N N . LYS B 1 123 ? 29.877 68.885 36.222 1.00 22.05 123 LYS B N 1
ATOM 3021 C CA . LYS B 1 123 ? 29.877 68.463 34.819 1.00 24.71 123 LYS B CA 1
ATOM 3022 C C . LYS B 1 123 ? 31.159 67.654 34.629 1.00 25.98 123 LYS B C 1
ATOM 3023 O O . LYS B 1 123 ? 32.196 67.960 35.220 1.00 24.35 123 LYS B O 1
ATOM 3029 N N . MET B 1 124 ? 31.070 66.551 33.894 1.00 23.91 124 MET B N 1
ATOM 3030 C CA . MET B 1 124 ? 32.287 65.821 33.511 1.00 29.73 124 MET B CA 1
ATOM 3031 C C . MET B 1 124 ? 32.899 66.552 32.287 1.00 34.18 124 MET B C 1
ATOM 3032 O O . MET B 1 124 ? 32.188 67.132 31.440 1.00 31.18 124 MET B O 1
ATOM 3037 N N . ASP B 1 125 ? 34.232 66.557 32.238 1.00 38.35 125 ASP B N 1
ATOM 3038 C CA . ASP B 1 125 ? 35.048 67.023 31.105 1.00 42.24 125 ASP B CA 1
ATOM 3039 C C . ASP B 1 125 ? 36.274 66.090 31.022 1.00 44.54 125 ASP B C 1
ATOM 3040 O O . ASP B 1 125 ? 36.344 65.110 31.782 1.00 33.31 125 ASP B O 1
ATOM 3045 N N . SER B 1 126 ? 37.235 66.368 30.143 1.00 46.70 126 SER B N 1
ATOM 3046 C CA . SER B 1 126 ? 38.572 65.751 30.293 1.00 56.46 126 SER B CA 1
ATOM 3047 C C . SER B 1 126 ? 39.372 66.406 31.428 1.00 58.23 126 SER B C 1
ATOM 3048 O O . SER B 1 126 ? 39.498 65.857 32.531 1.00 56.35 126 SER B O 1
ATOM 3051 N N . GLY B 1 131 ? 35.774 69.465 36.095 1.00 33.46 131 GLY B N 1
ATOM 3052 C CA . GLY B 1 131 ? 34.576 70.043 35.469 1.00 30.85 131 GLY B CA 1
ATOM 3053 C C . GLY B 1 131 ? 33.877 71.088 36.326 1.00 32.30 131 GLY B C 1
ATOM 3054 O O . GLY B 1 131 ? 34.137 71.231 37.520 1.00 31.59 131 GLY B O 1
ATOM 3055 N N . GLU B 1 132 ? 32.953 71.817 35.719 1.00 31.84 132 GLU B N 1
ATOM 3056 C CA . GLU B 1 132 ? 32.238 72.874 36.405 1.00 31.61 132 GLU B CA 1
ATOM 3057 C C . GLU B 1 132 ? 31.282 72.351 37.474 1.00 25.97 132 GLU B C 1
ATOM 3058 O O . GLU B 1 132 ? 30.591 71.368 37.265 1.00 22.53 132 GLU B O 1
ATOM 3064 N N . ILE B 1 133 ? 31.180 73.054 38.597 1.00 24.55 133 ILE B N 1
ATOM 3065 C CA . ILE B 1 133 ? 30.430 72.571 39.759 1.00 21.92 133 ILE B CA 1
ATOM 3066 C C . ILE B 1 133 ? 29.057 73.237 39.789 1.00 21.11 133 ILE B C 1
ATOM 3067 O O . ILE B 1 133 ? 28.976 74.464 39.821 1.00 22.92 133 ILE B O 1
ATOM 3072 N N . TYR B 1 134 ? 28.000 72.445 39.797 1.00 19.55 134 TYR B N 1
ATOM 3073 C CA . TYR B 1 134 ? 26.651 72.962 39.970 1.00 19.83 134 TYR B CA 1
ATOM 3074 C C . TYR B 1 134 ? 26.321 73.308 41.412 1.00 22.11 134 TYR B C 1
ATOM 3075 O O . TYR B 1 134 ? 25.620 74.283 41.651 1.00 22.02 134 TYR B O 1
ATOM 3084 N N . CYS B 1 135 ? 26.702 72.418 42.334 1.00 19.90 135 CYS B N 1
ATOM 3085 C CA . CYS B 1 135 ? 26.422 72.568 43.758 1.00 19.54 135 CYS B CA 1
ATOM 3086 C C . CYS B 1 135 ? 27.390 71.641 44.481 1.00 18.89 135 CYS B C 1
ATOM 3087 O O . CYS B 1 135 ? 27.735 70.539 44.004 1.00 19.91 135 CYS B O 1
ATOM 3090 N N . GLN B 1 136 ? 27.786 72.079 45.661 1.00 21.36 136 GLN B N 1
ATOM 3091 C CA . GLN B 1 136 ? 28.497 71.202 46.580 1.00 17.83 136 GLN B CA 1
ATOM 3092 C C . GLN B 1 136 ? 28.294 71.688 47.995 1.00 21.22 136 GLN B C 1
ATOM 3093 O O . GLN B 1 136 ? 27.802 72.793 48.245 1.00 16.92 136 GLN B O 1
ATOM 3099 N N . GLU B 1 137 ? 28.622 70.828 48.951 1.00 19.56 137 GLU B N 1
ATOM 3100 C CA . GLU B 1 137 ? 28.644 71.232 50.347 1.00 18.01 137 GLU B CA 1
ATOM 3101 C C . GLU B 1 137 ? 29.629 70.393 51.163 1.00 17.75 137 GLU B C 1
ATOM 3102 O O . GLU B 1 137 ? 29.924 69.239 50.818 1.00 14.78 137 GLU B O 1
ATOM 3108 N N . GLU B 1 138 ? 30.145 70.979 52.229 1.00 17.10 138 GLU B N 1
ATOM 3109 C CA . GLU B 1 138 ? 31.160 70.340 53.084 1.00 20.43 138 GLU B CA 1
ATOM 3110 C C . GLU B 1 138 ? 30.444 69.571 54.204 1.00 20.85 138 GLU B C 1
ATOM 3111 O O . GLU B 1 138 ? 29.368 69.968 54.613 1.00 22.51 138 GLU B O 1
ATOM 3117 N N . VAL B 1 139 ? 31.009 68.444 54.641 1.00 20.93 139 VAL B N 1
ATOM 3118 C CA . VAL B 1 139 ? 30.748 67.790 55.909 1.00 20.72 139 VAL B CA 1
ATOM 3119 C C . VAL B 1 139 ? 31.957 67.879 56.844 1.00 18.33 139 VAL B C 1
ATOM 3120 O O . VAL B 1 139 ? 33.099 68.096 56.440 1.00 19.79 139 VAL B O 1
ATOM 3124 N N . SER B 1 140 ? 31.710 67.690 58.131 1.00 19.87 140 SER B N 1
ATOM 3125 C CA . SER B 1 140 ? 32.788 67.790 59.131 1.00 19.25 140 SER B CA 1
ATOM 3126 C C . SER B 1 140 ? 33.411 66.386 59.354 1.00 17.89 140 SER B C 1
ATOM 3127 O O . SER B 1 140 ? 32.725 65.385 59.161 1.00 15.03 140 SER B O 1
ATOM 3130 N N . ILE B 1 141 ? 34.678 66.310 59.763 1.00 15.73 141 ILE B N 1
ATOM 3131 C CA . ILE B 1 141 ? 35.241 65.072 60.295 1.00 14.29 141 ILE B CA 1
ATOM 3132 C C . ILE B 1 141 ? 35.411 65.195 61.804 1.00 18.09 141 ILE B C 1
ATOM 3133 O O . ILE B 1 141 ? 36.180 66.035 62.247 1.00 15.44 141 ILE B O 1
ATOM 3138 N N . LEU B 1 142 ? 34.733 64.370 62.591 1.00 15.20 142 LEU B N 1
ATOM 3139 C CA . LEU B 1 142 ? 34.885 64.449 64.029 1.00 17.07 142 LEU B CA 1
ATOM 3140 C C . LEU B 1 142 ? 35.906 63.440 64.540 1.00 16.69 142 LEU B C 1
ATOM 3141 O O . LEU B 1 142 ? 36.258 62.500 63.842 1.00 16.89 142 LEU B O 1
ATOM 3146 N N . SER B 1 143 ? 36.368 63.643 65.772 1.00 16.23 143 SER B N 1
ATOM 3147 C CA . SER B 1 143 ? 37.552 62.981 66.261 1.00 15.33 143 SER B CA 1
ATOM 3148 C C . SER B 1 143 ? 37.397 61.483 66.383 1.00 15.90 143 SER B C 1
ATOM 3149 O O . SER B 1 143 ? 38.418 60.809 66.432 1.00 20.00 143 SER B O 1
ATOM 3152 N N . HIS B 1 144 ? 36.175 60.995 66.497 1.00 14.79 144 HIS B N 1
ATOM 3153 C CA . HIS B 1 144 ? 35.877 59.590 66.713 1.00 15.86 144 HIS B CA 1
ATOM 3154 C C . HIS B 1 144 ? 35.471 58.866 65.450 1.00 13.04 144 HIS B C 1
ATOM 3155 O O . HIS B 1 144 ? 35.109 57.695 65.480 1.00 18.19 144 HIS B O 1
ATOM 3162 N N . GLU B 1 145 ? 35.550 59.545 64.323 1.00 13.46 145 GLU B N 1
ATOM 3163 C CA . GLU B 1 145 ? 35.020 59.035 63.067 1.00 15.28 145 GLU B CA 1
ATOM 3164 C C . GLU B 1 145 ? 36.037 58.366 62.172 1.00 13.13 145 GLU B C 1
ATOM 3165 O O . GLU B 1 145 ? 37.170 58.793 62.018 1.00 14.82 145 GLU B O 1
ATOM 3171 N N . THR B 1 146 ? 35.572 57.315 61.538 1.00 12.42 146 THR B N 1
ATOM 3172 C CA . THR B 1 146 ? 36.404 56.585 60.594 1.00 11.59 146 THR B CA 1
ATOM 3173 C C . THR B 1 146 ? 36.014 56.907 59.165 1.00 12.38 146 THR B C 1
ATOM 3174 O O . THR B 1 146 ? 35.042 57.604 58.923 1.00 11.18 146 THR B O 1
ATOM 3178 N N . SER B 1 147 ? 36.705 56.294 58.209 1.00 14.28 147 SER B N 1
ATOM 3179 C CA . SER B 1 147 ? 36.340 56.412 56.831 1.00 14.96 147 SER B CA 1
ATOM 3180 C C . SER B 1 147 ? 34.880 56.051 56.577 1.00 14.11 147 SER B C 1
ATOM 3181 O O . SER B 1 147 ? 34.185 56.760 55.848 1.00 13.33 147 SER B O 1
ATOM 3184 N N . ILE B 1 148 ? 34.413 54.933 57.109 1.00 14.38 148 ILE B N 1
ATOM 3185 C CA . ILE B 1 148 ? 33.017 54.593 56.832 1.00 16.33 148 ILE B CA 1
ATOM 3186 C C . ILE B 1 148 ? 32.034 55.638 57.399 1.00 14.56 148 ILE B C 1
ATOM 3187 O O . ILE B 1 148 ? 31.065 56.025 56.764 1.00 15.43 148 ILE B O 1
ATOM 3192 N N . ASP B 1 149 ? 32.288 56.184 58.571 1.00 14.37 149 ASP B N 1
ATOM 3193 C CA . ASP B 1 149 ? 31.433 57.229 59.160 1.00 14.97 149 ASP B CA 1
ATOM 3194 C C . ASP B 1 149 ? 31.347 58.438 58.232 1.00 15.71 149 ASP B C 1
ATOM 3195 O O . ASP B 1 149 ? 30.277 59.014 58.027 1.00 13.78 149 ASP B O 1
ATOM 3200 N N . ILE B 1 150 ? 32.479 58.871 57.706 1.00 14.47 150 ILE B N 1
ATOM 3201 C CA . ILE B 1 150 ? 32.540 60.116 56.888 1.00 16.33 150 ILE B CA 1
ATOM 3202 C C . ILE B 1 150 ? 31.851 59.822 55.545 1.00 13.59 150 ILE B C 1
ATOM 3203 O O . ILE B 1 150 ? 31.008 60.576 55.052 1.00 12.09 150 ILE B O 1
ATOM 3208 N N . TYR B 1 151 ? 32.113 58.636 55.019 1.00 14.29 151 TYR B N 1
ATOM 3209 C CA . TYR B 1 151 ? 31.480 58.231 53.747 1.00 16.86 151 TYR B CA 1
ATOM 3210 C C . TYR B 1 151 ? 29.945 58.213 53.883 1.00 16.25 151 TYR B C 1
ATOM 3211 O O . TYR B 1 151 ? 29.219 58.685 53.002 1.00 14.08 151 TYR B O 1
ATOM 3220 N N . ASN B 1 152 ? 29.473 57.655 54.992 1.00 15.02 152 ASN B N 1
ATOM 3221 C CA . ASN B 1 152 ? 28.066 57.705 55.276 1.00 15.58 152 ASN B CA 1
ATOM 3222 C C . ASN B 1 152 ? 27.517 59.139 55.377 1.00 16.91 152 ASN B C 1
ATOM 3223 O O . ASN B 1 152 ? 26.441 59.380 54.857 1.00 18.38 152 ASN B O 1
ATOM 3228 N N . LYS B 1 153 ? 28.231 60.101 55.966 1.00 15.06 153 LYS B N 1
ATOM 3229 C CA . LYS B 1 153 ? 27.749 61.463 55.915 1.00 15.06 153 LYS B CA 1
ATOM 3230 C C . LYS B 1 153 ? 27.723 61.992 54.478 1.00 15.80 153 LYS B C 1
ATOM 3231 O O . LYS B 1 153 ? 26.800 62.730 54.060 1.00 14.41 153 LYS B O 1
ATOM 3237 N N . VAL B 1 154 ? 28.736 61.603 53.713 1.00 14.96 154 VAL B N 1
ATOM 3238 C CA . VAL B 1 154 ? 28.839 61.993 52.323 1.00 15.58 154 VAL B CA 1
ATOM 3239 C C . VAL B 1 154 ? 27.685 61.514 51.458 1.00 16.24 154 VAL B C 1
ATOM 3240 O O . VAL B 1 154 ? 27.110 62.288 50.668 1.00 13.93 154 VAL B O 1
ATOM 3244 N N . ILE B 1 155 ? 27.321 60.244 51.641 1.00 14.16 155 ILE B N 1
ATOM 3245 C CA . ILE B 1 155 ? 26.176 59.707 50.942 1.00 15.77 155 ILE B CA 1
ATOM 3246 C C . ILE B 1 155 ? 24.929 60.486 51.340 1.00 16.88 155 ILE B C 1
ATOM 3247 O O . ILE B 1 155 ? 24.121 60.848 50.476 1.00 14.85 155 ILE B O 1
ATOM 3252 N N . GLU B 1 156 ? 24.732 60.688 52.633 1.00 15.82 156 GLU B N 1
ATOM 3253 C CA A GLU B 1 156 ? 23.612 61.508 53.119 0.50 17.29 156 GLU B CA 1
ATOM 3254 C CA B GLU B 1 156 ? 23.562 61.468 53.029 0.50 16.33 156 GLU B CA 1
ATOM 3255 C C . GLU B 1 156 ? 23.549 62.855 52.394 1.00 16.42 156 GLU B C 1
ATOM 3256 O O . GLU B 1 156 ? 22.457 63.302 51.992 1.00 15.10 156 GLU B O 1
ATOM 3267 N N . LEU B 1 157 ? 24.703 63.524 52.279 1.00 14.91 157 LEU B N 1
ATOM 3268 C CA . LEU B 1 157 ? 24.776 64.832 51.675 1.00 16.54 157 LEU B CA 1
ATOM 3269 C C . LEU B 1 157 ? 24.445 64.733 50.170 1.00 18.20 157 LEU B C 1
ATOM 3270 O O . LEU B 1 157 ? 23.804 65.670 49.621 1.00 16.87 157 LEU B O 1
ATOM 3275 N N . GLU B 1 158 ? 24.931 63.674 49.506 1.00 16.37 158 GLU B N 1
ATOM 3276 C CA . GLU B 1 158 ? 24.642 63.484 48.082 1.00 15.55 158 GLU B CA 1
ATOM 3277 C C . GLU B 1 158 ? 23.126 63.449 47.844 1.00 15.93 158 GLU B C 1
ATOM 3278 O O . GLU B 1 158 ? 22.628 64.082 46.886 1.00 14.18 158 GLU B O 1
ATOM 3284 N N . LYS B 1 159 ? 22.426 62.718 48.712 1.00 14.92 159 LYS B N 1
ATOM 3285 C CA . LYS B 1 159 ? 20.959 62.614 48.627 1.00 16.08 159 LYS B CA 1
ATOM 3286 C C . LYS B 1 159 ? 20.302 63.982 48.764 1.00 18.01 159 LYS B C 1
ATOM 3287 O O . LYS B 1 159 ? 19.445 64.350 47.939 1.00 16.98 159 LYS B O 1
ATOM 3293 N N . LYS B 1 160 ? 20.804 64.772 49.722 1.00 19.42 160 LYS B N 1
ATOM 3294 C CA . LYS B 1 160 ? 20.345 66.143 49.868 1.00 18.22 160 LYS B CA 1
ATOM 3295 C C . LYS B 1 160 ? 20.593 66.961 48.620 1.00 18.31 160 LYS B C 1
ATOM 3296 O O . LYS B 1 160 ? 19.711 67.698 48.184 1.00 19.01 160 LYS B O 1
ATOM 3302 N N . LEU B 1 161 ? 21.812 66.936 48.103 1.00 16.81 161 LEU B N 1
ATOM 3303 C CA . LEU B 1 161 ? 22.120 67.600 46.839 1.00 18.29 161 LEU B CA 1
ATOM 3304 C C . LEU B 1 161 ? 21.257 67.191 45.643 1.00 19.57 161 LEU B C 1
ATOM 3305 O O . LEU B 1 161 ? 20.797 68.048 44.867 1.00 19.79 161 LEU B O 1
ATOM 3310 N N . ILE B 1 162 ? 20.994 65.890 45.542 1.00 16.81 162 ILE B N 1
ATOM 3311 C CA . ILE B 1 162 ? 20.147 65.395 44.514 1.00 15.65 162 ILE B CA 1
ATOM 3312 C C . ILE B 1 162 ? 18.753 66.007 44.674 1.00 20.41 162 ILE B C 1
ATOM 3313 O O . ILE B 1 162 ? 18.206 66.606 43.733 1.00 18.24 162 ILE B O 1
ATOM 3318 N N . LYS B 1 163 ? 18.176 65.757 45.843 1.00 19.99 163 LYS B N 1
ATOM 3319 C CA . LYS B 1 163 ? 16.823 66.183 46.201 1.00 23.25 163 LYS B CA 1
ATOM 3320 C C . LYS B 1 163 ? 16.600 67.671 45.896 1.00 25.90 163 LYS B C 1
ATOM 3321 O O . LYS B 1 163 ? 15.590 68.015 45.303 1.00 23.27 163 LYS B O 1
ATOM 3327 N N . ASN B 1 164 ? 17.559 68.527 46.227 1.00 22.79 164 ASN B N 1
ATOM 3328 C CA . ASN B 1 164 ? 17.366 69.969 46.096 1.00 23.82 164 ASN B CA 1
ATOM 3329 C C . ASN B 1 164 ? 17.801 70.550 44.753 1.00 25.44 164 ASN B C 1
ATOM 3330 O O . ASN B 1 164 ? 17.454 71.701 44.451 1.00 21.39 164 ASN B O 1
ATOM 3335 N N . ASN B 1 165 ? 18.619 69.822 43.977 1.00 21.13 165 ASN B N 1
ATOM 3336 C CA . ASN B 1 165 ? 19.265 70.406 42.807 1.00 18.43 165 ASN B CA 1
ATOM 3337 C C . ASN B 1 165 ? 19.121 69.634 41.485 1.00 19.91 165 ASN B C 1
ATOM 3338 O O . ASN B 1 165 ? 19.226 70.263 40.459 1.00 20.53 165 ASN B O 1
ATOM 3343 N N . LEU B 1 166 ? 18.833 68.333 41.514 1.00 17.54 166 LEU B N 1
ATOM 3344 C CA . LEU B 1 166 ? 19.085 67.516 40.362 1.00 18.98 166 LEU B CA 1
ATOM 3345 C C . LEU B 1 166 ? 18.056 67.830 39.281 1.00 22.99 166 LEU B C 1
ATOM 3346 O O . LEU B 1 166 ? 18.414 68.008 38.128 1.00 24.55 166 LEU B O 1
ATOM 3351 N N . LEU B 1 167 ? 16.783 67.907 39.640 1.00 26.25 167 LEU B N 1
ATOM 3352 C CA . LEU B 1 167 ? 15.752 68.298 38.658 1.00 25.18 167 LEU B CA 1
ATOM 3353 C C . LEU B 1 167 ? 16.089 69.633 38.011 1.00 24.59 167 LEU B C 1
ATOM 3354 O O . LEU B 1 167 ? 15.986 69.812 36.793 1.00 27.35 167 LEU B O 1
ATOM 3359 N N . LYS B 1 168 ? 16.497 70.607 38.803 1.00 21.73 168 LYS B N 1
ATOM 3360 C CA . LYS B 1 168 ? 16.886 71.888 38.252 1.00 25.91 168 LYS B CA 1
ATOM 3361 C C . LYS B 1 168 ? 18.063 71.823 37.316 1.00 31.99 168 LYS B C 1
ATOM 3362 O O . LYS B 1 168 ? 18.093 72.578 36.332 1.00 30.35 168 LYS B O 1
ATOM 3368 N N . ILE B 1 169 ? 19.040 70.982 37.667 1.00 24.71 169 ILE B N 1
ATOM 3369 C CA . ILE B 1 169 ? 20.148 70.777 36.761 1.00 25.44 169 ILE B CA 1
ATOM 3370 C C . ILE B 1 169 ? 19.619 70.144 35.486 1.00 22.59 169 ILE B C 1
ATOM 3371 O O . ILE B 1 169 ? 19.963 70.546 34.394 1.00 21.20 169 ILE B O 1
ATOM 3376 N N . ILE B 1 170 ? 18.720 69.179 35.604 1.00 23.76 170 ILE B N 1
ATOM 3377 C CA . ILE B 1 170 ? 18.233 68.524 34.408 1.00 24.99 170 ILE B CA 1
ATOM 3378 C C . ILE B 1 170 ? 17.475 69.539 33.540 1.00 29.43 170 ILE B C 1
ATOM 3379 O O . ILE B 1 170 ? 17.518 69.450 32.316 1.00 29.10 170 ILE B O 1
ATOM 3384 N N . ASN B 1 171 ? 16.789 70.496 34.162 1.00 28.86 171 ASN B N 1
ATOM 3385 C CA . ASN B 1 171 ? 15.919 71.420 33.418 1.00 33.09 171 ASN B CA 1
ATOM 3386 C C . ASN B 1 171 ? 16.663 72.711 33.059 1.00 31.18 171 ASN B C 1
ATOM 3387 O O . ASN B 1 171 ? 16.085 73.714 32.612 1.00 36.90 171 ASN B O 1
ATOM 3392 N N . ASN B 1 172 ? 17.979 72.676 33.188 1.00 29.38 172 ASN B N 1
ATOM 3393 C CA . ASN B 1 172 ? 18.806 73.824 32.830 1.00 35.51 172 ASN B CA 1
ATOM 3394 C C . ASN B 1 172 ? 18.620 75.067 33.673 1.00 38.91 172 ASN B C 1
ATOM 3395 O O . ASN B 1 172 ? 18.914 76.174 33.217 1.00 47.90 172 ASN B O 1
ATOM 3400 N N . GLU B 1 173 ? 18.157 74.888 34.905 1.00 37.66 173 GLU B N 1
ATOM 3401 C CA . GLU B 1 173 ? 17.718 76.012 35.737 1.00 39.20 173 GLU B CA 1
ATOM 3402 C C . GLU B 1 173 ? 18.760 76.326 36.799 1.00 39.09 173 GLU B C 1
ATOM 3403 O O . GLU B 1 173 ? 18.476 77.110 37.709 1.00 45.90 173 GLU B O 1
ATOM 3409 N N . LEU B 1 174 ? 19.937 75.714 36.663 1.00 38.07 174 LEU B N 1
ATOM 3410 C CA . LEU B 1 174 ? 21.097 75.925 37.544 1.00 33.31 174 LEU B CA 1
ATOM 3411 C C . LEU B 1 174 ? 22.430 75.777 36.807 1.00 33.82 174 LEU B C 1
ATOM 3412 O O . LEU B 1 174 ? 22.805 74.693 36.358 1.00 35.86 174 LEU B O 1
ATOM 3417 N N . GLN B 1 175 ? 23.152 76.879 36.685 1.00 34.71 175 GLN B N 1
ATOM 3418 C CA . GLN B 1 175 ? 24.357 76.964 35.886 1.00 40.33 175 GLN B CA 1
ATOM 3419 C C . GLN B 1 175 ? 25.633 76.795 36.712 1.00 37.62 175 GLN B C 1
ATOM 3420 O O . GLN B 1 175 ? 25.811 77.383 37.774 1.00 41.01 175 GLN B O 1
ATOM 3426 N N . PRO B 1 176 ? 26.547 75.967 36.206 1.00 38.44 176 PRO B N 1
ATOM 3427 C CA . PRO B 1 176 ? 27.711 75.571 36.967 1.00 33.98 176 PRO B CA 1
ATOM 3428 C C . PRO B 1 176 ? 28.789 76.639 36.901 1.00 42.74 176 PRO B C 1
ATOM 3429 O O . PRO B 1 176 ? 28.524 77.676 36.296 1.00 36.01 176 PRO B O 1
ATOM 3433 N N . LYS B 1 177 ? 29.936 76.390 37.542 1.00 43.85 177 LYS B N 1
ATOM 3434 C CA . LYS B 1 177 ? 31.019 77.361 37.770 1.00 49.14 177 LYS B CA 1
ATOM 3435 C C . LYS B 1 177 ? 32.377 76.665 37.999 1.00 54.27 177 LYS B C 1
ATOM 3436 O O . LYS B 1 177 ? 32.465 75.721 38.805 1.00 51.15 177 LYS B O 1
ATOM 3442 N N . LEU B 1 178 ? 33.436 77.104 37.315 1.00 48.12 178 LEU B N 1
ATOM 3443 C CA . LEU B 1 178 ? 34.719 76.386 37.393 1.00 51.98 178 LEU B CA 1
ATOM 3444 C C . LEU B 1 178 ? 35.334 76.450 38.782 1.00 54.14 178 LEU B C 1
ATOM 3445 O O . LEU B 1 178 ? 35.387 77.517 39.393 1.00 38.89 178 LEU B O 1
ATOM 3450 N N . PRO B 1 179 ? 35.837 75.307 39.268 1.00 50.01 179 PRO B N 1
ATOM 3451 C CA . PRO B 1 179 ? 36.484 75.277 40.573 1.00 55.71 179 PRO B CA 1
ATOM 3452 C C . PRO B 1 179 ? 37.581 76.321 40.735 1.00 59.98 179 PRO B C 1
ATOM 3453 O O . PRO B 1 179 ? 38.379 76.578 39.825 1.00 45.04 179 PRO B O 1
ATOM 3457 N N . SER B 1 180 ? 37.611 76.880 41.939 1.00 67.22 180 SER B N 1
ATOM 3458 C CA . SER B 1 180 ? 38.650 77.794 42.367 1.00 62.70 180 SER B CA 1
ATOM 3459 C C . SER B 1 180 ? 40.020 77.185 42.140 1.00 57.06 180 SER B C 1
ATOM 3460 O O . SER B 1 180 ? 40.998 77.844 42.465 1.00 48.54 180 SER B O 1
ATOM 3463 N N . GLY B 1 183 ? 43.196 71.420 42.151 1.00 31.39 183 GLY B N 1
ATOM 3464 C CA . GLY B 1 183 ? 43.487 71.261 43.591 1.00 37.81 183 GLY B CA 1
ATOM 3465 C C . GLY B 1 183 ? 44.460 70.144 44.015 1.00 38.67 183 GLY B C 1
ATOM 3466 O O . GLY B 1 183 ? 45.666 70.417 44.134 1.00 31.82 183 GLY B O 1
ATOM 3467 N N . ASN B 1 184 ? 43.972 68.924 44.304 1.00 26.92 184 ASN B N 1
ATOM 3468 C CA . ASN B 1 184 ? 44.858 67.763 44.455 1.00 25.46 184 ASN B CA 1
ATOM 3469 C C . ASN B 1 184 ? 44.163 66.442 44.179 1.00 26.87 184 ASN B C 1
ATOM 3470 O O . ASN B 1 184 ? 42.933 66.288 44.221 1.00 25.71 184 ASN B O 1
ATOM 3475 N N . TYR B 1 185 ? 44.964 65.462 43.801 1.00 25.50 185 TYR B N 1
ATOM 3476 C CA . TYR B 1 185 ? 44.398 64.227 43.327 1.00 24.52 185 TYR B CA 1
ATOM 3477 C C . TYR B 1 185 ? 45.146 63.113 44.083 1.00 24.73 185 TYR B C 1
ATOM 3478 O O . TYR B 1 185 ? 46.292 63.288 44.501 1.00 22.83 185 TYR B O 1
ATOM 3487 N N . ASN B 1 186 ? 44.443 62.024 44.352 1.00 25.42 186 ASN B N 1
ATOM 3488 C CA . ASN B 1 186 ? 45.034 60.878 45.064 1.00 24.91 186 ASN B CA 1
ATOM 3489 C C . ASN B 1 186 ? 44.737 59.598 44.315 1.00 22.96 186 ASN B C 1
ATOM 3490 O O . ASN B 1 186 ? 43.582 59.293 44.026 1.00 24.14 186 ASN B O 1
ATOM 3495 N N . SER B 1 187 ? 45.814 58.849 44.050 1.00 26.88 187 SER B N 1
ATOM 3496 C CA . SER B 1 187 ? 45.720 57.620 43.260 1.00 29.96 187 SER B CA 1
ATOM 3497 C C . SER B 1 187 ? 45.368 56.399 44.102 1.00 32.25 187 SER B C 1
ATOM 3498 O O . SER B 1 187 ? 45.677 56.390 45.300 1.00 27.58 187 SER B O 1
ATOM 3501 N N . ILE B 1 188 ? 44.857 55.368 43.430 1.00 29.88 188 ILE B N 1
ATOM 3502 C CA . ILE B 1 188 ? 44.764 54.040 44.035 1.00 32.22 188 ILE B CA 1
ATOM 3503 C C . ILE B 1 188 ? 46.079 53.518 44.617 1.00 27.53 188 ILE B C 1
ATOM 3504 O O . ILE B 1 188 ? 46.079 52.861 45.661 1.00 28.82 188 ILE B O 1
ATOM 3509 N N . GLN B 1 189 ? 47.194 53.780 43.938 1.00 23.87 189 GLN B N 1
ATOM 3510 C CA . GLN B 1 189 ? 48.492 53.398 44.447 1.00 24.34 189 GLN B CA 1
ATOM 3511 C C . GLN B 1 189 ? 48.780 54.169 45.711 1.00 22.24 189 GLN B C 1
ATOM 3512 O O . GLN B 1 189 ? 49.439 53.618 46.564 1.00 20.98 189 GLN B O 1
ATOM 3518 N N . ASP B 1 190 ? 48.364 55.431 45.799 1.00 20.65 190 ASP B N 1
ATOM 3519 C CA . ASP B 1 190 ? 48.539 56.155 47.056 1.00 24.55 190 ASP B CA 1
ATOM 3520 C C . ASP B 1 190 ? 47.743 55.427 48.165 1.00 20.34 190 ASP B C 1
ATOM 3521 O O . ASP B 1 190 ? 48.248 55.299 49.295 1.00 28.54 190 ASP B O 1
ATOM 3526 N N . PHE B 1 191 ? 46.524 55.043 47.832 1.00 18.47 191 PHE B N 1
ATOM 3527 C CA . PHE B 1 191 ? 45.694 54.281 48.768 1.00 21.76 191 PHE B CA 1
ATOM 3528 C C . PHE B 1 191 ? 46.464 53.030 49.197 1.00 18.33 191 PHE B C 1
ATOM 3529 O O . PHE B 1 191 ? 46.625 52.792 50.391 1.00 14.14 191 PHE B O 1
ATOM 3537 N N . ASN B 1 192 ? 47.014 52.290 48.234 1.00 20.14 192 ASN B N 1
ATOM 3538 C CA . ASN B 1 192 ? 47.642 51.008 48.561 1.00 19.38 192 ASN B CA 1
ATOM 3539 C C . ASN B 1 192 ? 48.917 51.204 49.338 1.00 20.46 192 ASN B C 1
ATOM 3540 O O . ASN B 1 192 ? 49.243 50.362 50.209 1.00 20.22 192 ASN B O 1
ATOM 3545 N N . LYS B 1 193 ? 49.614 52.308 49.097 1.00 18.26 193 LYS B N 1
ATOM 3546 C CA . LYS B 1 193 ? 50.785 52.538 49.921 1.00 19.92 193 LYS B CA 1
ATOM 3547 C C . LYS B 1 193 ? 50.366 52.739 51.361 1.00 19.98 193 LYS B C 1
ATOM 3548 O O . LYS B 1 193 ? 51.103 52.398 52.314 1.00 20.81 193 LYS B O 1
ATOM 3554 N N . LEU B 1 194 ? 49.197 53.372 51.540 1.00 16.77 194 LEU B N 1
ATOM 3555 C CA . LEU B 1 194 ? 48.807 53.648 52.930 1.00 15.64 194 LEU B CA 1
ATOM 3556 C C . LEU B 1 194 ? 48.493 52.317 53.647 1.00 14.23 194 LEU B C 1
ATOM 3557 O O . LEU B 1 194 ? 48.785 52.171 54.843 1.00 15.11 194 LEU B O 1
ATOM 3562 N N . CYS B 1 195 ? 47.891 51.387 52.925 1.00 14.80 195 CYS B N 1
ATOM 3563 C CA . CYS B 1 195 ? 47.443 50.115 53.502 1.00 15.42 195 CYS B CA 1
ATOM 3564 C C . CYS B 1 195 ? 48.620 49.307 54.076 1.00 15.31 195 CYS B C 1
ATOM 3565 O O . CYS B 1 195 ? 48.473 48.582 55.056 1.00 15.66 195 CYS B O 1
ATOM 3568 N N . LYS B 1 196 ? 49.774 49.402 53.436 1.00 17.26 196 LYS B N 1
ATOM 3569 C CA . LYS B 1 196 ? 50.943 48.624 53.832 1.00 17.82 196 LYS B CA 1
ATOM 3570 C C . LYS B 1 196 ? 51.613 49.369 54.956 1.00 15.80 196 LYS B C 1
ATOM 3571 O O . LYS B 1 196 ? 52.378 50.313 54.772 1.00 14.15 196 LYS B O 1
ATOM 3577 N N . LEU B 1 197 ? 51.244 48.987 56.166 1.00 14.81 197 LEU B N 1
ATOM 3578 C CA . LEU B 1 197 ? 51.772 49.636 57.354 1.00 13.68 197 LEU B CA 1
ATOM 3579 C C . LEU B 1 197 ? 53.231 49.302 57.509 1.00 15.29 197 LEU B C 1
ATOM 3580 O O . LEU B 1 197 ? 53.690 48.211 57.189 1.00 16.03 197 LEU B O 1
ATOM 3585 N N . ASN B 1 198 ? 53.970 50.233 58.076 1.00 17.09 198 ASN B N 1
ATOM 3586 C CA . ASN B 1 198 ? 55.352 50.006 58.429 1.00 16.81 198 ASN B CA 1
ATOM 3587 C C . ASN B 1 198 ? 55.449 50.105 59.946 1.00 18.86 198 ASN B C 1
ATOM 3588 O O . ASN B 1 198 ? 55.369 51.207 60.497 1.00 16.70 198 ASN B O 1
ATOM 3593 N N . LEU B 1 199 ? 55.677 48.961 60.590 1.00 15.61 199 LEU B N 1
ATOM 3594 C CA . LEU B 1 199 ? 55.746 48.931 62.050 1.00 15.80 199 LEU B CA 1
ATOM 3595 C C . LEU B 1 199 ? 56.851 49.823 62.617 1.00 17.58 199 LEU B C 1
ATOM 3596 O O . LEU B 1 199 ? 56.779 50.264 63.762 1.00 17.66 199 LEU B O 1
ATOM 3601 N N . GLU B 1 200 ? 57.872 50.104 61.813 1.00 18.56 200 GLU B N 1
ATOM 3602 C CA . GLU B 1 200 ? 58.990 50.934 62.253 1.00 22.63 200 GLU B CA 1
ATOM 3603 C C . GLU B 1 200 ? 58.759 52.449 62.074 1.00 20.76 200 GLU B C 1
ATOM 3604 O O . GLU B 1 200 ? 59.599 53.242 62.520 1.00 21.34 200 GLU B O 1
ATOM 3610 N N . ASP B 1 201 ? 57.682 52.848 61.406 1.00 17.67 201 ASP B N 1
ATOM 3611 C CA . ASP B 1 201 ? 57.338 54.261 61.253 1.00 17.50 201 ASP B CA 1
ATOM 3612 C C . ASP B 1 201 ? 57.312 55.001 62.584 1.00 18.60 201 ASP B C 1
ATOM 3613 O O . ASP B 1 201 ? 56.542 54.656 63.471 1.00 18.70 201 ASP B O 1
ATOM 3618 N N . ASN B 1 202 ? 58.155 56.015 62.739 1.00 19.11 202 ASN B N 1
ATOM 3619 C CA . ASN B 1 202 ? 58.089 56.927 63.876 1.00 18.04 202 ASN B CA 1
ATOM 3620 C C . ASN B 1 202 ? 57.125 58.089 63.635 1.00 18.91 202 ASN B C 1
ATOM 3621 O O . ASN B 1 202 ? 57.238 58.807 62.652 1.00 16.07 202 ASN B O 1
ATOM 3626 N N . GLY B 1 203 ? 56.140 58.251 64.515 1.00 17.18 203 GLY B N 1
ATOM 3627 C CA . GLY B 1 203 ? 55.227 59.380 64.473 1.00 18.29 203 GLY B CA 1
ATOM 3628 C C . GLY B 1 203 ? 54.544 59.509 65.831 1.00 17.05 203 GLY B C 1
ATOM 3629 O O . GLY B 1 203 ? 54.822 58.773 66.803 1.00 18.80 203 GLY B O 1
ATOM 3630 N N . SER B 1 204 ? 53.611 60.450 65.851 1.00 18.54 204 SER B N 1
ATOM 3631 C CA . SER B 1 204 ? 52.773 60.724 67.015 1.00 16.66 204 SER B CA 1
ATOM 3632 C C . SER B 1 204 ? 51.655 59.688 67.017 1.00 13.67 204 SER B C 1
ATOM 3633 O O . SER B 1 204 ? 51.292 59.137 65.969 1.00 13.47 204 SER B O 1
ATOM 3636 N N . LEU B 1 205 ? 51.152 59.406 68.204 1.00 13.80 205 LEU B N 1
ATOM 3637 C CA . LEU B 1 205 ? 50.032 58.462 68.351 1.00 14.09 205 LEU B CA 1
ATOM 3638 C C . LEU B 1 205 ? 48.886 59.014 67.527 1.00 14.58 205 LEU B C 1
ATOM 3639 O O . LEU B 1 205 ? 48.105 58.273 66.928 1.00 14.90 205 LEU B O 1
ATOM 3644 N N . ARG B 1 206 ? 48.758 60.346 67.525 1.00 13.48 206 ARG B N 1
ATOM 3645 C CA . ARG B 1 206 ? 47.686 60.991 66.774 1.00 14.32 206 ARG B CA 1
ATOM 3646 C C . ARG B 1 206 ? 47.808 60.615 65.281 1.00 14.76 206 ARG B C 1
ATOM 3647 O O . ARG B 1 206 ? 46.827 60.208 64.653 1.00 14.84 206 ARG B O 1
ATOM 3655 N N . GLU B 1 207 ? 48.995 60.732 64.700 1.00 14.67 207 GLU B N 1
ATOM 3656 C CA . GLU B 1 207 ? 49.224 60.375 63.302 1.00 16.83 207 GLU B CA 1
ATOM 3657 C C . GLU B 1 207 ? 48.838 58.922 63.026 1.00 13.47 207 GLU B C 1
ATOM 3658 O O . GLU B 1 207 ? 48.183 58.640 62.037 1.00 14.28 207 GLU B O 1
ATOM 3664 N N . HIS B 1 208 ? 49.240 58.062 63.941 1.00 14.15 208 HIS B N 1
ATOM 3665 C CA . HIS B 1 208 ? 49.049 56.629 63.735 1.00 13.99 208 HIS B CA 1
ATOM 3666 C C . HIS B 1 208 ? 47.575 56.270 63.946 1.00 14.32 208 HIS B C 1
ATOM 3667 O O . HIS B 1 208 ? 47.073 55.411 63.243 1.00 12.25 208 HIS B O 1
ATOM 3674 N N . ILE B 1 209 ? 46.929 56.825 64.971 1.00 12.56 209 ILE B N 1
ATOM 3675 C CA . ILE B 1 209 ? 45.440 56.630 65.052 1.00 13.89 209 ILE B CA 1
ATOM 3676 C C . ILE B 1 209 ? 44.695 57.178 63.829 1.00 13.50 209 ILE B C 1
ATOM 3677 O O . ILE B 1 209 ? 43.702 56.609 63.334 1.00 13.19 209 ILE B O 1
ATOM 3682 N N . ASP B 1 210 ? 45.165 58.273 63.243 1.00 12.11 210 ASP B N 1
ATOM 3683 C CA . ASP B 1 210 ? 44.442 58.834 62.126 1.00 12.47 210 ASP B CA 1
ATOM 3684 C C . ASP B 1 210 ? 44.558 57.926 60.904 1.00 11.96 210 ASP B C 1
ATOM 3685 O O . ASP B 1 210 ? 43.626 57.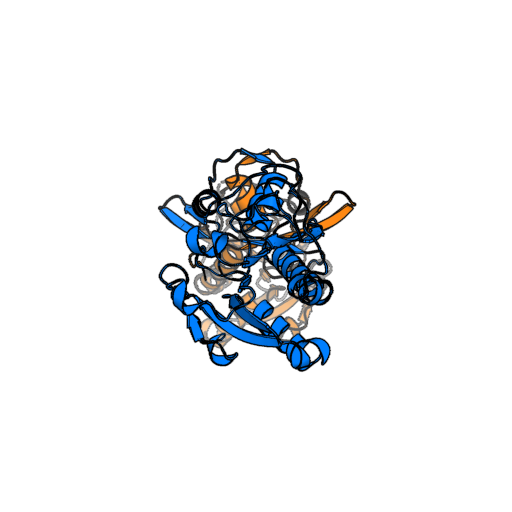817 60.128 1.00 15.10 210 ASP B O 1
ATOM 3690 N N . LEU B 1 211 ? 45.715 57.310 60.750 1.00 13.35 211 LEU B N 1
ATOM 3691 C CA . LEU B 1 211 ? 46.009 56.395 59.659 1.00 12.18 211 LEU B CA 1
ATOM 3692 C C . LEU B 1 211 ? 45.095 55.180 59.764 1.00 11.43 211 LEU B C 1
ATOM 3693 O O . LEU B 1 211 ? 44.360 54.840 58.818 1.00 11.87 211 LEU B O 1
ATOM 3698 N N . LEU B 1 212 ? 45.060 54.604 60.967 1.00 12.45 212 LEU B N 1
ATOM 3699 C CA . LEU B 1 212 ? 44.130 53.468 61.237 1.00 12.29 212 LEU B CA 1
ATOM 3700 C C . LEU B 1 212 ? 42.670 53.861 61.024 1.00 12.53 212 LEU B C 1
ATOM 3701 O O . LEU B 1 212 ? 41.881 53.131 60.413 1.00 13.43 212 LEU B O 1
ATOM 3706 N N . ARG B 1 213 ? 42.272 55.044 61.472 1.00 15.09 213 ARG B N 1
ATOM 3707 C CA . ARG B 1 213 ? 40.898 55.435 61.219 1.00 12.89 213 ARG B CA 1
ATOM 3708 C C . ARG B 1 213 ? 40.532 55.749 59.763 1.00 13.01 213 ARG B C 1
ATOM 3709 O O . ARG B 1 213 ? 39.402 55.410 59.355 1.00 13.28 213 ARG B O 1
ATOM 3717 N N . ALA B 1 214 ? 41.494 56.274 58.999 1.00 10.29 214 ALA B N 1
ATOM 3718 C CA . ALA B 1 214 ? 41.359 56.505 57.583 1.00 12.53 214 ALA B CA 1
ATOM 3719 C C . ALA B 1 214 ? 41.181 55.156 56.842 1.00 13.55 214 ALA B C 1
ATOM 3720 O O . ALA B 1 214 ? 40.472 55.049 55.849 1.00 12.95 214 ALA B O 1
ATOM 3722 N N . LEU B 1 215 ? 41.830 54.104 57.349 1.00 12.81 215 LEU B N 1
ATOM 3723 C CA . LEU B 1 215 ? 41.853 52.849 56.687 1.00 12.48 215 LEU B CA 1
ATOM 3724 C C . LEU B 1 215 ? 40.818 51.890 57.271 1.00 14.74 215 LEU B C 1
ATOM 3725 O O . LEU B 1 215 ? 40.721 50.769 56.814 1.00 13.79 215 LEU B O 1
ATOM 3730 N N . THR B 1 216 ? 40.016 52.354 58.220 1.00 14.35 216 THR B N 1
ATOM 3731 C CA . THR B 1 216 ? 38.894 51.542 58.708 1.00 13.57 216 THR B CA 1
ATOM 3732 C C . THR B 1 216 ? 37.576 51.860 57.995 1.00 14.53 216 THR B C 1
ATOM 3733 O O . THR B 1 216 ? 37.092 52.972 58.123 1.00 12.76 216 THR B O 1
ATOM 3737 N N . HIS B 1 217 ? 37.004 50.884 57.306 1.00 14.79 217 HIS B N 1
ATOM 3738 C CA . HIS B 1 217 ? 35.771 51.001 56.527 1.00 17.67 217 HIS B CA 1
ATOM 3739 C C . HIS B 1 217 ? 34.938 49.739 56.511 1.00 18.96 217 HIS B C 1
ATOM 3740 O O . HIS B 1 217 ? 34.835 49.025 55.496 1.00 20.01 217 HIS B O 1
ATOM 3747 N N . GLY B 1 218 ? 34.237 49.518 57.602 1.00 24.05 218 GLY B N 1
ATOM 3748 C CA . GLY B 1 218 ? 33.353 48.336 57.635 1.00 32.27 218 GLY B CA 1
ATOM 3749 C C . GLY B 1 218 ? 34.128 47.057 57.919 1.00 36.89 218 GLY B C 1
ATOM 3750 O O . GLY B 1 218 ? 35.238 47.097 58.458 1.00 34.26 218 GLY B O 1
ATOM 3751 N N . ASP B 1 219 ? 33.573 45.928 57.495 1.00 36.97 219 ASP B N 1
ATOM 3752 C CA . ASP B 1 219 ? 34.074 44.635 57.947 1.00 47.21 219 ASP B CA 1
ATOM 3753 C C . ASP B 1 219 ? 35.285 44.240 57.119 1.00 40.23 219 ASP B C 1
ATOM 3754 O O . ASP B 1 219 ? 36.125 43.491 57.607 1.00 37.11 219 ASP B O 1
ATOM 3759 N N . PHE B 1 220 ? 35.352 44.719 55.881 1.00 38.16 220 PHE B N 1
ATOM 3760 C CA . PHE B 1 220 ? 36.545 44.562 55.069 1.00 37.01 220 PHE B CA 1
ATOM 3761 C C . PHE B 1 220 ? 37.776 45.358 55.546 1.00 34.89 220 PHE B C 1
ATOM 3762 O O . PHE B 1 220 ? 37.857 46.553 55.344 1.00 34.79 220 PHE B O 1
ATOM 3770 N N . LYS B 1 221 ? 38.764 44.706 56.149 1.00 31.56 221 LYS B N 1
ATOM 3771 C CA . LYS B 1 221 ? 40.000 45.386 56.556 1.00 28.91 221 LYS B CA 1
ATOM 3772 C C . LYS B 1 221 ? 40.968 45.614 55.382 1.00 25.09 221 LYS B C 1
ATOM 3773 O O . LYS B 1 221 ? 40.970 44.860 54.402 1.00 24.77 221 LYS B O 1
ATOM 3779 N N . ASN B 1 222 ? 41.679 46.737 55.482 1.00 21.68 222 ASN B N 1
ATOM 3780 C CA . ASN B 1 222 ? 42.589 47.312 54.474 1.00 19.13 222 ASN B CA 1
ATOM 3781 C C . ASN B 1 222 ? 44.004 47.463 54.936 1.00 18.34 222 ASN B C 1
ATOM 3782 O O . ASN B 1 222 ? 44.923 47.111 54.222 1.00 15.95 222 ASN B O 1
ATOM 3787 N N . ALA B 1 223 ? 44.154 47.984 56.150 1.00 17.03 223 ALA B N 1
ATOM 3788 C CA . ALA B 1 223 ? 45.458 48.180 56.766 1.00 15.60 223 ALA B CA 1
ATOM 3789 C C . ALA B 1 223 ? 46.004 46.807 57.164 1.00 13.80 223 ALA B C 1
ATOM 3790 O O . ALA B 1 223 ? 45.278 46.038 57.796 1.00 14.91 223 ALA B O 1
ATOM 3792 N N . TYR B 1 224 ? 47.258 46.568 56.809 1.00 14.83 224 TYR B N 1
ATOM 3793 C CA . TYR B 1 224 ? 47.978 45.355 57.212 1.00 14.13 224 TYR B CA 1
ATOM 3794 C C . TYR B 1 224 ? 49.457 45.572 57.443 1.00 14.62 224 TYR B C 1
ATOM 3795 O O . TYR B 1 224 ? 50.121 46.431 56.827 1.00 12.98 224 TYR B O 1
ATOM 3804 N N . PHE B 1 225 ? 50.016 44.742 58.325 1.00 13.05 225 PHE B N 1
ATOM 3805 C CA . PHE B 1 225 ? 51.432 44.607 58.430 1.00 12.95 225 PHE B CA 1
ATOM 3806 C C . PHE B 1 225 ? 51.836 43.160 58.190 1.00 14.89 225 PHE B C 1
ATOM 3807 O O . PHE B 1 225 ? 51.031 42.232 58.326 1.00 13.25 225 PHE B O 1
ATOM 3815 N N . TYR B 1 226 ? 53.108 42.972 57.863 1.00 14.34 226 TYR B N 1
ATOM 3816 C CA . TYR B 1 226 ? 53.697 41.664 58.028 1.00 16.84 226 TYR B CA 1
ATOM 3817 C C . TYR B 1 226 ? 54.523 41.492 59.324 1.00 13.97 226 TYR B C 1
ATOM 3818 O O . TYR B 1 226 ? 55.328 42.328 59.688 1.00 12.98 226 TYR B O 1
ATOM 3827 N N . ASP B 1 227 ? 54.233 40.459 60.090 1.00 15.74 227 ASP B N 1
ATOM 3828 C CA . ASP B 1 227 ? 54.961 40.213 61.343 1.00 15.36 227 ASP B CA 1
ATOM 3829 C C . ASP B 1 227 ? 56.360 39.635 61.084 1.00 19.86 227 ASP B C 1
ATOM 3830 O O . ASP B 1 227 ? 56.827 39.505 59.924 1.00 16.76 227 ASP B O 1
ATOM 3835 N N . GLU B 1 228 ? 57.016 39.344 62.207 1.00 20.28 228 GLU B N 1
ATOM 3836 C CA . GLU B 1 228 ? 58.285 38.607 62.287 1.00 26.60 228 GLU B CA 1
ATOM 3837 C C . GLU B 1 228 ? 58.381 37.365 61.387 1.00 23.13 228 GLU B C 1
ATOM 3838 O O . GLU B 1 228 ? 59.452 37.041 60.839 1.00 23.21 228 GLU B O 1
ATOM 3844 N N . ASN B 1 229 ? 57.280 36.634 61.295 1.00 18.56 229 ASN B N 1
ATOM 3845 C CA . ASN B 1 229 ? 57.255 35.391 60.515 1.00 20.08 229 ASN B CA 1
ATOM 3846 C C . ASN B 1 229 ? 56.690 35.541 59.122 1.00 19.53 229 ASN B C 1
ATOM 3847 O O . ASN B 1 229 ? 56.395 34.556 58.470 1.00 17.59 229 ASN B O 1
ATOM 3852 N N . ASN B 1 230 ? 56.498 36.780 58.706 1.00 19.80 230 ASN B N 1
ATOM 3853 C CA . ASN B 1 230 ? 55.877 37.121 57.432 1.00 20.75 230 ASN B CA 1
ATOM 3854 C C . ASN B 1 230 ? 54.434 36.690 57.325 1.00 20.55 230 ASN B C 1
ATOM 3855 O O . ASN B 1 230 ? 53.929 36.381 56.244 1.00 23.70 230 ASN B O 1
ATOM 3860 N N . THR B 1 231 ? 53.765 36.588 58.461 1.00 19.18 231 THR B N 1
ATOM 3861 C CA . THR B 1 231 ? 52.333 36.477 58.497 1.00 15.90 231 THR B CA 1
ATOM 3862 C C . THR B 1 231 ? 51.672 37.850 58.310 1.00 14.86 231 THR B C 1
ATOM 3863 O O . THR B 1 231 ? 52.044 38.828 59.001 1.00 14.40 231 THR B O 1
ATOM 3867 N N . LYS B 1 232 ? 50.700 37.887 57.404 1.00 14.18 232 LYS B N 1
ATOM 3868 C CA . LYS B 1 232 ? 49.889 39.071 57.153 1.00 14.59 232 LYS B CA 1
ATOM 3869 C C . LYS B 1 232 ? 48.824 39.263 58.205 1.00 14.16 232 LYS B C 1
ATOM 3870 O O . LYS B 1 232 ? 47.953 38.403 58.410 1.00 13.35 232 LYS B O 1
ATOM 3876 N N . VAL B 1 233 ? 48.848 40.446 58.825 1.00 13.72 233 VAL B N 1
ATOM 3877 C CA . VAL B 1 233 ? 47.874 40.802 59.862 1.00 13.14 233 VAL B CA 1
ATOM 3878 C C . VAL B 1 233 ? 47.092 42.048 59.545 1.00 12.04 233 VAL B C 1
ATOM 3879 O O . VAL B 1 233 ? 47.689 43.110 59.413 1.00 13.63 233 VAL B O 1
ATOM 3883 N N . PHE B 1 234 ? 45.770 41.964 59.441 1.00 12.83 234 PHE B N 1
ATOM 3884 C CA . PHE B 1 234 ? 45.016 43.157 59.101 1.00 14.63 234 PHE B CA 1
ATOM 3885 C C . PHE B 1 234 ? 44.649 43.843 60.412 1.00 15.28 234 PHE B C 1
ATOM 3886 O O . PHE B 1 234 ? 44.528 43.199 61.466 1.00 13.24 234 PHE B O 1
ATOM 3894 N N . VAL B 1 235 ? 44.455 45.155 60.324 1.00 13.51 235 VAL B N 1
ATOM 3895 C CA . VAL B 1 235 ? 44.283 46.009 61.472 1.00 12.96 235 VAL B CA 1
ATOM 3896 C C . VAL B 1 235 ? 43.125 46.949 61.173 1.00 16.71 235 VAL B C 1
ATOM 3897 O O . VAL B 1 235 ? 43.030 47.512 60.070 1.00 13.96 235 VAL B O 1
ATOM 3901 N N . LYS B 1 236 ? 42.254 47.141 62.153 1.00 14.21 236 LYS B N 1
ATOM 3902 C CA . LYS B 1 236 ? 41.348 48.272 62.108 1.00 17.44 236 LYS B CA 1
ATOM 3903 C C . LYS B 1 236 ? 41.163 48.833 63.501 1.00 15.76 236 LYS B C 1
ATOM 3904 O O . LYS B 1 236 ? 41.595 48.241 64.511 1.00 16.57 236 LYS B O 1
ATOM 3910 N N . ILE B 1 237 ? 40.499 49.979 63.571 1.00 14.44 237 ILE B N 1
ATOM 3911 C CA . ILE B 1 237 ? 40.404 50.660 64.868 1.00 12.91 237 ILE B CA 1
ATOM 3912 C C . ILE B 1 237 ? 38.938 50.948 65.114 1.00 14.99 237 ILE B C 1
ATOM 3913 O O . ILE B 1 237 ? 38.118 51.087 64.180 1.00 13.13 237 ILE B O 1
ATOM 3918 N N . GLU B 1 238 ? 38.598 50.990 66.393 1.00 15.26 238 GLU B N 1
ATOM 3919 C CA . GLU B 1 238 ? 37.244 51.412 66.734 1.00 18.63 238 GLU B C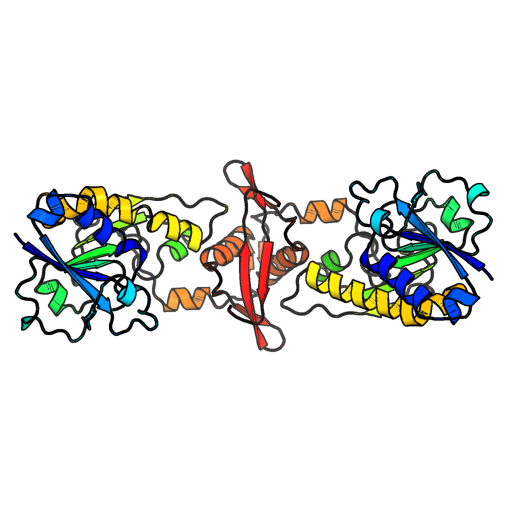A 1
ATOM 3920 C C . GLU B 1 238 ? 37.337 52.562 67.719 1.00 16.81 238 GLU B C 1
ATOM 3921 O O . GLU B 1 238 ? 38.067 52.498 68.698 1.00 13.92 238 GLU B O 1
ATOM 3927 N N . LEU B 1 239 ? 36.582 53.620 67.451 1.00 15.08 239 LEU B N 1
ATOM 3928 C CA . LEU B 1 239 ? 36.508 54.764 68.319 1.00 14.81 239 LEU B CA 1
ATOM 3929 C C . LEU B 1 239 ? 35.045 55.032 68.735 1.00 17.54 239 LEU B C 1
ATOM 3930 O O . LEU B 1 239 ? 34.148 54.985 67.898 1.00 15.94 239 LEU B O 1
ATOM 3935 N N . SER B 1 240 ? 34.832 55.449 69.988 1.00 16.77 240 SER B N 1
ATOM 3936 C CA A SER B 1 240 ? 33.471 55.642 70.429 0.50 17.22 240 SER B CA 1
ATOM 3937 C CA B SER B 1 240 ? 33.470 55.605 70.464 0.50 15.83 240 SER B CA 1
ATOM 3938 C C . SER B 1 240 ? 33.390 56.659 71.554 1.00 18.97 240 SER B C 1
ATOM 3939 O O . SER B 1 240 ? 34.319 56.837 72.346 1.00 16.53 240 SER B O 1
ATOM 3944 N N . LEU B 1 241 ? 32.254 57.338 71.605 1.00 17.60 241 LEU B N 1
ATOM 3945 C CA . LEU B 1 241 ? 32.010 58.296 72.670 1.00 19.21 241 LEU B CA 1
ATOM 3946 C C . LEU B 1 241 ? 31.414 57.611 73.898 1.00 22.95 241 LEU B C 1
ATOM 3947 O O . LEU B 1 241 ? 31.385 58.219 74.970 1.00 23.15 241 LEU B O 1
ATOM 3952 N N . SER B 1 242 ? 31.020 56.354 73.733 1.00 26.02 242 SER B N 1
ATOM 3953 C CA . SER B 1 242 ? 30.702 55.467 74.864 1.00 31.53 242 SER B CA 1
ATOM 3954 C C . SER B 1 242 ? 31.877 54.529 75.123 1.00 36.06 242 SER B C 1
ATOM 3955 O O . SER B 1 242 ? 32.614 54.166 74.194 1.00 28.01 242 SER B O 1
ATOM 3958 N N . GLN B 1 243 ? 31.998 54.095 76.380 1.00 34.13 243 GLN B N 1
ATOM 3959 C CA . GLN B 1 243 ? 32.904 52.998 76.763 1.00 36.66 243 GLN B CA 1
ATOM 3960 C C . GLN B 1 243 ? 32.354 51.624 76.402 1.00 39.51 243 GLN B C 1
ATOM 3961 O O . GLN B 1 243 ? 33.153 50.709 76.115 1.00 31.16 243 GLN B O 1
ATOM 3967 N N . GLU B 1 244 ? 31.018 51.510 76.467 1.00 37.70 244 GLU B N 1
ATOM 3968 C CA . GLU B 1 244 ? 30.319 50.210 76.406 1.00 50.29 244 GLU B CA 1
ATOM 3969 C C . GLU B 1 244 ? 29.102 50.167 75.466 1.00 47.02 244 GLU B C 1
ATOM 3970 O O . GLU B 1 244 ? 29.052 50.813 74.422 1.00 42.44 244 GLU B O 1
#

Radius of gyration: 31.52 Å; Cα contacts (8 Å, |Δi|>4): 999; chains: 2; bounding box: 59×67×96 Å

CATH classification: 3.40.50.170

Secondary structure (DSSP, 8-state):
-EEEEEEES-HHHHHHHHHHHHH-HHHHHHEEEEEEEETT-S--HHHHHHS-EEE-TTT--GGGGTTEEEEEEES-SSPPPHHHHHHS-EEEEESS-TTTTEES-HHHHHHHH---EEEEEEE--SSTT-S-EEEEEEE---TT--HHHHHHHHHHHHHHHHHHHHHHHHTT-S--B--SS---EE-HHHHHHHHB--TT-EEEHHHHHHHHHHT--SSS--EEEE-TT--EEEEEEEEESS--/-EEEEEEE--HHHHHHHHHHHHH-HHHHHHEEEEEEEETT-S--HHHHHHS-EEE-TTT--GGG-TTEEEEEEES-SSPPPHHHHHHS-EEEEESS-TTTTEES-HHHHHHHH---EEEEEEE-----EEEEEEE---TT--HHHHHHHHHHHHHHHHHHHHHHHHTT-S--B-----EE-HHHHHHHHB--TT-EEEHHHHHHHHHHH--SSS--EEEE-TT--EEEEEEEEESS--

Solvent-accessible surface area: 23419 Å² total; per-residue (Å²): 128,51,70,0,2,1,0,0,22,21,96,79,0,0,24,46,1,35,82,20,62,143,89,58,145,87,10,45,141,41,0,119,28,57,25,6,20,0,43,90,16,232,118,30,134,50,5,95,144,37,39,18,92,102,16,48,0,111,118,54,91,53,113,118,1,97,105,30,79,0,0,2,5,0,37,22,114,15,106,13,26,53,89,0,4,95,99,28,61,0,0,17,1,8,20,0,16,2,5,53,0,15,10,105,73,3,7,6,16,0,0,48,58,122,78,43,3,0,0,0,0,2,68,24,47,60,97,56,18,42,4,67,15,20,18,65,65,104,25,64,50,88,29,45,12,11,0,58,50,0,49,75,47,1,3,120,10,0,53,93,10,0,122,71,23,0,31,99,7,2,43,110,119,43,112,30,154,141,28,97,94,111,23,46,90,14,28,68,103,51,20,78,128,48,7,132,12,82,24,112,60,100,4,21,2,92,104,6,5,13,31,3,17,0,1,6,59,24,125,114,5,26,0,38,10,102,26,182,119,112,52,78,0,13,1,38,2,78,13,26,98,72,74,99,134,46,72,0,5,0,0,0,22,16,94,77,0,0,26,47,1,36,83,25,60,142,94,61,126,98,7,41,118,46,0,124,27,52,23,6,18,0,38,80,16,176,107,22,110,48,5,92,146,42,38,18,91,104,16,45,0,123,118,54,92,46,110,110,0,106,101,29,84,0,0,1,5,0,36,20,123,14,142,12,24,62,87,0,15,100,98,31,65,1,0,28,2,24,22,0,16,14,15,74,0,92,30,107,74,5,6,6,14,0,0,56,56,126,81,42,3,0,0,1,1,21,66,32,79,129,29,56,22,23,21,66,64,101,22,66,51,87,29,40,11,9,1,58,54,0,47,76,42,1,4,123,9,0,59,90,9,0,127,72,24,0,23,96,8,2,36,109,119,48,106,26,154,128,50,136,87,38,121,14,24,74,111,46,24,78,141,48,7,131,13,80,24,112,62,96,6,24,1,93,102,5,4,14,31,3,17,1,1,8,58,23,123,117,9,31,0,34,9,106,25,176,116,110,51,77,0,12,1,33,2,80,16,26,95,67,61,102

Nearest PDB structures (foldseek):
  4yfv-assembly1_B  TM=1.004E+00  e=7.961E-53  Providencia alcalifaciens
  4yfy-assembly1_B  TM=9.997E-01  e=3.611E-48  Providencia alcalifaciens
  6nbp-assembly1_A-2  TM=9.449E-01  e=2.830E-31  Pantoea ananatis
  4nv1-assembly2_E  TM=9.349E-01  e=1.268E-29  Francisella tularensis subsp. tularensis SCHU S4
  4pzu-assembly1_B  TM=9.020E-01  e=3.257E-27  Mycobacterium tuberculosis

Foldseek 3Di:
DFEEEEEEQDPLVVVLVVVCCVVPVVNVVPYDYAYAAEPPDPDCVVVVVVPHYYDHQQPDDPVVCVRHQAYEYEHHVDDHAQVCLVPGWYKYWAFFDPPAAFEPLRLLVCLQPVPWTWIWIATDHRDGPFHFTQDIDTDDDDPQAASQRSSVVRSVRSSVCCVPPVVCVSVVNTDTHGTPDNYDYDYPVNQLVLQEDDPPDDDDPSNVVSSQRSQAHPPDFRHWYADPVRDIDTDHDGGDPDPD/DAEEEEEEPDLLVVLLVVVCCVVPVLNVVPYDYAYEAEPPDPDCPVVVVVPHHYDHQQPDDPVVVVRHQAYEYEHRVDDHDQVCLVPGWYKYWAFFDPPQAAEPLRLLVCLQPVDWGWIFIFTDHVTFTQDIDTDDDDPQAASQRSSVVSSVRSSVCCNVPVSCVSVVNTDTGDDPYDYAYPVNLLVLQEDDPPDDDDVSNVLSSQRSQDHPPDFRHWYQDPVRDIDTDHDGGDPDPD

InterPro domains:
  IPR002376 Formyl transferase, N-terminal [PF00551] (71-171)
  IPR036477 Formyl transferase, N-terminal domain superfamily [SSF53328] (69-185)
  IPR040660 N-formyltransferase dimerization C-terminal domain [PF18216] (198-248)

Sequence (482 aa):
MKKILVISDNYQLVSYIKNLYLSNEEWSKELFIDYSYSSINRNPQSSLIELGMTEIDIKNKNLNELNDYHLIISAHCKQIFPAHIVNNKLCINIHPGLNPYNRGWFPQVFSILNKKPIGATIHKMDSEVDHGEIYCQEEVSILSHETSIDIYNKVIELEKKLIKNNLLKIINNELQPKLPSQEGNYNSIQDFNKLCKLNLEDNGSLREHIDLLRALTHGDFKKNAYFYDENNTKVFVKIELSLSQEMKKILVISDNYQLVSSYIKNLYLSNEEWSKELFIDYSYSSINRNPQQSLIELGMTEIDIKNKNLNELNDYHLIISAHCKQIFPAHIVNNKLCINIHPGLNPYNRGWFPQVFSILNKKPIGATIHKMDSGEIYCQEEVSILSHETSIDIYNKVIEELEKKLIKNNLLKIINNELQPKLPSGNYNSIQDFNKLCKLNLEDNGSLREHIDLLRALTHGDFKNAYFYDENNTKVFVKIELSSLSQE